Protein AF-0000000076204335 (afdb_homodimer)

Nearest PDB structures (foldseek):
  4hkt-assembly1_D  TM=9.558E-01  e=3.987E-36  Sinorhizobium meliloti 1021
  3ezy-assembly1_C  TM=9.476E-01  e=2.809E-36  Thermotoga maritima
  3ezy-assembly1_B  TM=9.500E-01  e=1.209E-35  Thermotoga maritima
  4mkx-assembly1_A  TM=9.202E-01  e=4.430E-31  Lacticaseibacillus casei BL23
  7x2y-assembly1_B  TM=7.551E-01  e=3.130E-22  Comamonas testosteroni KF-1

Sequence (686 aa):
MERKNIGIIGIGRIGEVHLCHLVQSAQVNVTYLVDIEPVHGKIRNLVKQYGLQNVKVINTEEVTHMLSDKLLDAVLICSPVFGKPHKKSELVKFALQAGKHVFCEKPVDLDPSVVEECYKLAEDHRKTLQCGFDKRFDISIRKMYDKIKAGDLGELRMIKLVARELPAWINADYLKSSGGIVVDSAIHELDLICWLSGERPESAVCFGHAKNPMFKECNDVECAMIMLKFPSGLVGYIENVRGVPYGYDQRFEVLGEKGMLCIENPSTTHLQLWNEDGRLLDTIEQNGLPRYYEAYRMEKQHFIDVINGQASCEVLPDEVIFNSKLTQYCTKSLRTGTIVNIPMERKNIGIIGIGRIGEVHLCHLVQSAQVNVTYLVDIEPVHGKIRNLVKQYGLQNVKVINTEEVTHMLSDKLLDAVLICSPVFGKPHKKSELVKFALQAGKHVFCEKPVDLDPSVVEECYKLAEDHRKTLQCGFDKRFDISIRKMYDKIKAGDLGELRMIKLVARELPAWINADYLKSSGGIVVDSAIHELDLICWLSGERPESAVCFGHAKNPMFKECNDVECAMIMLKFPSGLVGYIENVRGVPYGYDQRFEVLGEKGMLCIENPSTTHLQLWNEDGRLLDTIEQNGLPRYYEAYRMEKQHFIDVINGQASCEVLPDEVIFNSKLTQYCTKSLRTGTIVNIP

Organism: Mytilus galloprovincialis (NCBI:txid29158)

Foldseek 3Di:
DDAAEEEEADCPDVVVLLVVLVLVVVRHADAEYEEAPVCVVVVVVVCVVSVHDNHDYYYPVCLLVVLLDPRHAAYEYPDAQPDPPDGQLVSLLSNLVSLHAYEYEPPSHLDLVSLLVSVVSCVVSVHHYHYDLLVCQFPQLVVLLVCLVVCVQPAWAEKEKEWEAAADPDALVCCLRQNACLRNPVLNVLLSVCSSNVFDFFKKAKEFAAPDVSQVVSVYGQKMWMWTATPVNYIYIYIGHYHDDFATWIKIWIHGPNGIDIDGFDAPDQDWDQDPVGIDGHGGHHDDCVVSSVSSSSQSVLSSCCSVVNDPHPRDSVSSSVSSVVSVQHVVNHNPVDMGGDD/DDAAEEEEADCPDVVVLLVVLVLVVVRHADAEYEEAPVCVVVVVVVCVVSVHDNHDYYYPVCLLVVLLDPRHAAYEYPDAQPDPPDGQLVSLLSNLVSLHAYEYEPPSHLDLVSLLVSVVSCVVSVHHYHYDLLVCQFPQLVVLLVCLVVCVQPAWAEKEKEWEAAADPDALVCCLRCNACLRNPVLSVLLSVCSSNVFDFFKKAKEFAAPDVSQVVSVYGQKMWMWTATPVNYIYIYIGHYHDDFATWIKIWIHGPNGIDIDGFDAPDQDWDQDPVGIDGHGTHHDDCVVSSVSSSRQSVLSSCCSVVNDPHPRDSVSSSVSSVVSVNHVVNHNPVDMGGDD

Secondary structure (DSSP, 8-state):
-PPEEEEEE--SHHHHHHHHHHHHH-SEEEEEEEE-GGGHHHHHHHHHHHT--SPEEEEGGGHHHHHH-TT--EEEE-S-TT-SSS-HHHHHHHHHHTT-EEEEESPS-SSHHHHHHHHHHHHHTT--EEEE-GGGG-HHHHHHHHHHHTTTT-SEEEEEEEEEE---S--HHHHHHH-HHIIIIIHHHHHHHHHHHT---SEEEEEEE--SHHHHHTT--SEEEEEEE-TTS-EEEEEEEE--SS--EEEEEEEESS-EEEE-PPBSS--EEEETTEEEEPPBPSSHHHHTHHHHHHHHHHHHHHHTTSS--SS-HHHHHHHHHHHHHHHHHHHHTS-EE--/-PPEEEEEE--SHHHHHHHHHHHHH-SEEEEEEEE-GGGHHHHHHHHHHHT--SPEEEEGGGHHHHHT-TT--EEEE-S-TT-SSS-HHHHHHHHHHTT-EEEEESPS-SSHHHHHHHHHHHHHTT--EEEE-GGGG-HHHHHHHHHHHTTTT-SEEEEEEEEEE---S--HHHHHHHTHHIIIIIHHHHHHHHHHHT---SEEEEEEE--SHHHHHTT--SEEEEEEE-TTS-EEEEEEEE--SS--EEEEEEEESS-EEEE-PPBSS--EEEETTEEEEPPBPSSHHHHTHHHHHHHHHHHHHHHTTSS--SS-HHHHHHHHHHHHHHHHHHHHTS-EE--

Radius of gyration: 30.06 Å; Cα contacts (8 Å, |Δi|>4): 1389; chains: 2; bounding box: 46×96×63 Å

pLDDT: mean 95.33, std 4.18, range [59.19, 98.81]

Structure (mmCIF, N/CA/C/O backbone):
data_AF-0000000076204335-model_v1
#
loop_
_entity.id
_entity.type
_entity.pdbx_description
1 polymer 'Myo-inositol 2-dehydrogenase / D-chiro-inositol 1-dehydrogenase'
#
loop_
_atom_site.group_PDB
_atom_site.id
_atom_site.type_symbol
_atom_site.label_atom_id
_atom_site.label_alt_id
_atom_site.label_comp_id
_atom_site.label_asym_id
_atom_site.label_entity_id
_atom_site.label_seq_id
_atom_site.pdbx_PDB_ins_code
_atom_site.Cartn_x
_atom_site.Cartn_y
_atom_site.Cartn_z
_atom_site.occupancy
_atom_site.B_iso_or_equiv
_atom_site.auth_seq_id
_atom_site.auth_comp_id
_atom_site.auth_asym_id
_atom_site.auth_atom_id
_atom_site.pdbx_PDB_model_num
ATOM 1 N N . MET A 1 1 ? -15.969 44.688 10.102 1 59.19 1 MET A N 1
ATOM 2 C CA . MET A 1 1 ? -15.297 44.188 11.305 1 59.19 1 MET A CA 1
ATOM 3 C C . MET A 1 1 ? -13.828 44.625 11.312 1 59.19 1 MET A C 1
ATOM 5 O O . MET A 1 1 ? -13.211 44.719 10.258 1 59.19 1 MET A O 1
ATOM 9 N N . GLU A 1 2 ? -13.25 45.156 12.523 1 84.62 2 GLU A N 1
ATOM 10 C CA . GLU A 1 2 ? -11.859 45.594 12.641 1 84.62 2 GLU A CA 1
ATOM 11 C C . GLU A 1 2 ? -10.898 44.438 12.398 1 84.62 2 GLU A C 1
ATOM 13 O O . GLU A 1 2 ? -11.141 43.312 12.852 1 84.62 2 GLU A O 1
ATOM 18 N N . ARG A 1 3 ? -9.891 44.594 11.492 1 92.5 3 ARG A N 1
ATOM 19 C CA . ARG A 1 3 ? -8.906 43.562 11.18 1 92.5 3 ARG A CA 1
ATOM 20 C C . ARG A 1 3 ? -8.141 43.156 12.43 1 92.5 3 ARG A C 1
ATOM 22 O O . ARG A 1 3 ? -7.742 44 13.234 1 92.5 3 ARG A O 1
ATOM 29 N N . LYS A 1 4 ? -8.086 41.875 12.594 1 95.69 4 LYS A N 1
ATOM 30 C CA . LYS A 1 4 ? -7.316 41.344 13.711 1 95.69 4 LYS A CA 1
ATOM 31 C C . LYS A 1 4 ? -5.82 41.562 13.5 1 95.69 4 LYS A C 1
ATOM 33 O O . LYS A 1 4 ? -5.332 41.469 12.367 1 95.69 4 LYS A O 1
ATOM 38 N N . ASN A 1 5 ? -5.164 41.938 14.586 1 97.06 5 ASN A N 1
ATOM 39 C CA . ASN A 1 5 ? -3.711 42.062 14.578 1 97.06 5 ASN A CA 1
ATOM 40 C C . ASN A 1 5 ? -3.037 40.75 14.93 1 97.06 5 ASN A C 1
ATOM 42 O O . ASN A 1 5 ? -3.316 40.156 15.977 1 97.06 5 ASN A O 1
ATOM 46 N N . ILE A 1 6 ? -2.1 40.312 14.039 1 97.75 6 ILE A N 1
ATOM 47 C CA . ILE A 1 6 ? -1.506 39 14.203 1 97.75 6 ILE A CA 1
ATOM 48 C C . ILE A 1 6 ? 0.016 39.125 14.219 1 97.75 6 ILE A C 1
ATOM 50 O O . ILE A 1 6 ? 0.593 39.906 13.453 1 97.75 6 ILE A O 1
ATOM 54 N N . GLY A 1 7 ? 0.638 38.406 15.125 1 97.81 7 GLY A N 1
ATOM 55 C CA . GLY A 1 7 ? 2.08 38.219 15.125 1 97.81 7 GLY A CA 1
ATOM 56 C C . GLY A 1 7 ? 2.508 36.844 14.711 1 97.81 7 GLY A C 1
ATOM 57 O O . GLY A 1 7 ? 1.748 35.875 14.859 1 97.81 7 GLY A O 1
ATOM 58 N N . ILE A 1 8 ? 3.701 36.688 14.164 1 98.12 8 ILE A N 1
ATOM 59 C CA . ILE A 1 8 ? 4.254 35.406 13.781 1 98.12 8 ILE A CA 1
ATOM 60 C C . ILE A 1 8 ? 5.578 35.188 14.5 1 98.12 8 ILE A C 1
ATOM 62 O O . ILE A 1 8 ? 6.461 36.031 14.484 1 98.12 8 ILE A O 1
ATOM 66 N N . ILE A 1 9 ? 5.641 34.062 15.203 1 97.75 9 ILE A N 1
ATOM 67 C CA . ILE A 1 9 ? 6.883 33.656 15.852 1 97.75 9 ILE A CA 1
ATOM 68 C C . ILE A 1 9 ? 7.547 32.562 15.023 1 97.75 9 ILE A C 1
ATOM 70 O O . ILE A 1 9 ? 7.004 31.453 14.891 1 97.75 9 ILE A O 1
ATOM 74 N N . GLY A 1 10 ? 8.711 32.781 14.547 1 96.81 10 GLY A N 1
ATOM 75 C CA . GLY A 1 10 ? 9.406 31.875 13.648 1 96.81 10 GLY A CA 1
ATOM 76 C C . GLY A 1 10 ? 9.164 32.188 12.18 1 96.81 10 GLY A C 1
ATOM 77 O O . GLY A 1 10 ? 8.094 31.859 11.648 1 96.81 10 GLY A O 1
ATOM 78 N N . ILE A 1 11 ? 10.195 32.75 11.508 1 96.25 11 ILE A N 1
ATOM 79 C CA . ILE A 1 11 ? 10.062 33.094 10.102 1 96.25 11 ILE A CA 1
ATOM 80 C C . ILE A 1 11 ? 11.047 32.281 9.266 1 96.25 11 ILE A C 1
ATOM 82 O O . ILE A 1 11 ? 11.789 32.844 8.453 1 96.25 11 ILE A O 1
ATOM 86 N N . GLY A 1 12 ? 11.039 31 9.641 1 91.81 12 GLY A N 1
ATOM 87 C CA . GLY A 1 12 ? 11.75 30.062 8.781 1 91.81 12 GLY A CA 1
ATOM 88 C C . GLY A 1 12 ? 10.977 29.719 7.52 1 91.81 12 GLY A C 1
ATOM 89 O O . GLY A 1 12 ? 10.227 30.531 6.996 1 91.81 12 GLY A O 1
ATOM 90 N N . ARG A 1 13 ? 11.203 28.594 7.039 1 88.25 13 ARG A N 1
ATOM 91 C CA . ARG A 1 13 ? 10.57 28.141 5.801 1 88.25 13 ARG A CA 1
ATOM 92 C C . ARG A 1 13 ? 9.055 28.188 5.906 1 88.25 13 ARG A C 1
ATOM 94 O O . ARG A 1 13 ? 8.391 28.797 5.062 1 88.25 13 ARG A O 1
ATOM 101 N N . ILE A 1 14 ? 8.547 27.5 6.926 1 93.31 14 ILE A N 1
ATOM 102 C CA . ILE A 1 14 ? 7.094 27.406 7.043 1 93.31 14 ILE A CA 1
ATOM 103 C C . ILE A 1 14 ? 6.52 28.75 7.492 1 93.31 14 ILE A C 1
ATOM 105 O O . ILE A 1 14 ? 5.406 29.109 7.105 1 93.31 14 ILE A O 1
ATOM 109 N N . GLY A 1 15 ? 7.223 29.484 8.344 1 95.75 15 GLY A N 1
ATOM 110 C CA . GLY A 1 15 ? 6.781 30.812 8.758 1 95.75 15 GLY A CA 1
ATOM 111 C C . GLY A 1 15 ? 6.582 31.766 7.602 1 95.75 15 GLY A C 1
ATOM 112 O O . GLY A 1 15 ? 5.633 32.562 7.598 1 95.75 15 GLY A O 1
ATOM 113 N N . GLU A 1 16 ? 7.453 31.641 6.664 1 94.88 16 GLU A N 1
ATOM 114 C CA . GLU A 1 16 ? 7.352 32.469 5.477 1 94.88 16 GLU A CA 1
ATOM 115 C C . GLU A 1 16 ? 6.102 32.125 4.668 1 94.88 16 GLU A C 1
ATOM 117 O O . GLU A 1 16 ? 5.457 33.031 4.105 1 94.88 16 GLU A O 1
ATOM 122 N N . VAL A 1 17 ? 5.809 30.859 4.602 1 95 17 VAL A N 1
ATOM 123 C CA . VAL A 1 17 ? 4.617 30.422 3.887 1 95 17 VAL A CA 1
ATOM 124 C C . VAL A 1 17 ? 3.373 31.016 4.547 1 95 17 VAL A C 1
ATOM 126 O O . VAL A 1 17 ? 2.502 31.562 3.865 1 95 17 VAL A O 1
ATOM 129 N N . HIS A 1 18 ? 3.338 30.953 5.832 1 96.81 18 HIS A N 1
ATOM 130 C CA . HIS A 1 18 ? 2.182 31.484 6.555 1 96.81 18 HIS A CA 1
ATOM 131 C C . HIS A 1 18 ? 2.088 33 6.43 1 96.81 18 HIS A C 1
ATOM 133 O O . HIS A 1 18 ? 0.997 33.531 6.262 1 96.81 18 HIS A O 1
ATOM 139 N N . LEU A 1 19 ? 3.234 33.656 6.508 1 96.31 19 LEU A N 1
ATOM 140 C CA . LEU A 1 19 ? 3.262 35.125 6.316 1 96.31 19 LEU A CA 1
ATOM 141 C C . LEU A 1 19 ? 2.689 35.5 4.957 1 96.31 19 LEU A C 1
ATOM 143 O O . LEU A 1 19 ? 1.854 36.406 4.859 1 96.31 19 LEU A O 1
ATOM 147 N N . CYS A 1 20 ? 3.086 34.781 3.965 1 94.62 20 CYS A N 1
ATOM 148 C CA . CYS A 1 20 ? 2.615 35.031 2.605 1 94.62 20 CYS A CA 1
ATOM 149 C C . CYS A 1 20 ? 1.095 34.969 2.533 1 94.62 20 CYS A C 1
ATOM 151 O O . CYS A 1 20 ? 0.454 35.875 1.999 1 94.62 20 CYS A O 1
ATOM 153 N N . HIS A 1 21 ? 0.557 33.969 3.139 1 94.56 21 HIS A N 1
ATOM 154 C CA . HIS A 1 21 ? -0.88 33.75 3.021 1 94.56 21 HIS A CA 1
ATOM 155 C C . HIS A 1 21 ? -1.659 34.719 3.898 1 94.56 21 HIS A C 1
ATOM 157 O O . HIS A 1 21 ? -2.771 35.125 3.551 1 94.56 21 HIS A O 1
ATOM 163 N N . LEU A 1 22 ? -1.104 35.188 5.004 1 94.38 22 LEU A N 1
ATOM 164 C CA . LEU A 1 22 ? -1.729 36.219 5.824 1 94.38 22 LEU A CA 1
ATOM 165 C C . LEU A 1 22 ? -1.811 37.531 5.07 1 94.38 22 LEU A C 1
ATOM 167 O O . LEU A 1 22 ? -2.854 38.188 5.074 1 94.38 22 LEU A O 1
ATOM 171 N N . VAL A 1 23 ? -0.721 37.844 4.426 1 92.19 23 VAL A N 1
ATOM 172 C CA . VAL A 1 23 ? -0.633 39.094 3.686 1 92.19 23 VAL A CA 1
ATOM 173 C C . VAL A 1 23 ? -1.616 39.062 2.518 1 92.19 23 VAL A C 1
ATOM 175 O O . VAL A 1 23 ? -2.309 40.062 2.264 1 92.19 23 VAL A O 1
ATOM 178 N N . GLN A 1 24 ? -1.691 37.969 1.929 1 88.88 24 GLN A N 1
ATOM 179 C CA . GLN A 1 24 ? -2.539 37.844 0.749 1 88.88 24 GLN A CA 1
ATOM 180 C C . GLN A 1 24 ? -4.016 37.906 1.123 1 88.88 24 GLN A C 1
ATOM 182 O O . GLN A 1 24 ? -4.848 38.344 0.323 1 88.88 24 GLN A O 1
ATOM 187 N N . SER A 1 25 ? -4.375 37.438 2.254 1 88.19 25 SER A N 1
ATOM 188 C CA . SER A 1 25 ? -5.766 37.438 2.697 1 88.19 25 SER A CA 1
ATOM 189 C C . SER A 1 25 ? -6.293 38.844 2.855 1 88.19 25 SER A C 1
ATOM 191 O O . SER A 1 25 ? -7.477 39.125 2.635 1 88.19 25 SER A O 1
ATOM 193 N N . ALA A 1 26 ? -5.621 39.781 3.244 1 83.38 26 ALA A N 1
ATOM 194 C CA . ALA A 1 26 ? -5.941 41.188 3.471 1 83.38 26 ALA A CA 1
ATOM 195 C C . ALA A 1 26 ? -7.023 41.344 4.535 1 83.38 26 ALA A C 1
ATOM 197 O O . ALA A 1 26 ? -7.711 42.375 4.586 1 83.38 26 ALA A O 1
ATOM 198 N N . GLN A 1 27 ? -7.141 40.312 5.293 1 92.38 27 GLN A N 1
ATOM 199 C CA . GLN A 1 27 ? -8.211 40.344 6.289 1 92.38 27 GLN A CA 1
ATOM 200 C C . GLN A 1 27 ? -7.648 40.562 7.691 1 92.38 27 GLN A C 1
ATOM 202 O O . GLN A 1 27 ? -8.406 40.719 8.656 1 92.38 27 GLN A O 1
ATOM 207 N N . VAL A 1 28 ? -6.305 40.594 7.734 1 94.81 28 VAL A N 1
ATOM 208 C CA . VAL A 1 28 ? -5.645 40.75 9.023 1 94.81 28 VAL A CA 1
ATOM 209 C C . VAL A 1 28 ? -4.465 41.719 8.883 1 94.81 28 VAL A C 1
ATOM 211 O O . VAL A 1 28 ? -4.055 42.062 7.77 1 94.81 28 VAL A O 1
ATOM 214 N N . ASN A 1 29 ? -4.051 42.281 10 1 95.31 29 ASN A N 1
ATOM 215 C CA . ASN A 1 29 ? -2.824 43.062 10.047 1 95.31 29 ASN A CA 1
ATOM 216 C C . ASN A 1 29 ? -1.675 42.281 10.672 1 95.31 29 ASN A C 1
ATOM 218 O O . ASN A 1 29 ? -1.79 41.781 11.797 1 95.31 29 ASN A O 1
ATOM 222 N N . VAL A 1 30 ? -0.617 42.188 9.891 1 96.75 30 VAL A N 1
ATOM 223 C CA . VAL A 1 30 ? 0.59 41.594 10.484 1 96.75 30 VAL A CA 1
ATOM 224 C C . VAL A 1 30 ? 1.363 42.688 11.234 1 96.75 30 VAL A C 1
ATOM 226 O O . VAL A 1 30 ? 1.818 43.656 10.633 1 96.75 30 VAL A O 1
ATOM 229 N N . THR A 1 31 ? 1.556 42.469 12.531 1 97.06 31 THR A N 1
ATOM 230 C CA . THR A 1 31 ? 2.098 43.594 13.305 1 97.06 31 THR A CA 1
ATOM 231 C C . THR A 1 31 ? 3.443 43.219 13.922 1 97.06 31 THR A C 1
ATOM 233 O O . THR A 1 31 ? 4.223 44.094 14.305 1 97.06 31 THR A O 1
ATOM 236 N N . TYR A 1 32 ? 3.668 41.906 14.109 1 97.94 32 TYR A N 1
ATOM 237 C CA . TYR A 1 32 ? 4.938 41.469 14.672 1 97.94 32 TYR A CA 1
ATOM 238 C C . TYR A 1 32 ? 5.516 40.312 13.867 1 97.94 32 TYR A C 1
ATOM 240 O O . TYR A 1 32 ? 4.781 39.406 13.438 1 97.94 32 TYR A O 1
ATOM 248 N N . LEU A 1 33 ? 6.762 40.375 13.625 1 98.12 33 LEU A N 1
ATOM 249 C CA . LEU A 1 33 ? 7.566 39.25 13.117 1 98.12 33 LEU A CA 1
ATOM 250 C C . LEU A 1 33 ? 8.742 38.969 14.047 1 98.12 33 LEU A C 1
ATOM 252 O O . LEU A 1 33 ? 9.57 39.844 14.297 1 98.12 33 LEU A O 1
ATOM 256 N N . VAL A 1 34 ? 8.766 37.781 14.57 1 97.38 34 VAL A N 1
ATOM 257 C CA . VAL A 1 34 ? 9.711 37.438 15.633 1 97.38 34 VAL A CA 1
ATOM 258 C C . VAL A 1 34 ? 10.633 36.344 15.156 1 97.38 34 VAL A C 1
ATOM 260 O O . VAL A 1 34 ? 10.164 35.281 14.719 1 97.38 34 VAL A O 1
ATOM 263 N N . ASP A 1 35 ? 11.883 36.5 15.25 1 96.94 35 ASP A N 1
ATOM 264 C CA . ASP A 1 35 ? 12.891 35.469 15.016 1 96.94 35 ASP A CA 1
ATOM 265 C C . ASP A 1 35 ? 14.227 35.844 15.633 1 96.94 35 ASP A C 1
ATOM 267 O O . ASP A 1 35 ? 14.336 36.906 16.281 1 96.94 35 ASP A O 1
ATOM 271 N N . ILE A 1 36 ? 15.188 35 15.445 1 94.88 36 ILE A N 1
ATOM 272 C CA . ILE A 1 36 ? 16.516 35.281 15.953 1 94.88 36 ILE A CA 1
ATOM 273 C C . ILE A 1 36 ? 17.156 36.375 15.102 1 94.88 36 ILE A C 1
ATOM 275 O O . ILE A 1 36 ? 16.812 36.562 13.93 1 94.88 36 ILE A O 1
ATOM 279 N N . GLU A 1 37 ? 18.047 37 15.633 1 94.31 37 GLU A N 1
ATOM 280 C CA . GLU A 1 37 ? 18.625 38.219 15.055 1 94.31 37 GLU A CA 1
ATOM 281 C C . GLU A 1 37 ? 19.203 37.969 13.664 1 94.31 37 GLU A C 1
ATOM 283 O O . GLU A 1 37 ? 19.016 38.781 12.75 1 94.31 37 GLU A O 1
ATOM 288 N N . PRO A 1 38 ? 19.859 36.875 13.477 1 94.88 38 PRO A N 1
ATOM 289 C CA . PRO A 1 38 ? 20.469 36.656 12.164 1 94.88 38 PRO A CA 1
ATOM 290 C C . PRO A 1 38 ? 19.438 36.562 11.039 1 94.88 38 PRO A C 1
ATOM 292 O O . PRO A 1 38 ? 19.781 36.719 9.867 1 94.88 38 PRO A O 1
ATOM 295 N N . VAL A 1 39 ? 18.234 36.406 11.406 1 95.25 39 VAL A N 1
ATOM 296 C CA . VAL A 1 39 ? 17.203 36.219 10.406 1 95.25 39 VAL A CA 1
ATOM 297 C C . VAL A 1 39 ? 16.516 37.562 10.117 1 95.25 39 VAL A C 1
ATOM 299 O O . VAL A 1 39 ? 15.727 37.656 9.172 1 95.25 39 VAL A O 1
ATOM 302 N N . HIS A 1 40 ? 16.797 38.594 10.859 1 96.88 40 HIS A N 1
ATOM 303 C CA . HIS A 1 40 ? 16.078 39.875 10.781 1 96.88 40 HIS A CA 1
ATOM 304 C C . HIS A 1 40 ? 16.25 40.5 9.406 1 96.88 40 HIS A C 1
ATOM 306 O O . HIS A 1 40 ? 15.32 41.156 8.891 1 96.88 40 HIS A O 1
ATOM 312 N N . GLY A 1 41 ? 17.453 40.375 8.898 1 96.44 41 GLY A N 1
ATOM 313 C CA . GLY A 1 41 ? 17.672 40.938 7.562 1 96.44 41 GLY A CA 1
ATOM 314 C C . GLY A 1 41 ? 16.703 40.375 6.531 1 96.44 41 GLY A C 1
ATOM 315 O O . GLY A 1 41 ? 16.094 41.125 5.762 1 96.44 41 GLY A O 1
ATOM 316 N N . LYS A 1 42 ? 16.625 39.094 6.559 1 96.5 42 LYS A N 1
ATOM 317 C CA . LYS A 1 42 ? 15.695 38.438 5.648 1 96.5 42 LYS A CA 1
ATOM 318 C C . LYS A 1 42 ? 14.266 38.906 5.891 1 96.5 42 LYS A C 1
ATOM 320 O O . LYS A 1 42 ? 13.508 39.125 4.938 1 96.5 42 LYS A O 1
ATOM 325 N N . ILE A 1 43 ? 13.891 39.062 7.121 1 97.31 43 ILE A N 1
ATOM 326 C CA . ILE A 1 43 ? 12.547 39.469 7.492 1 97.31 43 ILE A CA 1
ATOM 327 C C . ILE A 1 43 ? 12.266 40.875 6.953 1 97.31 43 ILE A C 1
ATOM 329 O O . ILE A 1 43 ? 11.188 41.125 6.406 1 97.31 43 ILE A O 1
ATOM 333 N N . ARG A 1 44 ? 13.18 41.719 7.125 1 96.5 44 ARG A N 1
ATOM 334 C CA . ARG A 1 44 ? 13.008 43.094 6.648 1 96.5 44 ARG A CA 1
ATOM 335 C C . ARG A 1 44 ? 12.844 43.125 5.133 1 96.5 44 ARG A C 1
ATOM 337 O O . ARG A 1 44 ? 12.078 43.938 4.609 1 96.5 44 ARG A O 1
ATOM 344 N N . ASN A 1 45 ? 13.555 42.281 4.48 1 96.44 45 ASN A N 1
ATOM 345 C CA . ASN A 1 45 ? 13.367 42.188 3.039 1 96.44 45 ASN A CA 1
ATOM 346 C C . ASN A 1 45 ? 11.953 41.719 2.689 1 96.44 45 ASN A C 1
ATOM 348 O O . ASN A 1 45 ? 11.352 42.219 1.74 1 96.44 45 ASN A O 1
ATOM 352 N N . LEU A 1 46 ? 11.461 40.75 3.432 1 96.25 46 LEU A N 1
ATOM 353 C CA . LEU A 1 46 ? 10.094 40.281 3.223 1 96.25 46 LEU A CA 1
ATOM 354 C C . LEU A 1 46 ? 9.086 41.406 3.48 1 96.25 46 LEU A C 1
ATOM 356 O O . LEU A 1 46 ? 8.117 41.562 2.734 1 96.25 46 LEU A O 1
ATOM 360 N N . VAL A 1 47 ? 9.336 42.156 4.531 1 96.06 47 VAL A N 1
ATOM 361 C CA . VAL A 1 47 ? 8.477 43.281 4.902 1 96.06 47 VAL A CA 1
ATOM 362 C C . VAL A 1 47 ? 8.398 44.281 3.748 1 96.06 47 VAL A C 1
ATOM 364 O O . VAL A 1 47 ? 7.316 44.75 3.393 1 96.06 47 VAL A O 1
ATOM 367 N N . LYS A 1 48 ? 9.531 44.562 3.223 1 95.62 48 LYS A N 1
ATOM 368 C CA . LYS A 1 48 ? 9.602 45.469 2.084 1 95.62 48 LYS A CA 1
ATOM 369 C C . LYS A 1 48 ? 8.891 44.875 0.866 1 95.62 48 LYS A C 1
ATOM 371 O O . LYS A 1 48 ? 8.125 45.562 0.195 1 95.62 48 LYS A O 1
ATOM 376 N N . GLN A 1 49 ? 9.172 43.688 0.661 1 94.88 49 GLN A N 1
ATOM 377 C CA . GLN A 1 49 ? 8.617 43 -0.496 1 94.88 49 GLN A CA 1
ATOM 378 C C . GLN A 1 49 ? 7.09 43 -0.457 1 94.88 49 GLN A C 1
ATOM 380 O O . GLN A 1 49 ? 6.434 43.188 -1.487 1 94.88 49 GLN A O 1
ATOM 385 N N . TYR A 1 50 ? 6.504 42.75 0.722 1 94.56 50 TYR A N 1
ATOM 386 C CA . TYR A 1 50 ? 5.059 42.625 0.863 1 94.56 50 TYR A CA 1
ATOM 387 C C . TYR A 1 50 ? 4.426 44 1.13 1 94.56 50 TYR A C 1
ATOM 389 O O . TYR A 1 50 ? 3.201 44.125 1.219 1 94.56 50 TYR A O 1
ATOM 397 N N . GLY A 1 51 ? 5.176 45 1.27 1 92.38 51 GLY A N 1
ATOM 398 C CA . GLY A 1 51 ? 4.68 46.344 1.538 1 92.38 51 GLY A CA 1
ATOM 399 C C . GLY A 1 51 ? 3.986 46.469 2.881 1 92.38 51 GLY A C 1
ATOM 400 O O . GLY A 1 51 ? 2.984 47.188 3.008 1 92.38 51 GLY A O 1
ATOM 401 N N . LEU A 1 52 ? 4.523 45.688 3.824 1 93.38 52 LEU A N 1
ATOM 402 C CA . LEU A 1 52 ? 3.914 45.719 5.148 1 93.38 52 LEU A CA 1
ATOM 403 C C . LEU A 1 52 ? 4.27 47 5.875 1 93.38 52 LEU A C 1
ATOM 405 O O . LEU A 1 52 ? 5.41 47.469 5.812 1 93.38 52 LEU A O 1
ATOM 409 N N . GLN A 1 53 ? 3.17 47.562 6.406 1 88.69 53 GLN A N 1
ATOM 410 C CA . GLN A 1 53 ? 3.357 48.781 7.16 1 88.69 53 GLN A CA 1
ATOM 411 C C . GLN A 1 53 ? 3.186 48.531 8.656 1 88.69 53 GLN A C 1
ATOM 413 O O . GLN A 1 53 ? 2.4 47.688 9.07 1 88.69 53 GLN A O 1
ATOM 418 N N . ASN A 1 54 ? 3.977 49.219 9.5 1 89.38 54 ASN A N 1
ATOM 419 C CA . ASN A 1 54 ? 3.814 49.219 10.953 1 89.38 54 ASN A CA 1
ATOM 420 C C . ASN A 1 54 ? 4.098 47.844 11.547 1 89.38 54 ASN A C 1
ATOM 422 O O . ASN A 1 54 ? 3.367 47.375 12.43 1 89.38 54 ASN A O 1
ATOM 426 N N . VAL A 1 55 ? 4.949 47.031 10.891 1 96.56 55 VAL A N 1
ATOM 427 C CA . VAL A 1 55 ? 5.352 45.75 11.43 1 96.56 55 VAL A CA 1
ATOM 428 C C . VAL A 1 55 ? 6.609 45.906 12.281 1 96.56 55 VAL A C 1
ATOM 430 O O . VAL A 1 55 ? 7.531 46.625 11.906 1 96.56 55 VAL A O 1
ATOM 433 N N . LYS A 1 56 ? 6.605 45.375 13.43 1 97.5 56 LYS A N 1
ATOM 434 C CA . LYS A 1 56 ? 7.777 45.344 14.297 1 97.5 56 LYS A CA 1
ATOM 435 C C . LYS A 1 56 ? 8.531 44.031 14.172 1 97.5 56 LYS A C 1
ATOM 437 O O . LYS A 1 56 ? 7.941 42.938 14.297 1 97.5 56 LYS A O 1
ATOM 442 N N . VAL A 1 57 ? 9.766 44.125 13.875 1 97.62 57 VAL A N 1
ATOM 443 C CA . VAL A 1 57 ? 10.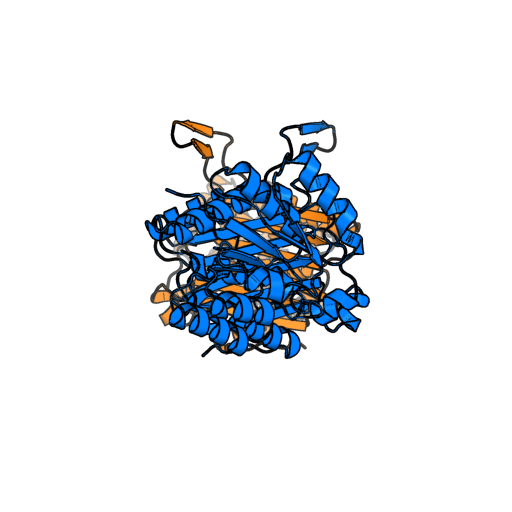648 42.969 13.852 1 97.62 57 VAL A CA 1
ATOM 444 C C . VAL A 1 57 ? 11.414 42.875 15.164 1 97.62 57 VAL A C 1
ATOM 446 O O . VAL A 1 57 ? 12.195 43.781 15.5 1 97.62 57 VAL A O 1
ATOM 449 N N . ILE A 1 58 ? 11.195 41.812 15.891 1 97.19 58 ILE A N 1
ATOM 450 C CA . ILE A 1 58 ? 11.805 41.75 17.219 1 97.19 58 ILE A CA 1
ATOM 451 C C . ILE A 1 58 ? 12.484 40.406 17.422 1 97.19 58 ILE A C 1
ATOM 453 O O . ILE A 1 58 ? 12.281 39.469 16.641 1 97.19 58 ILE A O 1
ATOM 457 N N . ASN A 1 59 ? 13.266 40.312 18.516 1 96.12 59 ASN A N 1
ATOM 458 C CA . ASN A 1 59 ? 13.984 39.094 18.844 1 96.12 59 ASN A CA 1
ATOM 459 C C . ASN A 1 59 ? 13.109 38.094 19.609 1 96.12 59 ASN A C 1
ATOM 461 O O . ASN A 1 59 ? 12.164 38.5 20.297 1 96.12 59 ASN A O 1
ATOM 465 N N . THR A 1 60 ? 13.531 36.875 19.531 1 93.31 60 THR A N 1
ATOM 466 C CA . THR A 1 60 ? 12.805 35.812 20.219 1 93.31 60 THR A CA 1
ATOM 467 C C . THR A 1 60 ? 12.781 36.062 21.734 1 93.31 60 THR A C 1
ATOM 469 O O . THR A 1 60 ? 11.82 35.688 22.406 1 93.31 60 THR A O 1
ATOM 472 N N . GLU A 1 61 ? 13.742 36.75 22.219 1 92.5 61 GLU A N 1
ATOM 473 C CA . GLU A 1 61 ? 13.828 37.062 23.641 1 92.5 61 GLU A CA 1
ATOM 474 C C . GLU A 1 61 ? 12.781 38.094 24.062 1 92.5 61 GLU A C 1
ATOM 476 O O . GLU A 1 61 ? 12.492 38.25 25.25 1 92.5 61 GLU A O 1
ATOM 481 N N . GLU A 1 62 ? 12.219 38.719 23.125 1 94.56 62 GLU A N 1
ATOM 482 C CA . GLU A 1 62 ? 11.305 39.812 23.391 1 94.56 62 GLU A CA 1
ATOM 483 C C . GLU A 1 62 ? 9.852 39.375 23.219 1 94.56 62 GLU A C 1
ATOM 485 O O . GLU A 1 62 ? 8.945 40.219 23.156 1 94.56 62 GLU A O 1
ATOM 490 N N . VAL A 1 63 ? 9.664 38.125 23.172 1 95.12 63 VAL A N 1
ATOM 491 C CA . VAL A 1 63 ? 8.336 37.594 22.875 1 95.12 63 VAL A CA 1
ATOM 492 C C . VAL A 1 63 ? 7.352 38.031 23.953 1 95.12 63 VAL A C 1
ATOM 494 O O . VAL A 1 63 ? 6.184 38.312 23.656 1 95.12 63 VAL A O 1
ATOM 497 N N . THR A 1 64 ? 7.781 38.094 25.172 1 92.56 64 THR A N 1
ATOM 498 C CA . THR A 1 64 ? 6.91 38.469 26.281 1 92.56 64 THR A CA 1
ATOM 499 C C . THR A 1 64 ? 6.418 39.906 26.078 1 92.56 64 THR A C 1
ATOM 501 O O . THR A 1 64 ? 5.273 40.25 26.406 1 92.56 64 THR A O 1
ATOM 504 N N . HIS A 1 65 ? 7.289 40.688 25.625 1 94.25 65 HIS A N 1
ATOM 505 C CA . HIS A 1 65 ? 6.902 42.062 25.312 1 94.25 65 HIS A CA 1
ATOM 506 C C . HIS A 1 65 ? 5.82 42.125 24.234 1 94.25 65 HIS A C 1
ATOM 508 O O . HIS A 1 65 ? 4.844 42.844 24.359 1 94.25 65 HIS A O 1
ATOM 514 N N . MET A 1 66 ? 6.02 41.438 23.188 1 97.12 66 MET A N 1
ATOM 515 C CA . MET A 1 66 ? 5.031 41.312 22.125 1 97.12 66 MET A CA 1
ATOM 516 C C . MET A 1 66 ? 3.684 40.875 22.672 1 97.12 66 MET A C 1
ATOM 518 O O . MET A 1 66 ? 2.645 41.438 22.328 1 97.12 66 MET A O 1
ATOM 522 N N . LEU A 1 67 ? 3.666 39.906 23.594 1 97.56 67 LEU A N 1
ATOM 523 C CA . LEU A 1 67 ? 2.438 39.281 24.078 1 97.56 67 LEU A CA 1
ATOM 524 C C . LEU A 1 67 ? 1.706 40.219 25.031 1 97.56 67 LEU A C 1
ATOM 526 O O . LEU A 1 67 ? 0.517 40.031 25.297 1 97.56 67 LEU A O 1
ATOM 530 N N . SER A 1 68 ? 2.434 41.219 25.547 1 96.88 68 SER A N 1
ATOM 531 C CA . SER A 1 68 ? 1.825 42.188 26.438 1 96.88 68 SER A CA 1
ATOM 532 C C . SER A 1 68 ? 1.068 43.25 25.656 1 96.88 68 SER A C 1
ATOM 534 O O . SER A 1 68 ? 0.298 44.031 26.234 1 96.88 68 SER A O 1
ATOM 536 N N . ASP A 1 69 ? 1.273 43.312 24.391 1 97.31 69 ASP A N 1
ATOM 537 C CA . ASP A 1 69 ? 0.571 44.25 23.547 1 97.31 69 ASP A CA 1
ATOM 538 C C . ASP A 1 69 ? -0.926 43.969 23.5 1 97.31 69 ASP A C 1
ATOM 540 O O . ASP A 1 69 ? -1.346 42.969 22.906 1 97.31 69 ASP A O 1
ATOM 544 N N . LYS A 1 70 ? -1.726 44.875 23.953 1 96.62 70 LYS A N 1
ATOM 545 C CA . LYS A 1 70 ? -3.17 44.688 24.062 1 96.62 70 LYS A CA 1
ATOM 546 C C . LYS A 1 70 ? -3.828 44.75 22.688 1 96.62 70 LYS A C 1
ATOM 548 O O . LYS A 1 70 ? -4.965 44.281 22.516 1 96.62 70 LYS A O 1
ATOM 553 N N . LEU A 1 71 ? -3.137 45.25 21.734 1 96.56 71 LEU A N 1
ATOM 554 C CA . LEU A 1 71 ? -3.705 45.344 20.406 1 96.56 71 LEU A CA 1
ATOM 555 C C . LEU A 1 71 ? -3.494 44.062 19.609 1 96.56 71 LEU A C 1
ATOM 557 O O . LEU A 1 71 ? -4.121 43.844 18.578 1 96.56 71 LEU A O 1
ATOM 561 N N . LEU A 1 72 ? -2.648 43.219 20.062 1 97.75 72 LEU A N 1
ATOM 562 C CA . LEU A 1 72 ? -2.387 41.969 19.406 1 97.75 72 LEU A CA 1
ATOM 563 C C . LEU A 1 72 ? -3.5 40.938 19.703 1 97.75 72 LEU A C 1
ATOM 565 O O . LEU A 1 72 ? -3.807 40.688 20.875 1 97.75 72 LEU A O 1
ATOM 569 N N . ASP A 1 73 ? -4.082 40.375 18.656 1 98.06 73 ASP A N 1
ATOM 570 C CA . ASP A 1 73 ? -5.242 39.531 18.844 1 98.06 73 ASP A CA 1
ATOM 571 C C . ASP A 1 73 ? -4.836 38.062 18.781 1 98.06 73 ASP A C 1
ATOM 573 O O . ASP A 1 73 ? -5.473 37.188 19.422 1 98.06 73 ASP A O 1
ATOM 577 N N . ALA A 1 74 ? -3.842 37.719 17.969 1 98.5 74 ALA A N 1
ATOM 578 C CA . ALA A 1 74 ? -3.479 36.312 17.719 1 98.5 74 ALA A CA 1
ATOM 579 C C . ALA A 1 74 ? -1.997 36.188 17.391 1 98.5 74 ALA A C 1
ATOM 581 O O . ALA A 1 74 ? -1.348 37.188 17.031 1 98.5 74 ALA A O 1
ATOM 582 N N . VAL A 1 75 ? -1.496 35 17.531 1 98.44 75 VAL A N 1
ATOM 583 C CA . VAL A 1 75 ? -0.106 34.719 17.188 1 98.44 75 VAL A CA 1
ATOM 584 C C . VAL A 1 75 ? -0.019 33.375 16.422 1 98.44 75 VAL A C 1
ATOM 586 O O . VAL A 1 75 ? -0.722 32.438 16.75 1 98.44 75 VAL A O 1
ATOM 589 N N . LEU A 1 76 ? 0.765 33.344 15.367 1 98.56 76 LEU A N 1
ATOM 590 C CA . LEU A 1 76 ? 1.192 32.094 14.734 1 98.56 76 LEU A CA 1
ATOM 591 C C . LEU A 1 76 ? 2.549 31.656 15.266 1 98.56 76 LEU A C 1
ATOM 593 O O . LEU A 1 76 ? 3.504 32.438 15.281 1 98.56 76 LEU A O 1
ATOM 597 N N . ILE A 1 77 ? 2.566 30.469 15.742 1 98.31 77 ILE A N 1
ATOM 598 C CA . ILE A 1 77 ? 3.814 29.922 16.25 1 98.31 77 ILE A CA 1
ATOM 599 C C . ILE A 1 77 ? 4.34 28.859 15.281 1 98.31 77 ILE A C 1
ATOM 601 O O . ILE A 1 77 ? 3.773 27.766 15.18 1 98.31 77 ILE A O 1
ATOM 605 N N . CYS A 1 78 ? 5.449 29.188 14.617 1 96.56 78 CYS A N 1
ATOM 606 C CA . CYS A 1 78 ? 6.047 28.359 13.578 1 96.56 78 CYS A CA 1
ATOM 607 C C . CYS A 1 78 ? 7.484 28 13.93 1 96.56 78 CYS A C 1
ATOM 609 O O . CYS A 1 78 ? 8.266 27.594 13.055 1 96.56 78 CYS A O 1
ATOM 611 N N . SER A 1 79 ? 7.848 28.203 15.195 1 92.69 79 SER A N 1
ATOM 612 C CA . SER A 1 79 ? 9.18 27.859 15.68 1 92.69 79 SER A CA 1
ATOM 613 C C . SER A 1 79 ? 9.344 26.359 15.859 1 92.69 79 SER A C 1
ATOM 615 O O . SER A 1 79 ? 8.352 25.625 15.914 1 92.69 79 SER A O 1
ATOM 617 N N . PRO A 1 80 ? 10.57 25.891 15.93 1 88.81 80 PRO A N 1
ATOM 618 C CA . PRO A 1 80 ? 10.781 24.469 16.203 1 88.81 80 PRO A CA 1
ATOM 619 C C . PRO A 1 80 ? 10.266 24.047 17.594 1 88.81 80 PRO A C 1
ATOM 621 O O . PRO A 1 80 ? 10.148 24.891 18.484 1 88.81 80 PRO A O 1
ATOM 624 N N . VAL A 1 81 ? 10.094 22.812 17.734 1 89.62 81 VAL A N 1
ATOM 625 C CA . VAL A 1 81 ? 9.531 22.281 18.969 1 89.62 81 VAL A CA 1
ATOM 626 C C . VAL A 1 81 ? 10.453 22.609 20.141 1 89.62 81 VAL A C 1
ATOM 628 O O . VAL A 1 81 ? 9.984 23.016 21.219 1 89.62 81 VAL A O 1
ATOM 631 N N . PHE A 1 82 ? 11.742 22.484 19.891 1 88.5 82 PHE A N 1
ATOM 632 C CA . PHE A 1 82 ? 12.711 22.75 20.953 1 88.5 82 PHE A CA 1
ATOM 633 C C . PHE A 1 82 ? 13.422 24.078 20.719 1 88.5 82 PHE A C 1
ATOM 635 O O . PHE A 1 82 ? 14.641 24.172 20.875 1 88.5 82 PHE A O 1
ATOM 642 N N . GLY A 1 83 ? 12.625 25.016 20.359 1 85.06 83 GLY A N 1
ATOM 643 C CA . GLY A 1 83 ? 13.203 26.328 20.125 1 85.06 83 GLY A CA 1
ATOM 644 C C . GLY A 1 83 ? 13.781 26.953 21.391 1 85.06 83 GLY A C 1
ATOM 645 O O . GLY A 1 83 ? 13.461 26.516 22.5 1 85.06 83 GLY A O 1
ATOM 646 N N . LYS A 1 84 ? 14.773 27.891 21.297 1 82.44 84 LYS A N 1
ATOM 647 C CA . LYS A 1 84 ? 15.375 28.672 22.375 1 82.44 84 LYS A CA 1
ATOM 648 C C . LYS A 1 84 ? 15.078 30.156 22.188 1 82.44 84 LYS A C 1
ATOM 650 O O . LYS A 1 84 ? 15.062 30.656 21.062 1 82.44 84 LYS A O 1
ATOM 655 N N . PRO A 1 85 ? 14.75 30.766 23.125 1 90.31 85 PRO A N 1
ATOM 656 C CA . PRO A 1 85 ? 14.828 30.422 24.547 1 90.31 85 PRO A CA 1
ATOM 657 C C . PRO A 1 85 ? 13.594 29.672 25.047 1 90.31 85 PRO A C 1
ATOM 659 O O . PRO A 1 85 ? 13.57 29.219 26.188 1 90.31 85 PRO A O 1
ATOM 662 N N . HIS A 1 86 ? 12.539 29.656 24.344 1 91.06 86 HIS A N 1
ATOM 663 C CA . HIS A 1 86 ? 11.32 28.984 24.75 1 91.06 86 HIS A CA 1
ATOM 664 C C . HIS A 1 86 ? 10.969 27.844 23.812 1 91.06 86 HIS A C 1
ATOM 666 O O . HIS A 1 86 ? 11.109 27.969 22.594 1 91.06 86 HIS A O 1
ATOM 672 N N . LYS A 1 87 ? 10.469 26.812 24.547 1 94 87 LYS A N 1
ATOM 673 C CA . LYS A 1 87 ? 9.859 25.734 23.766 1 94 87 LYS A CA 1
ATOM 674 C C . LYS A 1 87 ? 8.57 26.203 23.094 1 94 87 LYS A C 1
ATOM 676 O O . LYS A 1 87 ? 7.918 27.125 23.578 1 94 87 LYS A O 1
ATOM 681 N N . LYS A 1 88 ? 8.328 25.5 22.016 1 96.56 88 LYS A N 1
ATOM 682 C CA . LYS A 1 88 ? 7.129 25.844 21.25 1 96.56 88 LYS A CA 1
ATOM 683 C C . LYS A 1 88 ? 5.887 25.812 22.141 1 96.56 88 LYS A C 1
ATOM 685 O O . LYS A 1 88 ? 5.078 26.734 22.125 1 96.56 88 LYS A O 1
ATOM 690 N N . SER A 1 89 ? 5.715 24.797 22.953 1 97.5 89 SER A N 1
ATOM 691 C CA . SER A 1 89 ? 4.539 24.656 23.812 1 97.5 89 SER A CA 1
ATOM 692 C C . SER A 1 89 ? 4.5 25.75 24.875 1 97.5 89 SER A C 1
ATOM 694 O O . SER A 1 89 ? 3.422 26.172 25.281 1 97.5 89 SER A O 1
ATOM 696 N N . GLU A 1 90 ? 5.605 26.188 25.312 1 97.12 90 GLU A N 1
ATOM 697 C CA . GLU A 1 90 ? 5.66 27.297 26.25 1 97.12 90 GLU A CA 1
ATOM 698 C C . GLU A 1 90 ? 5.137 28.594 25.609 1 97.12 90 GLU A C 1
ATOM 700 O O . GLU A 1 90 ? 4.379 29.328 26.234 1 97.12 90 GLU A O 1
ATOM 705 N N . LEU A 1 91 ? 5.602 28.781 24.422 1 97.69 91 LEU A N 1
ATOM 706 C CA . LEU A 1 91 ? 5.117 29.953 23.688 1 97.69 91 LEU A CA 1
ATOM 707 C C . LEU A 1 91 ? 3.604 29.891 23.531 1 97.69 91 LEU A C 1
ATOM 709 O O . LEU A 1 91 ? 2.926 30.922 23.641 1 97.69 91 LEU A O 1
ATOM 713 N N . VAL A 1 92 ? 3.098 28.734 23.25 1 98.44 92 VAL A N 1
ATOM 714 C CA . VAL A 1 92 ? 1.657 28.531 23.125 1 98.44 92 VAL A CA 1
ATOM 715 C C . VAL A 1 92 ? 0.978 28.922 24.438 1 98.44 92 VAL A C 1
ATOM 717 O O . VAL A 1 92 ? 0.026 29.719 24.438 1 98.44 92 VAL A O 1
ATOM 720 N N . LYS A 1 93 ? 1.487 28.469 25.516 1 98.06 93 LYS A N 1
ATOM 721 C CA . LYS A 1 93 ? 0.9 28.734 26.828 1 98.06 93 LYS A CA 1
ATOM 722 C C . LYS A 1 93 ? 0.974 30.219 27.172 1 98.06 93 LYS A C 1
ATOM 724 O O . LYS A 1 93 ? -0.008 30.797 27.641 1 98.06 93 LYS A O 1
ATOM 729 N N . PHE A 1 94 ? 2.148 30.812 26.922 1 97.75 94 PHE A N 1
ATOM 730 C CA . PHE A 1 94 ? 2.314 32.25 27.188 1 97.75 94 PHE A CA 1
ATOM 731 C C . PHE A 1 94 ? 1.282 33.062 26.422 1 97.75 94 PHE A C 1
ATOM 733 O O . PHE A 1 94 ? 0.661 33.969 26.969 1 97.75 94 PHE A O 1
ATOM 740 N N . ALA A 1 95 ? 1.114 32.719 25.172 1 98.44 95 ALA A N 1
ATOM 741 C CA . ALA A 1 95 ? 0.2 33.469 24.312 1 98.44 95 ALA A CA 1
ATOM 742 C C . ALA A 1 95 ? -1.242 33.312 24.781 1 98.44 95 ALA A C 1
ATOM 744 O O . ALA A 1 95 ? -1.975 34.312 24.859 1 98.44 95 ALA A O 1
ATOM 745 N N . LEU A 1 96 ? -1.627 32.125 25.109 1 98.5 96 LEU A N 1
ATOM 746 C CA . LEU A 1 96 ? -2.982 31.891 25.578 1 98.5 96 LEU A CA 1
ATOM 747 C C . LEU A 1 96 ? -3.242 32.625 26.891 1 98.5 96 LEU A C 1
ATOM 749 O O . LEU A 1 96 ? -4.297 33.219 27.078 1 98.5 96 LEU A O 1
ATOM 753 N N . GLN A 1 97 ? -2.293 32.562 27.766 1 97.88 97 GLN A N 1
ATOM 754 C CA . GLN A 1 97 ? -2.416 33.219 29.047 1 97.88 97 GLN A CA 1
ATOM 755 C C . GLN A 1 97 ? -2.539 34.75 28.875 1 97.88 97 GLN A C 1
ATOM 757 O O . GLN A 1 97 ? -3.203 35.406 29.656 1 97.88 97 GLN A O 1
ATOM 762 N N . ALA A 1 98 ? -1.917 35.25 27.859 1 98.12 98 ALA A N 1
ATOM 763 C CA . ALA A 1 98 ? -1.968 36.656 27.547 1 98.12 98 ALA A CA 1
ATOM 764 C C . ALA A 1 98 ? -3.252 37.031 26.797 1 98.12 98 ALA A C 1
ATOM 766 O O . ALA A 1 98 ? -3.441 38.156 26.391 1 98.12 98 ALA A O 1
ATOM 767 N N . GLY A 1 99 ? -4.09 36.062 26.578 1 98.06 99 GLY A N 1
ATOM 768 C CA . GLY A 1 99 ? -5.387 36.281 25.953 1 98.06 99 GLY A CA 1
ATOM 769 C C . GLY A 1 99 ? -5.336 36.344 24.438 1 98.06 99 GLY A C 1
ATOM 770 O O . GLY A 1 99 ? -6.145 37 23.812 1 98.06 99 GLY A O 1
ATOM 771 N N . LYS A 1 100 ? -4.395 35.719 23.859 1 98.62 100 LYS A N 1
ATOM 772 C CA . LYS A 1 100 ? -4.27 35.719 22.406 1 98.62 100 LYS A CA 1
ATOM 773 C C . LYS A 1 100 ? -4.785 34.406 21.828 1 98.62 100 LYS A C 1
ATOM 775 O O . LYS A 1 100 ? -4.648 33.344 22.453 1 98.62 100 LYS A O 1
ATOM 780 N N . HIS A 1 101 ? -5.449 34.438 20.625 1 98.69 101 HIS A N 1
ATOM 781 C CA . HIS A 1 101 ? -5.652 33.219 19.844 1 98.69 101 HIS A CA 1
ATOM 782 C C . HIS A 1 101 ? -4.332 32.688 19.297 1 98.69 101 HIS A C 1
ATOM 784 O O . HIS A 1 101 ? -3.402 33.469 19.047 1 98.69 101 HIS A O 1
ATOM 790 N N . VAL A 1 102 ? -4.25 31.344 19.094 1 98.81 102 VAL A N 1
ATOM 791 C CA . VAL A 1 102 ? -2.971 30.781 18.688 1 98.81 102 VAL A CA 1
ATOM 792 C C . VAL A 1 102 ? -3.18 29.812 17.516 1 98.81 102 VAL A C 1
ATOM 794 O O . VAL A 1 102 ? -4.074 28.969 17.562 1 98.81 102 VAL A O 1
ATOM 797 N N . PHE A 1 103 ? -2.438 29.969 16.469 1 98.69 103 PHE A N 1
ATOM 798 C CA . PHE A 1 103 ? -2.125 28.922 15.492 1 98.69 103 PHE A CA 1
ATOM 799 C C . PHE A 1 103 ? -0.741 28.344 15.75 1 98.69 103 PHE A C 1
ATOM 801 O O . PHE A 1 103 ? 0.242 29.078 15.844 1 98.69 103 PHE A O 1
ATOM 808 N N . CYS A 1 104 ? -0.666 27.094 15.922 1 98.56 104 CYS A N 1
ATOM 809 C CA . CYS A 1 104 ? 0.61 26.438 16.203 1 98.56 104 CYS A CA 1
ATOM 810 C C . CYS A 1 104 ? 0.895 25.344 15.188 1 98.56 104 CYS A C 1
ATOM 812 O O . CYS A 1 104 ? 0.086 24.438 15.008 1 98.56 104 CYS A O 1
ATOM 814 N N . GLU A 1 105 ? 2.01 25.406 14.555 1 97 105 GLU A N 1
ATOM 815 C CA . GLU A 1 105 ? 2.428 24.328 13.656 1 97 105 GLU A CA 1
ATOM 816 C C . GLU A 1 105 ? 2.604 23.016 14.414 1 97 105 GLU A C 1
ATOM 818 O O . GLU A 1 105 ? 3 23.016 15.578 1 97 105 GLU A O 1
ATOM 823 N N . LYS A 1 106 ? 2.355 21.969 13.781 1 96.31 106 LYS A N 1
ATOM 824 C CA . LYS A 1 106 ? 2.551 20.641 14.383 1 96.31 106 LYS A CA 1
ATOM 825 C C . LYS A 1 106 ? 4.031 20.297 14.477 1 96.31 106 LYS A C 1
ATOM 827 O O . LYS A 1 106 ? 4.836 20.75 13.656 1 96.31 106 LYS A O 1
ATOM 832 N N . PRO A 1 107 ? 4.473 19.5 15.352 1 96.25 107 PRO A N 1
ATOM 833 C CA . PRO A 1 107 ? 3.668 19.172 16.531 1 96.25 107 PRO A CA 1
ATOM 834 C C . PRO A 1 107 ? 3.695 20.266 17.594 1 96.25 107 PRO A C 1
ATOM 836 O O . PRO A 1 107 ? 4.652 21.047 17.656 1 96.25 107 PRO A O 1
ATOM 839 N N . VAL A 1 108 ? 2.662 20.281 18.438 1 97.44 108 VAL A N 1
ATOM 840 C CA . VAL A 1 108 ? 2.611 21.266 19.516 1 97.44 108 VAL A CA 1
ATOM 841 C C . VAL A 1 108 ? 3.701 20.969 20.531 1 97.44 108 VAL A C 1
ATOM 843 O O . VAL A 1 108 ? 4.363 21.891 21.031 1 97.44 108 VAL A O 1
ATOM 846 N N . ASP A 1 109 ? 3.879 19.781 20.797 1 97.19 109 ASP A N 1
ATOM 847 C CA . ASP A 1 109 ? 4.895 19.25 21.688 1 97.19 109 ASP A CA 1
ATOM 848 C C . ASP A 1 109 ? 5.121 17.766 21.453 1 97.19 109 ASP A C 1
ATOM 850 O O . ASP A 1 109 ? 4.316 17.109 20.781 1 97.19 109 ASP A O 1
ATOM 854 N N . LEU A 1 110 ? 6.281 17.266 21.984 1 95.75 110 LEU A N 1
ATOM 855 C CA . LEU A 1 110 ? 6.551 15.844 21.859 1 95.75 110 LEU A CA 1
ATOM 856 C C . LEU A 1 110 ? 5.809 15.047 22.922 1 95.75 110 LEU A C 1
ATOM 858 O O . LEU A 1 110 ? 5.609 13.844 22.781 1 95.75 110 LEU A O 1
ATOM 862 N N . ASP A 1 111 ? 5.434 15.703 23.953 1 96.44 111 ASP A N 1
ATOM 863 C CA . ASP A 1 111 ? 4.734 15.07 25.062 1 96.44 111 ASP A CA 1
ATOM 864 C C . ASP A 1 111 ? 3.229 15.312 24.984 1 96.44 111 ASP A C 1
ATOM 866 O O . ASP A 1 111 ? 2.766 16.453 25.156 1 96.44 111 ASP A O 1
ATOM 870 N N . PRO A 1 112 ? 2.475 14.203 24.891 1 97.56 112 PRO A N 1
ATOM 871 C CA . PRO A 1 112 ? 1.025 14.367 24.75 1 97.56 112 PRO A CA 1
ATOM 872 C C . PRO A 1 112 ? 0.398 15.062 25.969 1 97.56 112 PRO A C 1
ATOM 874 O O . PRO A 1 112 ? -0.598 15.773 25.812 1 97.56 112 PRO A O 1
ATOM 877 N N . SER A 1 113 ? 0.92 14.859 27.109 1 98.12 113 SER A N 1
ATOM 878 C CA . SER A 1 113 ? 0.372 15.508 28.297 1 98.12 113 SER A CA 1
ATOM 879 C C . SER A 1 113 ? 0.51 17.031 28.219 1 98.12 113 SER A C 1
ATOM 881 O O . SER A 1 113 ? -0.371 17.75 28.672 1 98.12 113 SER A O 1
ATOM 883 N N . VAL A 1 114 ? 1.605 17.484 27.672 1 98.25 114 VAL A N 1
ATOM 884 C CA . VAL A 1 114 ? 1.823 18.922 27.5 1 98.25 114 VAL A CA 1
ATOM 885 C C . VAL A 1 114 ? 0.85 19.453 26.453 1 98.25 114 VAL A C 1
ATOM 887 O O . VAL A 1 114 ? 0.319 20.562 26.594 1 98.25 114 VAL A O 1
ATOM 890 N N . VAL A 1 115 ? 0.615 18.688 25.375 1 98.44 115 VAL A N 1
ATOM 891 C CA . VAL A 1 115 ? -0.365 19.062 24.359 1 98.44 115 VAL A CA 1
ATOM 892 C C . VAL A 1 115 ? -1.736 19.234 25.016 1 98.44 115 VAL A C 1
ATOM 894 O O . VAL A 1 115 ? -2.422 20.234 24.766 1 98.44 115 VAL A O 1
ATOM 897 N N . GLU A 1 116 ? -2.088 18.297 25.797 1 98.44 116 GLU A N 1
ATOM 898 C CA . GLU A 1 116 ? -3.365 18.359 26.5 1 98.44 116 GLU A CA 1
ATOM 899 C C . GLU A 1 116 ? -3.453 19.594 27.391 1 98.44 116 GLU A C 1
ATOM 901 O O . GLU A 1 116 ? -4.496 20.266 27.438 1 98.44 116 GLU A O 1
ATOM 906 N N . GLU A 1 117 ? -2.416 19.906 28.062 1 98.5 117 GLU A N 1
ATOM 907 C CA . GLU A 1 117 ? -2.361 21.094 28.906 1 98.5 117 GLU A CA 1
ATOM 908 C C . GLU A 1 117 ? -2.594 22.359 28.094 1 98.5 117 GLU A C 1
ATOM 910 O O . GLU A 1 117 ? -3.287 23.281 28.531 1 98.5 117 GLU A O 1
ATOM 915 N N . CYS A 1 118 ? -1.969 22.422 26.984 1 98.69 118 CYS A N 1
ATOM 916 C CA . CYS A 1 118 ? -2.127 23.594 26.109 1 98.69 118 CYS A CA 1
ATOM 917 C C . CYS A 1 118 ? -3.586 23.781 25.719 1 98.69 118 CYS A C 1
ATOM 919 O O . CYS A 1 118 ? -4.102 24.891 25.766 1 98.69 118 CYS A O 1
ATOM 921 N N . TYR A 1 119 ? -4.242 22.734 25.344 1 98.69 119 TYR A N 1
ATOM 922 C CA . TYR A 1 119 ? -5.629 22.844 24.906 1 98.69 119 TYR A CA 1
ATOM 923 C C . TYR A 1 119 ? -6.547 23.156 26.078 1 98.69 119 TYR A C 1
ATOM 925 O O . TYR A 1 119 ? -7.539 23.875 25.922 1 98.69 119 TYR A O 1
ATOM 933 N N . LYS A 1 120 ? -6.293 22.578 27.25 1 98.5 120 LYS A N 1
ATOM 934 C CA . LYS A 1 120 ? -7.043 22.953 28.453 1 98.5 120 LYS A CA 1
ATOM 935 C C . LYS A 1 120 ? -6.918 24.453 28.734 1 98.5 120 LYS A C 1
ATOM 937 O O . LYS A 1 120 ? -7.902 25.109 29.078 1 98.5 120 LYS A O 1
ATOM 942 N N . LEU A 1 121 ? -5.727 24.938 28.625 1 98.62 121 LEU A N 1
ATOM 943 C CA . LEU A 1 121 ? -5.48 26.359 28.828 1 98.62 121 LEU A CA 1
ATOM 944 C C . LEU A 1 121 ? -6.27 27.203 27.828 1 98.62 121 LEU A C 1
ATOM 946 O O . LEU A 1 121 ? -6.809 28.25 28.188 1 98.62 121 LEU A O 1
ATOM 950 N N . ALA A 1 122 ? -6.281 26.781 26.578 1 98.69 122 ALA A N 1
ATOM 951 C CA . ALA A 1 122 ? -7.062 27.484 25.547 1 98.69 122 ALA A CA 1
ATOM 952 C C . ALA A 1 122 ? -8.531 27.547 25.938 1 98.69 122 ALA A C 1
ATOM 954 O O . ALA A 1 122 ? -9.164 28.594 25.812 1 98.69 122 ALA A O 1
ATOM 955 N N . GLU A 1 123 ? -9.047 26.422 26.375 1 98 123 GLU A N 1
ATOM 956 C CA . GLU A 1 123 ? -10.43 26.359 26.828 1 98 123 GLU A CA 1
ATOM 957 C C . GLU A 1 123 ? -10.672 27.281 28.016 1 98 123 GLU A C 1
ATOM 959 O O . GLU A 1 123 ? -11.641 28.047 28.016 1 98 123 GLU A O 1
ATOM 964 N N . ASP A 1 124 ? -9.805 27.266 28.969 1 98 124 ASP A N 1
ATOM 965 C CA . ASP A 1 124 ? -9.93 28.062 30.188 1 98 124 ASP A CA 1
ATOM 966 C C . ASP A 1 124 ? -9.945 29.562 29.859 1 98 124 ASP A C 1
ATOM 968 O O . ASP A 1 124 ? -10.625 30.344 30.531 1 98 124 ASP A O 1
ATOM 972 N N . HIS A 1 125 ? -9.258 29.969 28.875 1 98.12 125 HIS A N 1
ATOM 973 C CA . HIS A 1 125 ? -9.133 31.375 28.516 1 98.12 125 HIS A CA 1
ATOM 974 C C . HIS A 1 125 ? -10.086 31.75 27.391 1 98.12 125 HIS A C 1
ATOM 976 O O . HIS A 1 125 ? -10.07 32.875 26.906 1 98.12 125 HIS A O 1
ATOM 982 N N . ARG A 1 126 ? -10.867 30.766 26.906 1 97.81 126 ARG A N 1
ATOM 983 C CA . ARG A 1 126 ? -11.828 30.953 25.828 1 97.81 126 ARG A CA 1
ATOM 984 C C . ARG A 1 126 ? -11.156 31.516 24.578 1 97.81 126 ARG A C 1
ATOM 986 O O . ARG A 1 126 ? -11.633 32.469 23.984 1 97.81 126 ARG A O 1
ATOM 993 N N . LYS A 1 127 ? -9.992 30.953 24.266 1 98.25 127 LYS A N 1
ATOM 994 C CA . LYS A 1 127 ? -9.234 31.312 23.062 1 98.25 127 LYS A CA 1
ATOM 995 C C . LYS A 1 127 ? -9.055 30.109 22.156 1 98.25 127 LYS A C 1
ATOM 997 O O . LYS A 1 127 ? -9.148 28.953 22.594 1 98.25 127 LYS A O 1
ATOM 1002 N N . THR A 1 128 ? -8.836 30.391 20.891 1 98.31 128 THR A N 1
ATOM 1003 C CA . THR A 1 128 ? -8.617 29.344 19.891 1 98.31 128 THR A CA 1
ATOM 1004 C C . THR A 1 128 ? -7.164 28.891 19.891 1 98.31 128 THR A C 1
ATOM 1006 O O . THR A 1 128 ? -6.25 29.719 19.953 1 98.31 128 THR A O 1
ATOM 1009 N N . LEU A 1 129 ? -6.949 27.625 19.922 1 98.75 129 LEU A N 1
ATOM 1010 C CA . LEU A 1 129 ? -5.688 26.984 19.562 1 98.75 129 LEU A CA 1
ATOM 1011 C C . LEU A 1 129 ? -5.879 26.031 18.391 1 98.75 129 LEU A C 1
ATOM 1013 O O . LEU A 1 129 ? -6.516 24.984 18.531 1 98.75 129 LEU A O 1
ATOM 1017 N N . GLN A 1 130 ? -5.391 26.406 17.266 1 98.69 130 GLN A N 1
ATOM 1018 C CA . GLN A 1 130 ? -5.477 25.578 16.078 1 98.69 130 GLN A CA 1
ATOM 1019 C C . GLN A 1 130 ? -4.109 25 15.703 1 98.69 130 GLN A C 1
ATOM 1021 O O . GLN A 1 130 ? -3.158 25.75 15.477 1 98.69 130 GLN A O 1
ATOM 1026 N N . CYS A 1 131 ? -4.02 23.719 15.711 1 98.44 131 CYS A N 1
ATOM 1027 C CA . CYS A 1 131 ? -2.793 23.062 15.273 1 98.44 131 CYS A CA 1
ATOM 1028 C C . CYS A 1 131 ? -2.721 23 13.75 1 98.44 131 CYS A C 1
ATOM 1030 O O . CYS A 1 131 ? -3.73 22.75 13.086 1 98.44 131 CYS A O 1
ATOM 1032 N N . GLY A 1 132 ? -1.532 23.094 13.211 1 97.69 132 GLY A N 1
ATOM 1033 C CA . GLY A 1 132 ? -1.312 23.156 11.773 1 97.69 132 GLY A CA 1
ATOM 1034 C C . GLY A 1 132 ? -1.314 21.797 11.102 1 97.69 132 GLY A C 1
ATOM 1035 O O . GLY A 1 132 ? -0.254 21.234 10.836 1 97.69 132 GLY A O 1
ATOM 1036 N N . PHE A 1 133 ? -2.455 21.297 10.734 1 97.62 133 PHE A N 1
ATOM 1037 C CA . PHE A 1 133 ? -2.625 20.125 9.883 1 97.62 133 PHE A CA 1
ATOM 1038 C C . PHE A 1 133 ? -3.166 20.516 8.516 1 97.62 133 PHE A C 1
ATOM 1040 O O . PHE A 1 133 ? -4.332 20.266 8.211 1 97.62 133 PHE A O 1
ATOM 1047 N N . ASP A 1 134 ? -2.281 20.953 7.684 1 97.06 134 ASP A N 1
ATOM 1048 C CA . ASP A 1 134 ? -2.584 21.625 6.422 1 97.06 134 ASP A CA 1
ATOM 1049 C C . ASP A 1 134 ? -3.275 20.672 5.445 1 97.06 134 ASP A C 1
ATOM 1051 O O . ASP A 1 134 ? -4.121 21.094 4.652 1 97.06 134 ASP A O 1
ATOM 1055 N N . LYS A 1 135 ? -3.008 19.391 5.574 1 97.38 135 LYS A N 1
ATOM 1056 C CA . LYS A 1 135 ? -3.488 18.453 4.57 1 97.38 135 LYS A CA 1
ATOM 1057 C C . LYS A 1 135 ? -5.004 18.297 4.641 1 97.38 135 LYS A C 1
ATOM 1059 O O . LYS A 1 135 ? -5.648 17.969 3.643 1 97.38 135 LYS A O 1
ATOM 1064 N N . ARG A 1 136 ? -5.586 18.547 5.824 1 97.81 136 ARG A N 1
ATOM 1065 C CA . ARG A 1 136 ? -7.039 18.5 5.949 1 97.81 136 ARG A CA 1
ATOM 1066 C C . ARG A 1 136 ? -7.699 19.547 5.059 1 97.81 136 ARG A C 1
ATOM 1068 O O . ARG A 1 136 ? -8.891 19.453 4.758 1 97.81 136 ARG A O 1
ATOM 1075 N N . PHE A 1 137 ? -6.934 20.5 4.641 1 97.81 137 PHE A N 1
ATOM 1076 C CA . PHE A 1 137 ? -7.492 21.641 3.912 1 97.81 137 PHE A CA 1
ATOM 1077 C C . PHE A 1 137 ? -7.141 21.547 2.43 1 97.81 137 PHE A C 1
ATOM 1079 O O . PHE A 1 137 ? -7.422 22.469 1.667 1 97.81 137 PHE A O 1
ATOM 1086 N N . ASP A 1 138 ? -6.488 20.484 2.01 1 97.69 138 ASP A N 1
ATOM 1087 C CA . ASP A 1 138 ? -6.238 20.234 0.594 1 97.69 138 ASP A CA 1
ATOM 1088 C C . ASP A 1 138 ? -7.535 19.922 -0.149 1 97.69 138 ASP A C 1
ATOM 1090 O O . ASP A 1 138 ? -8.359 19.141 0.324 1 97.69 138 ASP A O 1
ATOM 1094 N N . ILE A 1 139 ? -7.688 20.5 -1.286 1 96.56 139 ILE A N 1
ATOM 1095 C CA . ILE A 1 139 ? -8.953 20.438 -2.018 1 96.56 139 ILE A CA 1
ATOM 1096 C C . ILE A 1 139 ? -9.281 18.984 -2.357 1 96.56 139 ILE A C 1
ATOM 1098 O O . ILE A 1 139 ? -10.438 18.562 -2.246 1 96.56 139 ILE A O 1
ATOM 1102 N N . SER A 1 140 ? -8.336 18.219 -2.848 1 97.31 140 SER A N 1
ATOM 1103 C CA . SER A 1 140 ? -8.57 16.828 -3.213 1 97.31 140 SER A CA 1
ATOM 1104 C C . SER A 1 140 ? -8.891 15.977 -1.987 1 97.31 140 SER A C 1
ATOM 1106 O O . SER A 1 140 ? -9.805 15.148 -2.021 1 97.31 140 SER A O 1
ATOM 1108 N N . ILE A 1 141 ? -8.156 16.203 -0.881 1 98.06 141 ILE A N 1
ATOM 1109 C CA . ILE A 1 141 ? -8.352 15.422 0.339 1 98.06 141 ILE A CA 1
ATOM 1110 C C . ILE A 1 141 ? -9.703 15.773 0.958 1 98.06 141 ILE A C 1
ATOM 1112 O O . ILE A 1 141 ? -10.414 14.891 1.456 1 98.06 141 ILE A O 1
ATOM 1116 N N . ARG A 1 142 ? -10.047 17.062 0.91 1 97.69 142 ARG A N 1
ATOM 1117 C CA . ARG A 1 142 ? -11.352 17.484 1.392 1 97.69 142 ARG A CA 1
ATOM 1118 C C . ARG A 1 142 ? -12.469 16.828 0.582 1 97.69 142 ARG A C 1
ATOM 1120 O O . ARG A 1 142 ? -13.469 16.375 1.145 1 97.69 142 ARG A O 1
ATOM 1127 N N . LYS A 1 143 ? -12.312 16.828 -0.73 1 97.31 143 LYS A N 1
ATOM 1128 C CA . LYS A 1 143 ? -13.305 16.156 -1.572 1 97.31 143 LYS A CA 1
ATOM 1129 C C . LYS A 1 143 ? -13.438 14.68 -1.203 1 97.31 143 LYS A C 1
ATOM 1131 O O . LYS A 1 143 ? -14.547 14.156 -1.135 1 97.31 143 LYS A O 1
ATOM 1136 N N . MET A 1 144 ? -12.344 14.039 -0.989 1 98.19 144 MET A N 1
ATOM 1137 C CA . MET A 1 144 ? -12.336 12.648 -0.539 1 98.19 144 MET A CA 1
ATOM 1138 C C . MET A 1 144 ? -13.078 12.5 0.785 1 98.19 144 MET A C 1
ATOM 1140 O O . MET A 1 144 ? -13.938 11.625 0.926 1 98.19 144 MET A O 1
ATOM 1144 N N . TYR A 1 145 ? -12.75 13.328 1.732 1 98.12 145 TYR A N 1
ATOM 1145 C CA . TYR A 1 145 ? -13.406 13.336 3.037 1 98.12 145 TYR A CA 1
ATOM 1146 C C . TYR A 1 145 ? -14.914 13.477 2.889 1 98.12 145 TYR A C 1
ATOM 1148 O O . TYR A 1 145 ? -15.68 12.719 3.488 1 98.12 145 TYR A O 1
ATOM 1156 N N . ASP A 1 146 ? -15.328 14.438 2.076 1 98.06 146 ASP A N 1
ATOM 1157 C CA . ASP A 1 146 ? -16.75 14.711 1.883 1 98.06 146 ASP A CA 1
ATOM 1158 C C . ASP A 1 146 ? -17.453 13.508 1.272 1 98.06 146 ASP A C 1
ATOM 1160 O O . ASP A 1 146 ? -18.578 13.172 1.678 1 98.06 146 ASP A O 1
ATOM 1164 N N . LYS A 1 147 ? -16.844 12.875 0.308 1 97.88 147 LYS A N 1
ATOM 1165 C CA . LYS A 1 147 ? -17.422 11.695 -0.324 1 97.88 147 LYS A CA 1
ATOM 1166 C C . LYS A 1 147 ? -17.547 10.539 0.668 1 97.88 147 LYS A C 1
ATOM 1168 O O . LYS A 1 147 ? -18.547 9.812 0.661 1 97.88 147 LYS A O 1
ATOM 1173 N N . ILE A 1 148 ? -16.562 10.359 1.521 1 97.94 148 ILE A N 1
ATOM 1174 C CA . ILE A 1 148 ? -16.594 9.328 2.551 1 97.94 148 ILE A CA 1
ATOM 1175 C C . ILE A 1 148 ? -17.75 9.602 3.514 1 97.94 148 ILE A C 1
ATOM 1177 O O . ILE A 1 148 ? -18.547 8.703 3.807 1 97.94 148 ILE A O 1
ATOM 1181 N N . LYS A 1 149 ? -17.891 10.82 3.963 1 97.12 149 LYS A N 1
ATOM 1182 C CA . LYS A 1 149 ? -18.906 11.195 4.934 1 97.12 149 LYS A CA 1
ATOM 1183 C C . LYS A 1 149 ? -20.297 11.102 4.332 1 97.12 149 LYS A C 1
ATOM 1185 O O . LYS A 1 149 ? -21.266 10.812 5.039 1 97.12 149 LYS A O 1
ATOM 1190 N N . ALA A 1 150 ? -20.359 11.336 3.047 1 97.5 150 ALA A N 1
ATOM 1191 C CA . ALA A 1 150 ? -21.641 11.234 2.344 1 97.5 150 ALA A CA 1
ATOM 1192 C C . ALA A 1 150 ? -22.047 9.781 2.16 1 97.5 150 ALA A C 1
ATOM 1194 O O . ALA A 1 150 ? -23.172 9.492 1.73 1 97.5 150 ALA A O 1
ATOM 1195 N N . GLY A 1 151 ? -21.156 8.883 2.424 1 97.19 151 GLY A N 1
ATOM 1196 C CA . GLY A 1 151 ? -21.469 7.469 2.33 1 97.19 151 GLY A CA 1
ATOM 1197 C C . GLY A 1 151 ? -21.234 6.895 0.945 1 97.19 151 GLY A C 1
ATOM 1198 O O . GLY A 1 151 ? -21.703 5.801 0.63 1 97.19 151 GLY A O 1
ATOM 1199 N N . ASP A 1 152 ? -20.516 7.629 0.093 1 96.5 152 ASP A N 1
ATOM 1200 C CA . ASP A 1 152 ? -20.312 7.211 -1.29 1 96.5 152 ASP A CA 1
ATOM 1201 C C . ASP A 1 152 ? -19.578 5.875 -1.354 1 96.5 152 ASP A C 1
ATOM 1203 O O . ASP A 1 152 ? -19.734 5.117 -2.314 1 96.5 152 ASP A O 1
ATOM 1207 N N . LEU A 1 153 ? -18.797 5.512 -0.331 1 97.19 153 LEU A N 1
ATOM 1208 C CA . LEU A 1 153 ? -17.984 4.301 -0.353 1 97.19 153 LEU A CA 1
ATOM 1209 C C . LEU A 1 153 ? -18.625 3.203 0.491 1 97.19 153 LEU A C 1
ATOM 1211 O O . LEU A 1 153 ? -18.109 2.082 0.549 1 97.19 153 LEU A O 1
ATOM 1215 N N . GLY A 1 154 ? -19.75 3.492 1.127 1 96.81 154 GLY A N 1
ATOM 1216 C CA . GLY A 1 154 ? -20.281 2.537 2.084 1 96.81 154 GLY A CA 1
ATOM 1217 C C . GLY A 1 154 ? -19.359 2.295 3.264 1 96.81 154 GLY A C 1
ATOM 1218 O O . GLY A 1 154 ? -18.688 3.215 3.73 1 96.81 154 GLY A O 1
ATOM 1219 N N . GLU A 1 155 ? -19.406 1.062 3.754 1 95.88 155 GLU A N 1
ATOM 1220 C CA . GLU A 1 155 ? -18.531 0.727 4.875 1 95.88 155 GLU A CA 1
ATOM 1221 C C . GLU A 1 155 ? -17.078 0.715 4.453 1 95.88 155 GLU A C 1
ATOM 1223 O O . GLU A 1 155 ? -16.719 0.079 3.461 1 95.88 155 GLU A O 1
ATOM 1228 N N . LEU A 1 156 ? -16.25 1.444 5.188 1 97.38 156 LEU A N 1
ATOM 1229 C CA . LEU A 1 156 ? -14.828 1.514 4.867 1 97.38 156 LEU A CA 1
ATOM 1230 C C . LEU A 1 156 ? -14.133 0.191 5.18 1 97.38 156 LEU A C 1
ATOM 1232 O O . LEU A 1 156 ? -14.414 -0.439 6.199 1 97.38 156 LEU A O 1
ATOM 1236 N N . ARG A 1 157 ? -13.203 -0.231 4.305 1 96.69 157 ARG A N 1
ATOM 1237 C CA . ARG A 1 157 ? -12.5 -1.498 4.461 1 96.69 157 ARG A CA 1
ATOM 1238 C C . ARG A 1 157 ? -11.008 -1.27 4.688 1 96.69 157 ARG A C 1
ATOM 1240 O O . ARG A 1 157 ? -10.375 -1.989 5.457 1 96.69 157 ARG A O 1
ATOM 1247 N N . MET A 1 158 ? -10.477 -0.319 3.992 1 97.88 158 MET A N 1
ATOM 1248 C CA . MET A 1 158 ? -9.031 -0.09 4.055 1 97.88 158 MET A CA 1
ATOM 1249 C C . MET A 1 158 ? -8.695 1.352 3.689 1 97.88 158 MET A C 1
ATOM 1251 O O . MET A 1 158 ? -9.289 1.919 2.77 1 97.88 158 MET A O 1
ATOM 1255 N N . ILE A 1 159 ? -7.801 1.981 4.367 1 98.56 159 ILE A N 1
ATOM 1256 C CA . ILE A 1 159 ? -7.219 3.273 4.02 1 98.56 159 ILE A CA 1
ATOM 1257 C C . ILE A 1 159 ? -5.703 3.143 3.896 1 98.56 159 ILE A C 1
ATOM 1259 O O . ILE A 1 159 ? -5.043 2.619 4.797 1 98.56 159 ILE A O 1
ATOM 1263 N N . LYS A 1 160 ? -5.141 3.498 2.793 1 98.5 160 LYS A N 1
ATOM 1264 C CA . LYS A 1 160 ? -3.703 3.475 2.547 1 98.5 160 LYS A CA 1
ATOM 1265 C C . LYS A 1 160 ? -3.176 4.871 2.236 1 98.5 160 LYS A C 1
ATOM 1267 O O . LYS A 1 160 ? -3.678 5.543 1.332 1 98.5 160 LYS A O 1
ATOM 1272 N N . LEU A 1 161 ? -2.172 5.297 2.967 1 98.62 161 LEU A N 1
ATOM 1273 C CA . LEU A 1 161 ? -1.565 6.609 2.779 1 98.62 161 LEU A CA 1
ATOM 1274 C C . LEU A 1 161 ? -0.064 6.488 2.539 1 98.62 161 LEU A C 1
ATOM 1276 O O . LEU A 1 161 ? 0.652 5.895 3.35 1 98.62 161 LEU A O 1
ATOM 1280 N N . VAL A 1 162 ? 0.428 7.004 1.424 1 98.5 162 VAL A N 1
ATOM 1281 C CA . VAL A 1 162 ? 1.836 6.973 1.042 1 98.5 162 VAL A CA 1
ATOM 1282 C C . VAL A 1 162 ? 2.436 8.375 1.165 1 98.5 162 VAL A C 1
ATOM 1284 O O . VAL A 1 162 ? 1.881 9.344 0.64 1 98.5 162 VAL A O 1
ATOM 1287 N N . ALA A 1 163 ? 3.5 8.492 1.863 1 97.88 163 ALA A N 1
ATOM 1288 C CA . ALA A 1 163 ? 4.254 9.734 1.973 1 97.88 163 ALA A CA 1
ATOM 1289 C C . ALA A 1 163 ? 5.75 9.492 1.791 1 97.88 163 ALA A C 1
ATOM 1291 O O . ALA A 1 163 ? 6.414 8.969 2.689 1 97.88 163 ALA A O 1
ATOM 1292 N N . ARG A 1 164 ? 6.305 9.844 0.655 1 97.25 164 ARG A N 1
ATOM 1293 C CA . ARG A 1 164 ? 7.73 9.75 0.358 1 97.25 164 ARG A CA 1
ATOM 1294 C C . ARG A 1 164 ? 8.297 11.109 -0.045 1 97.25 164 ARG A C 1
ATOM 1296 O O . ARG A 1 164 ? 7.637 11.875 -0.754 1 97.25 164 ARG A O 1
ATOM 1303 N N . GLU A 1 165 ? 9.438 11.43 0.441 1 95.12 165 GLU A N 1
ATOM 1304 C CA . GLU A 1 165 ? 9.977 12.758 0.151 1 95.12 165 GLU A CA 1
ATOM 1305 C C . GLU A 1 165 ? 11.438 12.688 -0.269 1 95.12 165 GLU A C 1
ATOM 1307 O O . GLU A 1 165 ? 12.125 11.703 0.026 1 95.12 165 GLU A O 1
ATOM 1312 N N . LEU A 1 166 ? 11.891 13.68 -0.946 1 93.44 166 LEU A N 1
ATOM 1313 C CA . LEU A 1 166 ? 13.281 13.828 -1.353 1 93.44 166 LEU A CA 1
ATOM 1314 C C . LEU A 1 166 ? 14.195 13.93 -0.136 1 93.44 166 LEU A C 1
ATOM 1316 O O . LEU A 1 166 ? 13.734 14.188 0.976 1 93.44 166 LEU A O 1
ATOM 1320 N N . PRO A 1 167 ? 15.492 13.617 -0.438 1 84.69 167 PRO A N 1
ATOM 1321 C CA . PRO A 1 167 ? 16.422 13.828 0.679 1 84.69 167 PRO A CA 1
ATOM 1322 C C . PRO A 1 167 ? 16.375 15.258 1.219 1 84.69 167 PRO A C 1
ATOM 1324 O O . PRO A 1 167 ? 16.391 16.219 0.443 1 84.69 167 PRO A O 1
ATOM 1327 N N . ALA A 1 168 ? 15.766 15.43 2.408 1 71.25 168 ALA A N 1
ATOM 1328 C CA . ALA A 1 168 ? 15.633 16.734 3.031 1 71.25 168 ALA A CA 1
ATOM 1329 C C . ALA A 1 168 ? 16.906 17.125 3.773 1 71.25 168 ALA A C 1
ATOM 1331 O O . ALA A 1 168 ? 17.828 16.312 3.92 1 71.25 168 ALA A O 1
ATOM 1332 N N . TRP A 1 169 ? 16.984 18.391 4.086 1 73.31 169 TRP A N 1
ATOM 1333 C CA . TRP A 1 169 ? 18.062 18.969 4.887 1 73.31 169 TRP A CA 1
ATOM 1334 C C . TRP A 1 169 ? 17.984 18.484 6.328 1 73.31 169 TRP A C 1
ATOM 1336 O O . TRP A 1 169 ? 17.906 19.297 7.262 1 73.31 169 TRP A O 1
ATOM 1346 N N . ILE A 1 170 ? 17.844 17.188 6.41 1 81.38 170 ILE A N 1
ATOM 1347 C CA . ILE A 1 170 ? 17.75 16.594 7.742 1 81.38 170 ILE A CA 1
ATOM 1348 C C . ILE A 1 170 ? 19.156 16.203 8.227 1 81.38 170 ILE A C 1
ATOM 1350 O O . ILE A 1 170 ? 19.859 15.445 7.547 1 81.38 170 ILE A O 1
ATOM 1354 N N . ASN A 1 171 ? 19.578 16.859 9.297 1 86.19 171 ASN A N 1
ATOM 1355 C CA . ASN A 1 171 ? 20.844 16.5 9.922 1 86.19 171 ASN A CA 1
ATOM 1356 C C . ASN A 1 171 ? 20.625 15.797 11.258 1 86.19 171 ASN A C 1
ATOM 1358 O O . ASN A 1 171 ? 19.5 15.664 11.719 1 86.19 171 ASN A O 1
ATOM 1362 N N . ALA A 1 172 ? 21.672 15.32 11.805 1 89.62 172 ALA A N 1
ATOM 1363 C CA . ALA A 1 172 ? 21.625 14.516 13.023 1 89.62 172 ALA A CA 1
ATOM 1364 C C . ALA A 1 172 ? 20.984 15.305 14.164 1 89.62 172 ALA A C 1
ATOM 1366 O O . ALA A 1 172 ? 20.203 14.766 14.938 1 89.62 172 ALA A O 1
ATOM 1367 N N . ASP A 1 173 ? 21.344 16.531 14.273 1 87.12 173 ASP A N 1
ATOM 1368 C CA . ASP A 1 173 ? 20.812 17.359 15.359 1 87.12 173 ASP A CA 1
ATOM 1369 C C . ASP A 1 173 ? 19.297 17.5 15.266 1 87.12 173 ASP A C 1
ATOM 1371 O O . ASP A 1 173 ? 18.594 17.422 16.281 1 87.12 173 ASP A O 1
ATOM 1375 N N . TYR A 1 174 ? 18.859 17.703 14.148 1 87.44 174 TYR A N 1
ATOM 1376 C CA . TYR A 1 174 ? 17.422 17.797 13.914 1 87.44 174 TYR A CA 1
ATOM 1377 C C . TYR A 1 174 ? 16.734 16.469 14.242 1 87.44 174 TYR A C 1
ATOM 1379 O O . TYR A 1 174 ? 15.711 16.453 14.922 1 87.44 174 TYR A O 1
ATOM 1387 N N . LEU A 1 175 ? 17.297 15.391 13.828 1 88.94 175 LEU A N 1
ATOM 1388 C CA . LEU A 1 175 ? 16.703 14.078 14.055 1 88.94 175 LEU A CA 1
ATOM 1389 C C . LEU A 1 175 ? 16.594 13.781 15.547 1 88.94 175 LEU A C 1
ATOM 1391 O O . LEU A 1 175 ? 15.57 13.25 16 1 88.94 175 LEU A O 1
ATOM 1395 N N . LYS A 1 176 ? 17.531 14.188 16.234 1 88.44 176 LYS A N 1
ATOM 1396 C CA . LYS A 1 176 ? 17.578 13.914 17.672 1 88.44 176 LYS A CA 1
ATOM 1397 C C . LYS A 1 176 ? 16.516 14.719 18.422 1 88.44 176 LYS A C 1
ATOM 1399 O O . LYS A 1 176 ? 16.016 14.297 19.469 1 88.44 176 LYS A O 1
ATOM 1404 N N . SER A 1 177 ? 16.141 15.836 17.812 1 87.69 177 SER A N 1
ATOM 1405 C CA . SER A 1 177 ? 15.227 16.734 18.516 1 87.69 177 SER A CA 1
ATOM 1406 C C . SER A 1 177 ? 13.82 16.672 17.938 1 87.69 177 SER A C 1
ATOM 1408 O O . SER A 1 177 ? 12.867 17.156 18.547 1 87.69 177 SER A O 1
ATOM 1410 N N . SER A 1 178 ? 13.609 16.047 16.828 1 88.88 178 SER A N 1
ATOM 1411 C CA . SER A 1 178 ? 12.367 16.125 16.078 1 88.88 178 SER A CA 1
ATOM 1412 C C . SER A 1 178 ? 11.344 15.117 16.594 1 88.88 178 SER A C 1
ATOM 1414 O O . SER A 1 178 ? 10.164 15.195 16.25 1 88.88 178 SER A O 1
ATOM 1416 N N . GLY A 1 179 ? 11.75 14.164 17.438 1 92.06 179 GLY A N 1
ATOM 1417 C CA . GLY A 1 179 ? 10.883 13.078 17.875 1 92.06 179 GLY A CA 1
ATOM 1418 C C . GLY A 1 179 ? 10.859 11.906 16.906 1 92.06 179 GLY A C 1
ATOM 1419 O O . GLY A 1 179 ? 10.172 10.914 17.156 1 92.06 179 GLY A O 1
ATOM 1420 N N . GLY A 1 180 ? 11.688 12.039 15.797 1 93.62 180 GLY A N 1
ATOM 1421 C CA . GLY A 1 180 ? 11.805 10.938 14.859 1 93.62 180 GLY A CA 1
ATOM 1422 C C . GLY A 1 180 ? 10.797 10.992 13.727 1 93.62 180 GLY A C 1
ATOM 1423 O O . GLY A 1 180 ? 9.914 11.859 13.719 1 93.62 180 GLY A O 1
ATOM 1424 N N . ILE A 1 181 ? 10.922 10.047 12.844 1 95.31 181 ILE A N 1
ATOM 1425 C CA . ILE A 1 181 ? 10.203 10.062 11.57 1 95.31 181 ILE A CA 1
ATOM 1426 C C . ILE A 1 181 ? 8.703 10.008 11.836 1 95.31 181 ILE A C 1
ATOM 1428 O O . ILE A 1 181 ? 7.914 10.641 11.117 1 95.31 181 ILE A O 1
ATOM 1432 N N . VAL A 1 182 ? 8.258 9.273 12.852 1 97.31 182 VAL A N 1
ATOM 1433 C CA . VAL A 1 182 ? 6.832 9.102 13.117 1 97.31 182 VAL A CA 1
ATOM 1434 C C . VAL A 1 182 ? 6.227 10.422 13.578 1 97.31 182 VAL A C 1
ATOM 1436 O O . VAL A 1 182 ? 5.188 10.852 13.07 1 97.31 182 VAL A O 1
ATOM 1439 N N . VAL A 1 183 ? 6.898 11.148 14.438 1 95.88 183 VAL A N 1
ATOM 1440 C CA . VAL A 1 183 ? 6.406 12.406 15 1 95.88 183 VAL A CA 1
ATOM 1441 C C . VAL A 1 183 ? 6.609 13.539 13.992 1 95.88 183 VAL A C 1
ATOM 1443 O O . VAL A 1 183 ? 5.723 14.367 13.797 1 95.88 183 VAL A O 1
ATOM 1446 N N . ASP A 1 184 ? 7.676 13.539 13.398 1 93.25 184 ASP A N 1
ATOM 1447 C CA . ASP A 1 184 ? 8.07 14.648 12.531 1 93.25 184 ASP A CA 1
ATOM 1448 C C . ASP A 1 184 ? 7.32 14.594 11.203 1 93.25 184 ASP A C 1
ATOM 1450 O O . ASP A 1 184 ? 6.965 15.633 10.641 1 93.25 184 ASP A O 1
ATOM 1454 N N . SER A 1 185 ? 7.121 13.398 10.68 1 94.5 185 SER A N 1
ATOM 1455 C CA . SER A 1 185 ? 6.637 13.289 9.305 1 94.5 185 SER A CA 1
ATOM 1456 C C . SER A 1 185 ? 5.336 12.5 9.242 1 94.5 185 SER A C 1
ATOM 1458 O O . SER A 1 185 ? 4.297 13.031 8.844 1 94.5 185 SER A O 1
ATOM 1460 N N . ALA A 1 186 ? 5.301 11.336 9.82 1 97.69 186 ALA A N 1
ATOM 1461 C CA . ALA A 1 186 ? 4.148 10.453 9.688 1 97.69 186 ALA A CA 1
ATOM 1462 C C . ALA A 1 186 ? 2.949 11 10.461 1 97.69 186 ALA A C 1
ATOM 1464 O O . ALA A 1 186 ? 1.821 10.539 10.281 1 97.69 186 ALA A O 1
ATOM 1465 N N . ILE A 1 187 ? 3.148 11.969 11.273 1 98.19 187 ILE A N 1
ATOM 1466 C CA . ILE A 1 187 ? 2.092 12.555 12.094 1 98.19 187 ILE A CA 1
ATOM 1467 C C . ILE A 1 187 ? 0.97 13.07 11.195 1 98.19 187 ILE A C 1
ATOM 1469 O O . ILE A 1 187 ? -0.203 13.039 11.57 1 98.19 187 ILE A O 1
ATOM 1473 N N . HIS A 1 188 ? 1.278 13.57 10.008 1 98.31 188 HIS A N 1
ATOM 1474 C CA . HIS A 1 188 ? 0.274 14.047 9.062 1 98.31 188 HIS A CA 1
ATOM 1475 C C . HIS A 1 188 ? -0.638 12.914 8.609 1 98.31 188 HIS A C 1
ATOM 1477 O O . HIS A 1 188 ? -1.86 13.062 8.586 1 98.31 188 HIS A O 1
ATOM 1483 N N . GLU A 1 189 ? -0.051 11.805 8.281 1 98.5 189 GLU A N 1
ATOM 1484 C CA . GLU A 1 189 ? -0.818 10.656 7.805 1 98.5 189 GLU A CA 1
ATOM 1485 C C . GLU A 1 189 ? -1.594 10 8.945 1 98.5 189 GLU A C 1
ATOM 1487 O O . GLU A 1 189 ? -2.695 9.484 8.742 1 98.5 189 GLU A O 1
ATOM 1492 N N . LEU A 1 190 ? -0.983 9.984 10.086 1 98.69 190 LEU A N 1
ATOM 1493 C CA . LEU A 1 190 ? -1.696 9.477 11.25 1 98.69 190 LEU A CA 1
ATOM 1494 C C . LEU A 1 190 ? -2.92 10.336 11.555 1 98.69 190 LEU A C 1
ATOM 1496 O O . LEU A 1 190 ? -3.98 9.805 11.906 1 98.69 190 LEU A O 1
ATOM 1500 N N . ASP A 1 191 ? -2.756 11.602 11.438 1 98.56 191 ASP A N 1
ATOM 1501 C CA . ASP A 1 191 ? -3.883 12.523 11.594 1 98.56 191 ASP A CA 1
ATOM 1502 C C . ASP A 1 191 ? -4.957 12.25 10.547 1 98.56 191 ASP A C 1
ATOM 1504 O O . ASP A 1 191 ? -6.137 12.117 10.875 1 98.56 191 ASP A O 1
ATOM 1508 N N . LEU A 1 192 ? -4.578 12.125 9.32 1 98.56 192 LEU A N 1
ATOM 1509 C CA . LEU A 1 192 ? -5.5 11.984 8.195 1 98.56 192 LEU A CA 1
ATOM 1510 C C . LEU A 1 192 ? -6.285 10.68 8.289 1 98.56 192 LEU A C 1
ATOM 1512 O O . LEU A 1 192 ? -7.488 10.656 8.023 1 98.56 192 LEU A O 1
ATOM 1516 N N . ILE A 1 193 ? -5.598 9.594 8.641 1 98.62 193 ILE A N 1
ATOM 1517 C CA . ILE A 1 193 ? -6.281 8.305 8.617 1 98.62 193 ILE A CA 1
ATOM 1518 C C . ILE A 1 193 ? -7.371 8.281 9.688 1 98.62 193 ILE A C 1
ATOM 1520 O O . ILE A 1 193 ? -8.453 7.734 9.469 1 98.62 193 ILE A O 1
ATOM 1524 N N . CYS A 1 194 ? -7.102 8.867 10.82 1 98.56 194 CYS A N 1
ATOM 1525 C CA . CYS A 1 194 ? -8.117 8.977 11.859 1 98.56 194 CYS A CA 1
ATOM 1526 C C . CYS A 1 194 ? -9.234 9.922 11.438 1 98.56 194 CYS A C 1
ATOM 1528 O O . CYS A 1 194 ? -10.414 9.641 11.68 1 98.56 194 CYS A O 1
ATOM 1530 N N . TRP A 1 195 ? -8.836 11.031 10.82 1 98.44 195 TRP A N 1
ATOM 1531 C CA . TRP A 1 195 ? -9.797 12.031 10.383 1 98.44 195 TRP A CA 1
ATOM 1532 C C . TRP A 1 195 ? -10.719 11.461 9.305 1 98.44 195 TRP A C 1
ATOM 1534 O O . TRP A 1 195 ? -11.938 11.609 9.383 1 98.44 195 TRP A O 1
ATOM 1544 N N . LEU A 1 196 ? -10.18 10.773 8.32 1 98.31 196 LEU A N 1
ATOM 1545 C CA . LEU A 1 196 ? -10.945 10.195 7.223 1 98.31 196 LEU A CA 1
ATOM 1546 C C . LEU A 1 196 ? -11.844 9.07 7.723 1 98.31 196 LEU A C 1
ATOM 1548 O O . LEU A 1 196 ? -13 8.969 7.309 1 98.31 196 LEU A O 1
ATOM 1552 N N . SER A 1 197 ? -11.328 8.227 8.609 1 97.62 197 SER A N 1
ATOM 1553 C CA . SER A 1 197 ? -12.086 7.066 9.07 1 97.62 197 SER A CA 1
ATOM 1554 C C . SER A 1 197 ? -13.148 7.469 10.094 1 97.62 197 SER A C 1
ATOM 1556 O O . SER A 1 197 ? -14.172 6.797 10.227 1 97.62 197 SER A O 1
ATOM 1558 N N . GLY A 1 198 ? -12.844 8.523 10.812 1 97.06 198 GLY A N 1
ATOM 1559 C CA . GLY A 1 198 ? -13.711 8.914 11.922 1 97.06 198 GLY A CA 1
ATOM 1560 C C . GLY A 1 198 ? -13.586 8 13.125 1 97.06 198 GLY A C 1
ATOM 1561 O O . GLY A 1 198 ? -14.492 7.934 13.953 1 97.06 198 GLY A O 1
ATOM 1562 N N . GLU A 1 199 ? -12.461 7.164 13.125 1 96.81 199 GLU A N 1
ATOM 1563 C CA . GLU A 1 199 ? -12.219 6.188 14.18 1 96.81 199 GLU A CA 1
ATOM 1564 C C . GLU A 1 199 ? -10.82 6.359 14.781 1 96.81 199 GLU A C 1
ATOM 1566 O O . GLU A 1 199 ? -9.992 7.086 14.227 1 96.81 199 GLU A O 1
ATOM 1571 N N . ARG A 1 200 ? -10.672 5.816 15.961 1 98.19 200 ARG A N 1
ATOM 1572 C CA . ARG A 1 200 ? -9.352 5.656 16.562 1 98.19 200 ARG A CA 1
ATOM 1573 C C . ARG A 1 200 ? -8.914 4.199 16.531 1 98.19 200 ARG A C 1
ATOM 1575 O O . ARG A 1 200 ? -9.695 3.295 16.828 1 98.19 200 ARG A O 1
ATOM 1582 N N . PRO A 1 201 ? -7.727 3.949 16.078 1 98.25 201 PRO A N 1
ATOM 1583 C CA . PRO A 1 201 ? -7.281 2.555 15.992 1 98.25 201 PRO A CA 1
ATOM 1584 C C . PRO A 1 201 ? -7.16 1.892 17.359 1 98.25 201 PRO A C 1
ATOM 1586 O O . PRO A 1 201 ? -6.965 2.576 18.375 1 98.25 201 PRO A O 1
ATOM 1589 N N . GLU A 1 202 ? -7.242 0.595 17.391 1 97.62 202 GLU A N 1
ATOM 1590 C CA . GLU A 1 202 ? -7.133 -0.162 18.625 1 97.62 202 GLU A CA 1
ATOM 1591 C C . GLU A 1 202 ? -5.75 -0.797 18.766 1 97.62 202 GLU A C 1
ATOM 1593 O O . GLU A 1 202 ? -5.359 -1.208 19.859 1 97.62 202 GLU A O 1
ATOM 1598 N N . SER A 1 203 ? -5.031 -0.961 17.656 1 97.31 203 SER A N 1
ATOM 1599 C CA . SER A 1 203 ? -3.67 -1.479 17.703 1 97.31 203 SER A CA 1
ATOM 1600 C C . SER A 1 203 ? -2.83 -0.935 16.562 1 97.31 203 SER A C 1
ATOM 1602 O O . SER A 1 203 ? -3.371 -0.486 15.539 1 97.31 203 SER A O 1
ATOM 1604 N N . ALA A 1 204 ? -1.549 -0.949 16.781 1 97.94 204 ALA A N 1
ATOM 1605 C CA . ALA A 1 204 ? -0.591 -0.44 15.805 1 97.94 204 ALA A CA 1
ATOM 1606 C C . ALA A 1 204 ? 0.664 -1.308 15.766 1 97.94 204 ALA A C 1
ATOM 1608 O O . ALA A 1 204 ? 1.098 -1.833 16.797 1 97.94 204 ALA A O 1
ATOM 1609 N N . VAL A 1 205 ? 1.173 -1.457 14.641 1 97.94 205 VAL A N 1
ATOM 1610 C CA . VAL A 1 205 ? 2.49 -2.057 14.453 1 97.94 205 VAL A CA 1
ATOM 1611 C C . VAL A 1 205 ? 3.297 -1.234 13.453 1 97.94 205 VAL A C 1
ATOM 1613 O O . VAL A 1 205 ? 2.748 -0.733 12.469 1 97.94 205 VAL A O 1
ATOM 1616 N N . CYS A 1 206 ? 4.531 -1.039 13.727 1 96.69 206 CYS A N 1
ATOM 1617 C CA . CYS A 1 206 ? 5.402 -0.222 12.883 1 96.69 206 CYS A CA 1
ATOM 1618 C C . CYS A 1 206 ? 6.723 -0.931 12.617 1 96.69 206 CYS A C 1
ATOM 1620 O O . CYS A 1 206 ? 7.41 -1.346 13.555 1 96.69 206 CYS A O 1
ATOM 1622 N N . PHE A 1 207 ? 7.023 -1.134 11.273 1 94.31 207 PHE A N 1
ATOM 1623 C CA . PHE A 1 207 ? 8.344 -1.581 10.836 1 94.31 207 PHE A CA 1
ATOM 1624 C C . PHE A 1 207 ? 9.125 -0.428 10.227 1 94.31 207 PHE A C 1
ATOM 1626 O O . PHE A 1 207 ? 8.547 0.522 9.703 1 94.31 207 PHE A O 1
ATOM 1633 N N . GLY A 1 208 ? 10.406 -0.451 10.375 1 93.5 208 GLY A N 1
ATOM 1634 C CA . GLY A 1 208 ? 11.242 0.542 9.727 1 93.5 208 GLY A CA 1
ATOM 1635 C C . GLY A 1 208 ? 12.656 0.051 9.469 1 93.5 208 GLY A C 1
ATOM 1636 O O . GLY A 1 208 ? 13.023 -1.053 9.883 1 93.5 208 GLY A O 1
ATOM 1637 N N . HIS A 1 209 ? 13.328 0.803 8.664 1 92.12 209 HIS A N 1
ATOM 1638 C CA . HIS A 1 209 ? 14.742 0.495 8.484 1 92.12 209 HIS A CA 1
ATOM 1639 C C . HIS A 1 209 ? 15.57 1.769 8.375 1 92.12 209 HIS A C 1
ATOM 1641 O O . HIS A 1 209 ? 15.047 2.832 8.039 1 92.12 209 HIS A O 1
ATOM 1647 N N . ALA A 1 210 ? 16.797 1.649 8.773 1 92.38 210 ALA A N 1
ATOM 1648 C CA . ALA A 1 210 ? 17.828 2.678 8.641 1 92.38 210 ALA A CA 1
ATOM 1649 C C . ALA A 1 210 ? 19.031 2.152 7.859 1 92.38 210 ALA A C 1
ATOM 1651 O O . ALA A 1 210 ? 19.891 1.48 8.422 1 92.38 210 ALA A O 1
ATOM 1652 N N . LYS A 1 211 ? 18.984 2.42 6.629 1 87.19 211 LYS A N 1
ATOM 1653 C CA . LYS A 1 211 ? 20.109 2.008 5.801 1 87.19 211 LYS A CA 1
ATOM 1654 C C . LYS A 1 211 ? 21.234 3.041 5.84 1 87.19 211 LYS A C 1
ATOM 1656 O O . LYS A 1 211 ? 22.406 2.693 5.734 1 87.19 211 LYS A O 1
ATOM 1661 N N . ASN A 1 212 ? 20.859 4.285 5.953 1 87.44 212 ASN A N 1
ATOM 1662 C CA . ASN A 1 212 ? 21.812 5.375 6.172 1 87.44 212 ASN A CA 1
ATOM 1663 C C . ASN A 1 212 ? 22.297 5.406 7.613 1 87.44 212 ASN A C 1
ATOM 1665 O O . ASN A 1 212 ? 21.5 5.477 8.547 1 87.44 212 ASN A O 1
ATOM 1669 N N . PRO A 1 213 ? 23.547 5.414 7.793 1 90.31 213 PRO A N 1
ATOM 1670 C CA . PRO A 1 213 ? 24.125 5.332 9.141 1 90.31 213 PRO A CA 1
ATOM 1671 C C . PRO A 1 213 ? 23.688 6.484 10.039 1 90.31 213 PRO A C 1
ATOM 1673 O O . PRO A 1 213 ? 23.562 6.316 11.25 1 90.31 213 PRO A O 1
ATOM 1676 N N . MET A 1 214 ? 23.484 7.574 9.469 1 90.25 214 MET A N 1
ATOM 1677 C CA . MET A 1 214 ? 23.078 8.734 10.266 1 90.25 214 MET A CA 1
ATOM 1678 C C . MET A 1 214 ? 21.766 8.445 11 1 90.25 214 MET A C 1
ATOM 1680 O O . MET A 1 214 ? 21.641 8.75 12.188 1 90.25 214 MET A O 1
ATOM 1684 N N . PHE A 1 215 ? 20.844 7.871 10.305 1 92.19 215 PHE A N 1
ATOM 1685 C CA . PHE A 1 215 ? 19.562 7.551 10.93 1 92.19 215 PHE A CA 1
ATOM 1686 C C . PHE A 1 215 ? 19.75 6.5 12.016 1 92.19 215 PHE A C 1
ATOM 1688 O O . PHE A 1 215 ? 19.141 6.59 13.086 1 92.19 215 PHE A O 1
ATOM 1695 N N . LYS A 1 216 ? 20.547 5.578 11.766 1 89.81 216 LYS A N 1
ATOM 1696 C CA . LYS A 1 216 ? 20.812 4.535 12.75 1 89.81 216 LYS A CA 1
ATOM 1697 C C . LYS A 1 216 ? 21.422 5.125 14.016 1 89.81 216 LYS A C 1
ATOM 1699 O O . LYS A 1 216 ? 21 4.789 15.125 1 89.81 216 LYS A O 1
ATOM 1704 N N . GLU A 1 217 ? 22.328 5.984 13.82 1 91.12 217 GLU A N 1
ATOM 1705 C CA . GLU A 1 217 ? 23.016 6.609 14.938 1 91.12 217 GLU A CA 1
ATOM 1706 C C . GLU A 1 217 ? 22.062 7.445 15.781 1 91.12 217 GLU A C 1
ATOM 1708 O O . GLU A 1 217 ? 22.234 7.562 17 1 91.12 217 GLU A O 1
ATOM 1713 N N . CYS A 1 218 ? 21.125 7.992 15.164 1 91.88 218 CYS A N 1
ATOM 1714 C CA . CYS A 1 218 ? 20.156 8.836 15.852 1 91.88 218 CYS A CA 1
ATOM 1715 C C . CYS A 1 218 ? 18.969 8.008 16.344 1 91.88 218 CYS A C 1
ATOM 1717 O O . CYS A 1 218 ? 17.953 8.562 16.766 1 91.88 218 CYS A O 1
ATOM 1719 N N . ASN A 1 219 ? 19.094 6.68 16.203 1 91.5 219 ASN A N 1
ATOM 1720 C CA . ASN A 1 219 ? 18.031 5.762 16.594 1 91.5 219 ASN A CA 1
ATOM 1721 C C . ASN A 1 219 ? 16.703 6.09 15.898 1 91.5 219 ASN A C 1
ATOM 1723 O O . ASN A 1 219 ? 15.656 6.137 16.531 1 91.5 219 ASN A O 1
ATOM 1727 N N . ASP A 1 220 ? 16.859 6.461 14.703 1 94 220 ASP A N 1
ATOM 1728 C CA . ASP A 1 220 ? 15.727 6.762 13.836 1 94 220 ASP A CA 1
ATOM 1729 C C . ASP A 1 220 ? 15.797 5.961 12.539 1 94 220 ASP A C 1
ATOM 1731 O O . ASP A 1 220 ? 16.719 5.176 12.344 1 94 220 ASP A O 1
ATOM 1735 N N . VAL A 1 221 ? 14.742 6.012 11.773 1 95.12 221 VAL A N 1
ATOM 1736 C CA . VAL A 1 221 ? 14.695 5.297 10.5 1 95.12 221 VAL A CA 1
ATOM 1737 C C . VAL A 1 221 ? 14.359 6.27 9.375 1 95.12 221 VAL A C 1
ATOM 1739 O O . VAL A 1 221 ? 13.844 7.363 9.617 1 95.12 221 VAL A O 1
ATOM 1742 N N . GLU A 1 222 ? 14.734 5.922 8.195 1 94.69 222 GLU A N 1
ATOM 1743 C CA . GLU A 1 222 ? 14.391 6.75 7.047 1 94.69 222 GLU A CA 1
ATOM 1744 C C . GLU A 1 222 ? 13.172 6.191 6.312 1 94.69 222 GLU A C 1
ATOM 1746 O O . GLU A 1 222 ? 12.625 6.844 5.418 1 94.69 222 GLU A O 1
ATOM 1751 N N . CYS A 1 223 ? 12.828 4.988 6.715 1 95.69 223 CYS A N 1
ATOM 1752 C CA . CYS A 1 223 ? 11.625 4.352 6.195 1 95.69 223 CYS A CA 1
ATOM 1753 C C . CYS A 1 223 ? 10.805 3.736 7.32 1 95.69 223 CYS A C 1
ATOM 1755 O O . CYS A 1 223 ? 11.336 3.008 8.156 1 95.69 223 CYS A O 1
ATOM 1757 N N . ALA A 1 224 ? 9.539 4.09 7.316 1 97 224 ALA A N 1
ATOM 1758 C CA . ALA A 1 224 ? 8.625 3.525 8.305 1 97 224 ALA A CA 1
ATOM 1759 C C . ALA A 1 224 ? 7.34 3.033 7.637 1 97 224 ALA A C 1
ATOM 1761 O O . ALA A 1 224 ? 6.809 3.689 6.738 1 97 224 ALA A O 1
ATOM 1762 N N . MET A 1 225 ? 6.922 1.843 8.008 1 97.69 225 MET A N 1
ATOM 1763 C CA . MET A 1 225 ? 5.66 1.229 7.605 1 97.69 225 MET A CA 1
ATOM 1764 C C . MET A 1 225 ? 4.773 0.961 8.82 1 97.69 225 MET A C 1
ATOM 1766 O O . MET A 1 225 ? 5.188 0.27 9.75 1 97.69 225 MET A O 1
ATOM 1770 N N . ILE A 1 226 ? 3.598 1.504 8.75 1 98.31 226 ILE A N 1
ATOM 1771 C CA . ILE A 1 226 ? 2.701 1.408 9.898 1 98.31 226 ILE A CA 1
ATOM 1772 C C . ILE A 1 226 ? 1.4 0.728 9.484 1 98.31 226 ILE A C 1
ATOM 1774 O O . ILE A 1 226 ? 0.811 1.076 8.453 1 98.31 226 ILE A O 1
ATOM 1778 N N . MET A 1 227 ? 0.969 -0.254 10.219 1 98.31 227 MET A N 1
ATOM 1779 C CA . MET A 1 227 ? -0.364 -0.837 10.086 1 98.31 227 MET A CA 1
ATOM 1780 C C . MET A 1 227 ? -1.205 -0.55 11.328 1 98.31 227 MET A C 1
ATOM 1782 O O . MET A 1 227 ? -0.711 -0.639 12.453 1 98.31 227 MET A O 1
ATOM 1786 N N . LEU A 1 228 ? -2.393 -0.219 11.094 1 98.19 228 LEU A N 1
ATOM 1787 C CA . LEU A 1 228 ? -3.346 0.077 12.156 1 98.19 228 LEU A CA 1
ATOM 1788 C C . LEU A 1 228 ? -4.594 -0.792 12.023 1 98.19 228 LEU A C 1
ATOM 1790 O O . LEU A 1 228 ? -5.07 -1.037 10.914 1 98.19 228 LEU A O 1
ATOM 1794 N N . LYS A 1 229 ? -5.094 -1.249 13.125 1 96.94 229 LYS A N 1
ATOM 1795 C CA . LYS A 1 229 ? -6.395 -1.907 13.188 1 96.94 229 LYS A CA 1
ATOM 1796 C C . LYS A 1 229 ? -7.418 -1.036 13.914 1 96.94 229 LYS A C 1
ATOM 1798 O O . LYS A 1 229 ? -7.117 -0.453 14.953 1 96.94 229 LYS A O 1
ATOM 1803 N N . PHE A 1 230 ? -8.562 -0.947 13.383 1 97.31 230 PHE A N 1
ATOM 1804 C CA . PHE A 1 230 ? -9.625 -0.13 13.961 1 97.31 230 PHE A CA 1
ATOM 1805 C C . PHE A 1 230 ? -10.742 -1.007 14.508 1 97.31 230 PHE A C 1
ATOM 1807 O O . PHE A 1 230 ? -10.922 -2.146 14.07 1 97.31 230 PHE A O 1
ATOM 1814 N N . PRO A 1 231 ? -11.547 -0.516 15.43 1 95.88 231 PRO A N 1
ATOM 1815 C CA . PRO A 1 231 ? -12.617 -1.3 16.047 1 95.88 231 PRO A CA 1
ATOM 1816 C C . PRO A 1 231 ? -13.656 -1.781 15.039 1 95.88 231 PRO A C 1
ATOM 1818 O O . PRO A 1 231 ? -14.195 -2.883 15.18 1 95.88 231 PRO A O 1
ATOM 1821 N N . SER A 1 232 ? -13.945 -1.04 14.016 1 94.81 232 SER A N 1
ATOM 1822 C CA . SER A 1 232 ? -14.961 -1.399 13.031 1 94.81 232 SER A CA 1
ATOM 1823 C C . SER A 1 232 ? -14.484 -2.543 12.141 1 94.81 232 SER A C 1
ATOM 1825 O O . SER A 1 232 ? -15.258 -3.1 11.359 1 94.81 232 SER A O 1
ATOM 1827 N N . GLY A 1 233 ? -13.234 -2.893 12.227 1 93.88 233 GLY A N 1
ATOM 1828 C CA . GLY A 1 233 ? -12.625 -3.848 11.312 1 93.88 233 GLY A CA 1
ATOM 1829 C C . GLY A 1 233 ? -11.805 -3.189 10.219 1 93.88 233 GLY A C 1
ATOM 1830 O O . GLY A 1 233 ? -11.055 -3.861 9.516 1 93.88 233 GLY A O 1
ATOM 1831 N N . LEU A 1 234 ? -11.93 -1.9 10.086 1 95.81 234 LEU A N 1
ATOM 1832 C CA . LEU A 1 234 ? -11.102 -1.136 9.156 1 95.81 234 LEU A CA 1
ATOM 1833 C C . LEU A 1 234 ? -9.617 -1.348 9.445 1 95.81 234 LEU A C 1
ATOM 1835 O O . LEU A 1 234 ? -9.203 -1.376 10.602 1 95.81 234 LEU A O 1
ATOM 1839 N N . VAL A 1 235 ? -8.875 -1.54 8.383 1 96.69 235 VAL A N 1
ATOM 1840 C CA . VAL A 1 235 ? -7.426 -1.619 8.531 1 96.69 235 VAL A CA 1
ATOM 1841 C C . VAL A 1 235 ? -6.762 -0.449 7.809 1 96.69 235 VAL A C 1
ATOM 1843 O O . VAL A 1 235 ? -7.258 0.011 6.777 1 96.69 235 VAL A O 1
ATOM 1846 N N . GLY A 1 236 ? -5.777 0.066 8.391 1 98 236 GLY A N 1
ATOM 1847 C CA . GLY A 1 236 ? -5.051 1.201 7.84 1 98 236 GLY A CA 1
ATOM 1848 C C . GLY A 1 236 ? -3.586 0.907 7.586 1 98 236 GLY A C 1
ATOM 1849 O O . GLY A 1 236 ? -2.955 0.167 8.344 1 98 236 GLY A O 1
ATOM 1850 N N . TYR A 1 237 ? -3.055 1.468 6.535 1 98.31 237 TYR A N 1
ATOM 1851 C CA . TYR A 1 237 ? -1.644 1.381 6.172 1 98.31 237 TYR A CA 1
ATOM 1852 C C . TYR A 1 237 ? -1.065 2.764 5.895 1 98.31 237 TYR A C 1
ATOM 1854 O O . TYR A 1 237 ? -1.662 3.557 5.164 1 98.31 237 TYR A O 1
ATOM 1862 N N . ILE A 1 238 ? 0.062 3.031 6.496 1 98.56 238 ILE A N 1
ATOM 1863 C CA . ILE A 1 238 ? 0.815 4.258 6.258 1 98.56 238 ILE A CA 1
ATOM 1864 C C . ILE A 1 238 ? 2.275 3.916 5.965 1 98.56 238 ILE A C 1
ATOM 1866 O O . ILE A 1 238 ? 2.875 3.086 6.652 1 98.56 238 ILE A O 1
ATOM 1870 N N . GLU A 1 239 ? 2.785 4.484 4.965 1 98.31 239 GLU A N 1
ATOM 1871 C CA . GLU A 1 239 ? 4.234 4.414 4.789 1 98.31 239 GLU A CA 1
ATOM 1872 C C . GLU A 1 239 ? 4.844 5.812 4.715 1 98.31 239 GLU A C 1
ATOM 1874 O O . GLU A 1 239 ? 4.215 6.746 4.215 1 98.31 239 GLU A O 1
ATOM 1879 N N . ASN A 1 240 ? 5.953 5.953 5.203 1 97.5 240 ASN A N 1
ATOM 1880 C CA . ASN A 1 240 ? 6.734 7.184 5.227 1 97.5 240 ASN A CA 1
ATOM 1881 C C . ASN A 1 240 ? 8.195 6.926 4.887 1 97.5 240 ASN A C 1
ATOM 1883 O O . ASN A 1 240 ? 8.867 6.148 5.562 1 97.5 240 ASN A O 1
ATOM 1887 N N . VAL A 1 241 ? 8.641 7.523 3.783 1 96.56 241 VAL A N 1
ATOM 1888 C CA . VAL A 1 241 ? 10.008 7.266 3.334 1 96.56 241 VAL A CA 1
ATOM 1889 C C . VAL A 1 241 ? 10.727 8.586 3.088 1 96.56 241 VAL A C 1
ATOM 1891 O O . VAL A 1 241 ? 10.227 9.453 2.365 1 96.56 241 VAL A O 1
ATOM 1894 N N . ARG A 1 242 ? 11.836 8.742 3.705 1 94.94 242 ARG A N 1
ATOM 1895 C CA . ARG A 1 242 ? 12.727 9.867 3.424 1 94.94 242 ARG A CA 1
ATOM 1896 C C . ARG A 1 242 ? 13.781 9.484 2.389 1 94.94 242 ARG A C 1
ATOM 1898 O O . ARG A 1 242 ? 14.289 8.359 2.395 1 94.94 242 ARG A O 1
ATOM 1905 N N . GLY A 1 243 ? 14.047 10.367 1.49 1 93.19 243 GLY A N 1
ATOM 1906 C CA . GLY A 1 243 ? 15.188 10.227 0.604 1 93.19 243 GLY A CA 1
ATOM 1907 C C . GLY A 1 243 ? 14.859 9.461 -0.667 1 93.19 243 GLY A C 1
ATOM 1908 O O . GLY A 1 243 ? 15.648 8.617 -1.107 1 93.19 243 GLY A O 1
ATOM 1909 N N . VAL A 1 244 ? 13.711 9.594 -1.272 1 95.25 244 VAL A N 1
ATOM 1910 C CA . VAL A 1 244 ? 13.469 9.047 -2.604 1 95.25 244 VAL A CA 1
ATOM 1911 C C . VAL A 1 244 ? 13.984 10.016 -3.664 1 95.25 244 VAL A C 1
ATOM 1913 O O . VAL A 1 244 ? 14.07 11.219 -3.422 1 95.25 244 VAL A O 1
ATOM 1916 N N . PRO A 1 245 ? 14.297 9.547 -4.836 1 94.38 245 PRO A N 1
ATOM 1917 C CA . PRO A 1 245 ? 15.008 10.406 -5.781 1 94.38 245 PRO A CA 1
ATOM 1918 C C . PRO A 1 245 ? 14.062 11.125 -6.746 1 94.38 245 PRO A C 1
ATOM 1920 O O . PRO A 1 245 ? 14.516 11.898 -7.598 1 94.38 245 PRO A O 1
ATOM 1923 N N . TYR A 1 246 ? 12.766 10.891 -6.668 1 94.62 246 TYR A N 1
ATOM 1924 C CA . TYR A 1 246 ? 11.938 11.305 -7.797 1 94.62 246 TYR A CA 1
ATOM 1925 C C . TYR A 1 246 ? 10.992 12.43 -7.402 1 94.62 246 TYR A C 1
ATOM 1927 O O . TYR A 1 246 ? 10.312 13 -8.258 1 94.62 246 TYR A O 1
ATOM 1935 N N . GLY A 1 247 ? 10.766 12.758 -6.168 1 95.31 247 GLY A N 1
ATOM 1936 C CA . GLY A 1 247 ? 9.922 13.898 -5.82 1 95.31 247 GLY A CA 1
ATOM 1937 C C . GLY A 1 247 ? 9.141 13.688 -4.535 1 95.31 247 GLY A C 1
ATOM 1938 O O . GLY A 1 247 ? 9.484 12.82 -3.729 1 95.31 247 GLY A O 1
ATOM 1939 N N . TYR A 1 248 ? 8.188 14.555 -4.277 1 96.19 248 TYR A N 1
ATOM 1940 C CA . TYR A 1 248 ? 7.305 14.539 -3.117 1 96.19 248 TYR A CA 1
ATOM 1941 C C . TYR A 1 248 ? 6.062 13.695 -3.395 1 96.19 248 TYR A C 1
ATOM 1943 O O . TYR A 1 248 ? 5.027 14.227 -3.803 1 96.19 248 TYR A O 1
ATOM 1951 N N . ASP A 1 249 ? 6.176 12.406 -3.096 1 97.12 249 ASP A N 1
ATOM 1952 C CA . ASP A 1 249 ? 5.184 11.391 -3.438 1 97.12 249 ASP A CA 1
ATOM 1953 C C . ASP A 1 249 ? 4.141 11.25 -2.33 1 97.12 249 ASP A C 1
ATOM 1955 O O . ASP A 1 249 ? 4.406 10.625 -1.297 1 97.12 249 ASP A O 1
ATOM 1959 N N . GLN A 1 250 ? 2.961 11.836 -2.559 1 97.31 250 GLN A N 1
ATOM 1960 C CA . GLN A 1 250 ? 1.822 11.75 -1.65 1 97.31 250 GLN A CA 1
ATOM 1961 C C . GLN A 1 250 ? 0.612 11.125 -2.34 1 97.31 250 GLN A C 1
ATOM 1963 O O . GLN A 1 250 ? -0.058 11.781 -3.141 1 97.31 250 GLN A O 1
ATOM 1968 N N . ARG A 1 251 ? 0.254 9.922 -2.021 1 97.81 251 ARG A N 1
ATOM 1969 C CA . ARG A 1 251 ? -0.874 9.211 -2.617 1 97.81 251 ARG A CA 1
ATOM 1970 C C . ARG A 1 251 ? -1.805 8.656 -1.542 1 97.81 251 ARG A C 1
ATOM 1972 O O . ARG A 1 251 ? -1.347 8.172 -0.508 1 97.81 251 ARG A O 1
ATOM 1979 N N . PHE A 1 252 ? -3.076 8.75 -1.792 1 97.94 252 PHE A N 1
ATOM 1980 C CA . PHE A 1 252 ? -4.117 8.352 -0.854 1 97.94 252 PHE A CA 1
ATOM 1981 C C . PHE A 1 252 ? -5.098 7.383 -1.513 1 97.94 252 PHE A C 1
ATOM 1983 O O . PHE A 1 252 ? -5.551 7.621 -2.635 1 97.94 252 PHE A O 1
ATOM 1990 N N . GLU A 1 253 ? -5.363 6.262 -0.855 1 98.38 253 GLU A N 1
ATOM 1991 C CA . GLU A 1 253 ? -6.367 5.301 -1.298 1 98.38 253 GLU A CA 1
ATOM 1992 C C . GLU A 1 253 ? -7.34 4.957 -0.171 1 98.38 253 GLU A C 1
ATOM 1994 O O . GLU A 1 253 ? -6.914 4.617 0.937 1 98.38 253 GLU A O 1
ATOM 1999 N N . VAL A 1 254 ? -8.594 5.086 -0.407 1 98.5 254 VAL A N 1
ATOM 2000 C CA . VAL A 1 254 ? -9.633 4.684 0.536 1 98.5 254 VAL A CA 1
ATOM 2001 C C . VAL A 1 254 ? -10.586 3.693 -0.134 1 98.5 254 VAL A C 1
ATOM 2003 O O . VAL A 1 254 ? -11.281 4.039 -1.092 1 98.5 254 VAL A O 1
ATOM 2006 N N . LEU A 1 255 ? -10.578 2.48 0.379 1 98 255 LEU A N 1
ATOM 2007 C CA . LEU A 1 255 ? -11.414 1.404 -0.143 1 98 255 LEU A CA 1
ATOM 2008 C C . LEU A 1 255 ? -12.633 1.188 0.744 1 98 255 LEU A C 1
ATOM 2010 O O . LEU A 1 255 ? -12.508 1.052 1.963 1 98 255 LEU A O 1
ATOM 2014 N N . GLY A 1 256 ? -13.773 1.194 0.133 1 96.81 256 GLY A N 1
ATOM 2015 C CA . GLY A 1 256 ? -15.008 0.828 0.805 1 96.81 256 GLY A CA 1
ATOM 2016 C C . GLY A 1 256 ? -15.773 -0.271 0.092 1 96.81 256 GLY A C 1
ATOM 2017 O O . GLY A 1 256 ? -15.273 -0.855 -0.873 1 96.81 256 GLY A O 1
ATOM 2018 N N . GLU A 1 257 ? -16.875 -0.548 0.629 1 93.88 257 GLU A N 1
ATOM 2019 C CA . GLU A 1 257 ? -17.766 -1.586 0.117 1 93.88 257 GLU A CA 1
ATOM 2020 C C . GLU A 1 257 ? -18.172 -1.294 -1.321 1 93.88 257 GLU A C 1
ATOM 2022 O O . GLU A 1 257 ? -18.297 -2.211 -2.137 1 93.88 257 GLU A O 1
ATOM 2027 N N . LYS A 1 258 ? -18.344 -0.044 -1.674 1 96.06 258 LYS A N 1
ATOM 2028 C CA . LYS A 1 258 ? -18.984 0.324 -2.928 1 96.06 258 LYS A CA 1
ATOM 2029 C C . LYS A 1 258 ? -17.969 0.801 -3.957 1 96.06 258 LYS A C 1
ATOM 2031 O O . LYS A 1 258 ? -18.328 1.08 -5.105 1 96.06 258 LYS A O 1
ATOM 2036 N N . GLY A 1 259 ? -16.766 0.863 -3.514 1 96.44 259 GLY A N 1
ATOM 2037 C CA . GLY A 1 259 ? -15.758 1.351 -4.434 1 96.44 259 GLY A CA 1
ATOM 2038 C C . GLY A 1 259 ? -14.523 1.883 -3.736 1 96.44 259 GLY A C 1
ATOM 2039 O O . GLY A 1 259 ? -14.305 1.613 -2.553 1 96.44 259 GLY A O 1
ATOM 2040 N N . MET A 1 260 ? -13.688 2.527 -4.52 1 97.62 260 MET A N 1
ATOM 2041 C CA . MET A 1 260 ? -12.438 3.072 -4.004 1 97.62 260 MET A CA 1
ATOM 2042 C C . MET A 1 260 ? -12.219 4.5 -4.496 1 97.62 260 MET A C 1
ATOM 2044 O O . MET A 1 260 ? -12.508 4.809 -5.652 1 97.62 260 MET A O 1
ATOM 2048 N N . LEU A 1 261 ? -11.773 5.383 -3.635 1 97.69 261 LEU A N 1
ATOM 2049 C CA . LEU A 1 261 ? -11.281 6.703 -4.004 1 97.69 261 LEU A CA 1
ATOM 2050 C C . LEU A 1 261 ? -9.758 6.742 -3.986 1 97.69 261 LEU A C 1
ATOM 2052 O O . LEU A 1 261 ? -9.125 6.164 -3.098 1 97.69 261 LEU A O 1
ATOM 2056 N N . CYS A 1 262 ? -9.156 7.363 -4.969 1 97.44 262 CYS A N 1
ATOM 2057 C CA . CYS A 1 262 ? -7.707 7.5 -5.012 1 97.44 262 CYS A CA 1
ATOM 2058 C C . CYS A 1 262 ? -7.309 8.938 -5.336 1 97.44 262 CYS A C 1
ATOM 2060 O O . CYS A 1 262 ? -7.98 9.609 -6.117 1 97.44 262 CYS A O 1
ATOM 2062 N N . ILE A 1 263 ? -6.273 9.461 -4.684 1 97.5 263 ILE A N 1
ATOM 2063 C CA . ILE A 1 263 ? -5.582 10.695 -5.02 1 97.5 263 ILE A CA 1
ATOM 2064 C C . ILE A 1 263 ? -4.141 10.391 -5.418 1 97.5 263 ILE A C 1
ATOM 2066 O O . ILE A 1 263 ? -3.387 9.797 -4.645 1 97.5 263 ILE A O 1
ATOM 2070 N N . GLU A 1 264 ? -3.727 10.734 -6.625 1 95.88 264 GLU A N 1
ATOM 2071 C CA . GLU A 1 264 ? -2.385 10.508 -7.148 1 95.88 264 GLU A CA 1
ATOM 2072 C C . GLU A 1 264 ? -1.587 11.805 -7.211 1 95.88 264 GLU A C 1
ATOM 2074 O O . GLU A 1 264 ? -2.098 12.875 -6.867 1 95.88 264 GLU A O 1
ATOM 2079 N N . ASN A 1 265 ? -0.324 11.68 -7.613 1 95.06 265 ASN A N 1
ATOM 2080 C CA . ASN A 1 265 ? 0.543 12.844 -7.754 1 95.06 265 ASN A CA 1
ATOM 2081 C C . ASN A 1 265 ? 0.313 13.555 -9.086 1 95.06 265 ASN A C 1
ATOM 2083 O O . ASN A 1 265 ? 0.315 12.922 -10.141 1 95.06 265 ASN A O 1
ATOM 2087 N N . PRO A 1 266 ? 0.152 14.867 -9.008 1 89.81 266 PRO A N 1
ATOM 2088 C CA . PRO A 1 266 ? 0.128 15.594 -10.273 1 89.81 266 PRO A CA 1
ATOM 2089 C C . PRO A 1 266 ? 1.523 15.82 -10.852 1 89.81 266 PRO A C 1
ATOM 2091 O O . PRO A 1 266 ? 2.486 15.992 -10.102 1 89.81 266 PRO A O 1
ATOM 2094 N N . SER A 1 267 ? 1.563 15.781 -12.188 1 91.25 267 SER A N 1
ATOM 2095 C CA . SER A 1 267 ? 2.795 16.25 -12.812 1 91.25 267 SER A CA 1
ATOM 2096 C C . SER A 1 267 ? 2.943 17.766 -12.68 1 91.25 267 SER A C 1
ATOM 2098 O O . SER A 1 267 ? 1.948 18.484 -12.578 1 91.25 267 SER A O 1
ATOM 2100 N N . THR A 1 268 ? 4.207 18.156 -12.703 1 91.81 268 THR A N 1
ATOM 2101 C CA . THR A 1 268 ? 4.441 19.578 -12.586 1 91.81 268 THR A CA 1
ATOM 2102 C C . THR A 1 268 ? 3.918 20.312 -13.812 1 91.81 268 THR A C 1
ATOM 2104 O O . THR A 1 268 ? 3.51 21.484 -13.727 1 91.81 268 THR A O 1
ATOM 2107 N N . THR A 1 269 ? 4.07 19.625 -15.039 1 91.06 269 THR A N 1
ATOM 2108 C CA . THR A 1 269 ? 3.496 20.125 -16.281 1 91.06 269 THR A CA 1
ATOM 2109 C C . THR A 1 269 ? 2.812 19 -17.047 1 91.06 269 THR A C 1
ATOM 2111 O O . THR A 1 269 ? 2.816 17.844 -16.609 1 91.06 269 THR A O 1
ATOM 2114 N N . HIS A 1 270 ? 2.289 19.438 -18.219 1 89.31 270 HIS A N 1
ATOM 2115 C CA . HIS A 1 270 ? 1.638 18.438 -19.062 1 89.31 270 HIS A CA 1
ATOM 2116 C C . HIS A 1 270 ? 2.547 18 -20.203 1 89.31 270 HIS A C 1
ATOM 2118 O O . HIS A 1 270 ? 2.109 17.297 -21.125 1 89.31 270 HIS A O 1
ATOM 2124 N N . LEU A 1 271 ? 3.791 18.328 -20.109 1 90.06 271 LEU A N 1
ATOM 2125 C CA . LEU A 1 271 ? 4.742 18 -21.172 1 90.06 271 LEU A CA 1
ATOM 2126 C C . LEU A 1 271 ? 5.051 16.516 -21.172 1 90.06 271 LEU A C 1
ATOM 2128 O O . LEU A 1 271 ? 5.285 15.914 -20.125 1 90.06 271 LEU A O 1
ATOM 2132 N N . GLN A 1 272 ? 4.973 15.922 -22.312 1 92.5 272 GLN A N 1
ATOM 2133 C CA . GLN A 1 272 ? 5.348 14.531 -22.531 1 92.5 272 GLN A CA 1
ATOM 2134 C C . GLN A 1 272 ? 6.383 14.414 -23.656 1 92.5 272 GLN A C 1
ATOM 2136 O O . GLN A 1 272 ? 6.258 15.062 -24.688 1 92.5 272 GLN A O 1
ATOM 2141 N N . LEU A 1 273 ? 7.461 13.656 -23.406 1 92.69 273 LEU A N 1
ATOM 2142 C CA . LEU A 1 273 ? 8.43 13.305 -24.438 1 92.69 273 LEU A CA 1
ATOM 2143 C C . LEU A 1 273 ? 8.203 11.875 -24.922 1 92.69 273 LEU A C 1
ATOM 2145 O O . LEU A 1 273 ? 8.211 10.938 -24.125 1 92.69 273 LEU A O 1
ATOM 2149 N N . TRP A 1 274 ? 7.883 11.695 -26.141 1 93.81 274 TRP A N 1
ATOM 2150 C CA . TRP A 1 274 ? 7.703 10.391 -26.766 1 93.81 274 TRP A CA 1
ATOM 2151 C C . TRP A 1 274 ? 8.922 10.016 -27.609 1 93.81 274 TRP A C 1
ATOM 2153 O O . TRP A 1 274 ? 9.273 10.727 -28.547 1 93.81 274 TRP A O 1
ATOM 2163 N N . ASN A 1 275 ? 9.562 8.875 -27.219 1 93.44 275 ASN A N 1
ATOM 2164 C CA . ASN A 1 275 ? 10.688 8.383 -28 1 93.44 275 ASN A CA 1
ATOM 2165 C C . ASN A 1 275 ? 10.719 6.855 -28.031 1 93.44 275 ASN A C 1
ATOM 2167 O O . ASN A 1 275 ? 9.719 6.207 -27.734 1 93.44 275 ASN A O 1
ATOM 2171 N N . GLU A 1 276 ? 11.93 6.242 -28.422 1 92.94 276 GLU A N 1
ATOM 2172 C CA . GLU A 1 276 ? 12.031 4.797 -28.609 1 92.9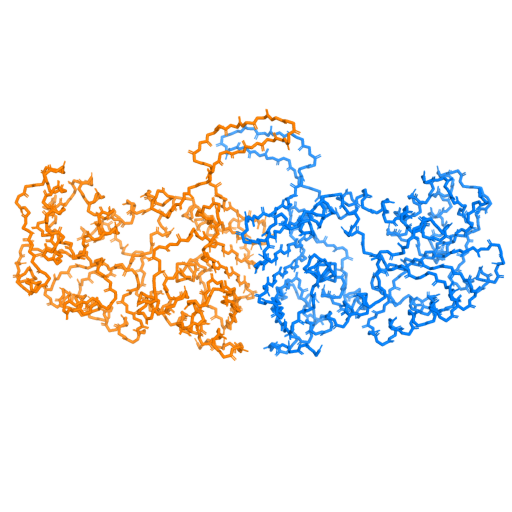4 276 GLU A CA 1
ATOM 2173 C C . GLU A 1 276 ? 11.883 4.047 -27.297 1 92.94 276 GLU A C 1
ATOM 2175 O O . GLU A 1 276 ? 11.523 2.867 -27.281 1 92.94 276 GLU A O 1
ATOM 2180 N N . ASP A 1 277 ? 12.023 4.723 -26.234 1 89.75 277 ASP A N 1
ATOM 2181 C CA . ASP A 1 277 ? 12.008 4.09 -24.922 1 89.75 277 ASP A CA 1
ATOM 2182 C C . ASP A 1 277 ? 10.602 4.125 -24.312 1 89.75 277 ASP A C 1
ATOM 2184 O O . ASP A 1 277 ? 10.312 3.396 -23.359 1 89.75 277 ASP A O 1
ATOM 2188 N N . GLY A 1 278 ? 9.906 5.008 -24.875 1 93.19 278 GLY A N 1
ATOM 2189 C CA . GLY A 1 278 ? 8.562 5.145 -24.344 1 93.19 278 GLY A CA 1
ATOM 2190 C C . GLY A 1 278 ? 8.141 6.586 -24.141 1 93.19 278 GLY A C 1
ATOM 2191 O O . GLY A 1 278 ? 8.523 7.469 -24.906 1 93.19 278 GLY A O 1
ATOM 2192 N N . ARG A 1 279 ? 7.23 6.777 -23.375 1 91.88 279 ARG A N 1
ATOM 2193 C CA . ARG A 1 279 ? 6.684 8.086 -23.031 1 91.88 279 ARG A CA 1
ATOM 2194 C C . ARG A 1 279 ? 7.203 8.555 -21.672 1 91.88 279 ARG A C 1
ATOM 2196 O O . ARG A 1 279 ? 7.027 7.875 -20.656 1 91.88 279 ARG A O 1
ATOM 2203 N N . LEU A 1 280 ? 7.918 9.594 -21.594 1 92.56 280 LEU A N 1
ATOM 2204 C CA . LEU A 1 280 ? 8.422 10.211 -20.375 1 92.56 280 LEU A CA 1
ATOM 2205 C C . LEU A 1 280 ? 7.559 11.398 -19.969 1 92.56 280 LEU A C 1
ATOM 2207 O O . LEU A 1 280 ? 7.406 12.352 -20.734 1 92.56 280 LEU A O 1
ATOM 2211 N N . LEU A 1 281 ? 6.922 11.25 -18.797 1 92.69 281 LEU A N 1
ATOM 2212 C CA . LEU A 1 281 ? 6.156 12.352 -18.219 1 92.69 281 LEU A CA 1
ATOM 2213 C C . LEU A 1 281 ? 7.055 13.258 -17.391 1 92.69 281 LEU A C 1
ATOM 2215 O O . LEU A 1 281 ? 8.078 12.812 -16.859 1 92.69 281 LEU A O 1
ATOM 2219 N N . ASP A 1 282 ? 6.617 14.461 -17.266 1 93.12 282 ASP A N 1
ATOM 2220 C CA . ASP A 1 282 ? 7.367 15.398 -16.453 1 93.12 282 ASP A CA 1
ATOM 2221 C C . ASP A 1 282 ? 7.328 14.992 -14.977 1 93.12 282 ASP A C 1
ATOM 2223 O O . ASP A 1 282 ? 6.57 14.102 -14.594 1 93.12 282 ASP A O 1
ATOM 2227 N N . THR A 1 283 ? 8.164 15.586 -14.148 1 94.12 283 THR A N 1
ATOM 2228 C CA . THR A 1 283 ? 8.328 15.227 -12.742 1 94.12 283 THR A CA 1
ATOM 2229 C C . THR A 1 283 ? 7.078 15.594 -11.945 1 94.12 283 THR A C 1
ATOM 2231 O O . THR A 1 283 ? 6.254 16.391 -12.398 1 94.12 283 THR A O 1
ATOM 2234 N N . ILE A 1 284 ? 6.918 15.023 -10.82 1 94.88 284 ILE A N 1
ATOM 2235 C CA . ILE A 1 284 ? 5.93 15.469 -9.844 1 94.88 284 ILE A CA 1
ATOM 2236 C C . ILE A 1 284 ? 6.504 16.609 -9.016 1 94.88 284 ILE A C 1
ATOM 2238 O O . ILE A 1 284 ? 7.68 16.969 -9.156 1 94.88 284 ILE A O 1
ATOM 2242 N N . GLU A 1 285 ? 5.617 17.203 -8.156 1 93.88 285 GLU A N 1
ATOM 2243 C CA . GLU A 1 285 ? 6.129 18.25 -7.266 1 93.88 285 GLU A CA 1
ATOM 2244 C C . GLU A 1 285 ? 7.293 17.734 -6.43 1 93.88 285 GLU A C 1
ATOM 2246 O O . GLU A 1 285 ? 7.281 16.578 -5.98 1 93.88 285 GLU A O 1
ATOM 2251 N N . GLN A 1 286 ? 8.188 18.625 -6.168 1 92.94 286 GLN A N 1
ATOM 2252 C CA . GLN A 1 286 ? 9.453 18.188 -5.582 1 92.94 286 GLN A CA 1
ATOM 2253 C C . GLN A 1 286 ? 9.453 18.375 -4.066 1 92.94 286 GLN A C 1
ATOM 2255 O O . GLN A 1 286 ? 10.328 17.859 -3.373 1 92.94 286 GLN A O 1
ATOM 2260 N N . ASN A 1 287 ? 8.562 19.156 -3.541 1 91.44 287 ASN A N 1
ATOM 2261 C CA . ASN A 1 287 ? 8.422 19.312 -2.098 1 91.44 287 ASN A CA 1
ATOM 2262 C C . ASN A 1 287 ? 6.977 19.609 -1.703 1 91.44 287 ASN A C 1
ATOM 2264 O O . ASN A 1 287 ? 6.113 19.781 -2.566 1 91.44 287 ASN A O 1
ATOM 2268 N N . GLY A 1 288 ? 6.742 19.594 -0.431 1 91.62 288 GLY A N 1
ATOM 2269 C CA . GLY A 1 288 ? 5.395 19.719 0.094 1 91.62 288 GLY A CA 1
ATOM 2270 C C . GLY A 1 288 ? 4.82 21.125 -0.065 1 91.62 288 GLY A C 1
ATOM 2271 O O . GLY A 1 288 ? 3.604 21.281 -0.181 1 91.62 288 GLY A O 1
ATOM 2272 N N . LEU A 1 289 ? 5.629 22.156 -0.14 1 91.69 289 LEU A N 1
ATOM 2273 C CA . LEU A 1 289 ? 5.145 23.531 -0.138 1 91.69 289 LEU A CA 1
ATOM 2274 C C . LEU A 1 289 ? 4.402 23.844 -1.432 1 91.69 289 LEU A C 1
ATOM 2276 O O . LEU A 1 289 ? 3.242 24.266 -1.401 1 91.69 289 LEU A O 1
ATOM 2280 N N . PRO A 1 290 ? 5.004 23.594 -2.594 1 90.19 290 PRO A N 1
ATOM 2281 C CA . PRO A 1 290 ? 4.211 23.812 -3.809 1 90.19 290 PRO A CA 1
ATOM 2282 C C . PRO A 1 290 ? 3.055 22.812 -3.938 1 90.19 290 PRO A C 1
ATOM 2284 O O . PRO A 1 290 ? 1.983 23.172 -4.43 1 90.19 290 PRO A O 1
ATOM 2287 N N . ARG A 1 291 ? 3.225 21.609 -3.494 1 93.5 291 ARG A N 1
ATOM 2288 C CA . ARG A 1 291 ? 2.199 20.562 -3.604 1 93.5 291 ARG A CA 1
ATOM 2289 C C . ARG A 1 291 ? 0.944 20.953 -2.83 1 93.5 291 ARG A C 1
ATOM 2291 O O . ARG A 1 291 ? -0.173 20.672 -3.264 1 93.5 291 ARG A O 1
ATOM 2298 N N . TYR A 1 292 ? 1.13 21.578 -1.669 1 95.81 292 TYR A N 1
ATOM 2299 C CA . TYR A 1 292 ? 0.013 21.859 -0.776 1 95.81 292 TYR A CA 1
ATOM 2300 C C . TYR A 1 292 ? -0.152 23.359 -0.576 1 95.81 292 TYR A C 1
ATOM 2302 O O . TYR A 1 292 ? -0.554 23.812 0.5 1 95.81 292 TYR A O 1
ATOM 2310 N N . TYR A 1 293 ? 0.223 24.109 -1.559 1 93.12 293 TYR A N 1
ATOM 2311 C CA . TYR A 1 293 ? 0.149 25.562 -1.494 1 93.12 293 TYR A CA 1
ATOM 2312 C C . TYR A 1 293 ? -1.26 26.031 -1.138 1 93.12 293 TYR A C 1
ATOM 2314 O O . TYR A 1 293 ? -1.449 26.781 -0.187 1 93.12 293 TYR A O 1
ATOM 2322 N N . GLU A 1 294 ? -2.195 25.531 -1.868 1 94.5 294 GLU A N 1
ATOM 2323 C CA . GLU A 1 294 ? -3.582 25.938 -1.647 1 94.5 294 GLU A CA 1
ATOM 2324 C C . GLU A 1 294 ? -4.09 25.438 -0.294 1 94.5 294 GLU A C 1
ATOM 2326 O O . GLU A 1 294 ? -4.91 26.109 0.344 1 94.5 294 GLU A O 1
ATOM 2331 N N . ALA A 1 295 ? -3.629 24.344 0.153 1 97 295 ALA A N 1
ATOM 2332 C CA . ALA A 1 295 ? -4.023 23.828 1.46 1 97 295 ALA A CA 1
ATOM 2333 C C . ALA A 1 295 ? -3.57 24.766 2.58 1 97 295 ALA A C 1
ATOM 2335 O O . ALA A 1 295 ? -4.328 25.047 3.51 1 97 295 ALA A O 1
ATOM 2336 N N . TYR A 1 296 ? -2.369 25.234 2.469 1 96.94 296 TYR A N 1
ATOM 2337 C CA . TYR A 1 296 ? -1.857 26.188 3.445 1 96.94 296 TYR A CA 1
ATOM 2338 C C . TYR A 1 296 ? -2.688 27.469 3.443 1 96.94 296 TYR A C 1
ATOM 2340 O O . TYR A 1 296 ? -2.998 28.016 4.504 1 96.94 296 TYR A O 1
ATOM 2348 N N . ARG A 1 297 ? -2.982 27.922 2.293 1 96.38 297 ARG A N 1
ATOM 2349 C CA . ARG A 1 297 ? -3.809 29.125 2.172 1 96.38 297 ARG A CA 1
ATOM 2350 C C . ARG A 1 297 ? -5.16 28.922 2.846 1 96.38 297 ARG A C 1
ATOM 2352 O O . ARG A 1 297 ? -5.598 29.766 3.635 1 96.38 297 ARG A O 1
ATOM 2359 N N . MET A 1 298 ? -5.77 27.781 2.537 1 97.12 298 MET A N 1
ATOM 2360 C CA . MET A 1 298 ? -7.098 27.5 3.072 1 97.12 298 MET A CA 1
ATOM 2361 C C . MET A 1 298 ? -7.043 27.297 4.582 1 97.12 298 MET A C 1
ATOM 2363 O O . MET A 1 298 ? -7.98 27.672 5.297 1 97.12 298 MET A O 1
ATOM 2367 N N . GLU A 1 299 ? -6.035 26.703 5.062 1 97.75 299 GLU A N 1
ATOM 2368 C CA . GLU A 1 299 ? -5.844 26.531 6.5 1 97.75 299 GLU A CA 1
ATOM 2369 C C . GLU A 1 299 ? -5.758 27.891 7.211 1 97.75 299 GLU A C 1
ATOM 2371 O O . GLU A 1 299 ? -6.367 28.078 8.258 1 97.75 299 GLU A O 1
ATOM 2376 N N . LYS A 1 300 ? -5.008 28.797 6.633 1 96.56 300 LYS A N 1
ATOM 2377 C CA . LYS A 1 300 ? -4.871 30.125 7.215 1 96.56 300 LYS A CA 1
ATOM 2378 C C . LYS A 1 300 ? -6.199 30.875 7.184 1 96.56 300 LYS A C 1
ATOM 2380 O O . LYS A 1 300 ? -6.562 31.547 8.148 1 96.56 300 LYS A O 1
ATOM 2385 N N . GLN A 1 301 ? -6.863 30.766 6.047 1 96.75 301 GLN A N 1
ATOM 2386 C CA . GLN A 1 301 ? -8.18 31.391 5.953 1 96.75 301 GLN A CA 1
ATOM 2387 C C . GLN A 1 301 ? -9.125 30.828 7.02 1 96.75 301 GLN A C 1
ATOM 2389 O O . GLN A 1 301 ? -9.875 31.594 7.645 1 96.75 301 GLN A O 1
ATOM 2394 N N . HIS A 1 302 ? -9.086 29.547 7.195 1 97.75 302 HIS A N 1
ATOM 2395 C CA . HIS A 1 302 ? -9.914 28.938 8.219 1 97.75 302 HIS A CA 1
ATOM 2396 C C . HIS A 1 302 ? -9.609 29.5 9.602 1 97.75 302 HIS A C 1
ATOM 2398 O O . HIS A 1 302 ? -10.531 29.844 10.352 1 97.75 302 HIS A O 1
ATOM 2404 N N . PHE A 1 303 ? -8.352 29.609 9.906 1 97.94 303 PHE A N 1
ATOM 2405 C CA . PHE A 1 303 ? -7.965 30.172 11.195 1 97.94 303 PHE A CA 1
ATOM 2406 C C . PHE A 1 303 ? -8.516 31.578 11.352 1 97.94 303 PHE A C 1
ATOM 2408 O O . PHE A 1 303 ? -9.062 31.922 12.406 1 97.94 303 PHE A O 1
ATOM 2415 N N . ILE A 1 304 ? -8.391 32.438 10.352 1 97.25 304 ILE A N 1
ATOM 2416 C CA . ILE A 1 304 ? -8.875 33.812 10.359 1 97.25 304 ILE A CA 1
ATOM 2417 C C . ILE A 1 304 ? -10.391 33.812 10.578 1 97.25 304 ILE A C 1
ATOM 2419 O O . ILE A 1 304 ? -10.898 34.562 11.398 1 97.25 304 ILE A O 1
ATOM 2423 N N . ASP A 1 305 ? -11.047 32.906 9.875 1 97.56 305 ASP A N 1
ATOM 2424 C CA . ASP A 1 305 ? -12.492 32.812 10.031 1 97.56 305 ASP A CA 1
ATOM 2425 C C . ASP A 1 305 ? -12.875 32.438 11.461 1 97.56 305 ASP A C 1
ATOM 2427 O O . ASP A 1 305 ? -13.852 32.969 12.008 1 97.56 305 ASP A O 1
ATOM 2431 N N . VAL A 1 306 ? -12.133 31.594 12.055 1 98.06 306 VAL A N 1
ATOM 2432 C CA . VAL A 1 306 ? -12.414 31.109 13.398 1 98.06 306 VAL A CA 1
ATOM 2433 C C . VAL A 1 306 ? -12.242 32.25 14.406 1 98.06 306 VAL A C 1
ATOM 2435 O O . VAL A 1 306 ? -13.125 32.5 15.227 1 98.06 306 VAL A O 1
ATOM 2438 N N . ILE A 1 307 ? -11.141 33 14.32 1 96.62 307 ILE A N 1
ATOM 2439 C CA . ILE A 1 307 ? -10.867 34 15.336 1 96.62 307 ILE A CA 1
ATOM 2440 C C . ILE A 1 307 ? -11.773 35.219 15.117 1 96.62 307 ILE A C 1
ATOM 2442 O O . ILE A 1 307 ? -11.945 36.062 16.016 1 96.62 307 ILE A O 1
ATOM 2446 N N . ASN A 1 308 ? -12.375 35.344 13.93 1 96.25 308 ASN A N 1
ATOM 2447 C CA . ASN A 1 308 ? -13.359 36.375 13.648 1 96.25 308 ASN A CA 1
ATOM 2448 C C . ASN A 1 308 ? -14.766 35.938 14.047 1 96.25 308 ASN A C 1
ATOM 2450 O O . ASN A 1 308 ? -15.719 36.719 13.898 1 96.25 308 ASN A O 1
ATOM 2454 N N . GLY A 1 309 ? -14.945 34.75 14.469 1 95.69 309 GLY A N 1
ATOM 2455 C CA . GLY A 1 309 ? -16.234 34.219 14.922 1 95.69 309 GLY A CA 1
ATOM 2456 C C . GLY A 1 309 ? -17.125 33.781 13.781 1 95.69 309 GLY A C 1
ATOM 2457 O O . GLY A 1 309 ? -18.344 33.656 13.953 1 95.69 309 GLY A O 1
ATOM 2458 N N . GLN A 1 310 ? -16.531 33.531 12.664 1 96.38 310 GLN A N 1
ATOM 2459 C CA . GLN A 1 310 ? -17.312 33.188 11.477 1 96.38 310 GLN A CA 1
ATOM 2460 C C . GLN A 1 310 ? -17.375 31.688 11.258 1 96.38 310 GLN A C 1
ATOM 2462 O O . GLN A 1 310 ? -18.141 31.203 10.422 1 96.38 310 GLN A O 1
ATOM 2467 N N . ALA A 1 311 ? -16.562 30.938 11.922 1 97.12 311 ALA A N 1
ATOM 2468 C CA . ALA A 1 311 ? -16.5 29.484 11.82 1 97.12 311 ALA A CA 1
ATOM 2469 C C . ALA A 1 311 ? -16.031 28.859 13.133 1 97.12 311 ALA A C 1
ATOM 2471 O O . ALA A 1 311 ? -15.414 29.531 13.961 1 97.12 311 ALA A O 1
ATOM 2472 N N . SER A 1 312 ? -16.391 27.656 13.336 1 97.5 312 SER A N 1
ATOM 2473 C CA . SER A 1 312 ? -15.789 26.875 14.406 1 97.5 312 SER A CA 1
ATOM 2474 C C . SER A 1 312 ? -14.523 26.156 13.938 1 97.5 312 SER A C 1
ATOM 2476 O O . SER A 1 312 ? -14.43 25.75 12.781 1 97.5 312 SER A O 1
ATOM 2478 N N . CYS A 1 313 ? -13.578 26.047 14.828 1 97.88 313 CYS A N 1
ATOM 2479 C CA . CYS A 1 313 ? -12.336 25.375 14.484 1 97.88 313 CYS A CA 1
ATOM 2480 C C . CYS A 1 313 ? -12.586 23.906 14.125 1 97.88 313 CYS A C 1
ATOM 2482 O O . CYS A 1 313 ? -13.188 23.172 14.906 1 97.88 313 CYS A O 1
ATOM 2484 N N . GLU A 1 314 ? -12.031 23.469 13.023 1 96.75 314 GLU A N 1
ATOM 2485 C CA . GLU A 1 314 ? -12.266 22.125 12.539 1 96.75 314 GLU A CA 1
ATOM 2486 C C . GLU A 1 314 ? -11.219 21.156 13.086 1 96.75 314 GLU A C 1
ATOM 2488 O O . GLU A 1 314 ? -11.406 19.938 13.031 1 96.75 314 GLU A O 1
ATOM 2493 N N . VAL A 1 315 ? -10.109 21.641 13.469 1 98.06 315 VAL A N 1
ATOM 2494 C CA . VAL A 1 315 ? -9.078 20.812 14.094 1 98.06 315 VAL A CA 1
ATOM 2495 C C . VAL A 1 315 ? -9.328 20.734 15.602 1 98.06 315 VAL A C 1
ATOM 2497 O O . VAL A 1 315 ? -8.953 21.641 16.344 1 98.06 315 VAL A O 1
ATOM 2500 N N . LEU A 1 316 ? -9.883 19.688 16.031 1 97.94 316 LEU A N 1
ATOM 2501 C CA . LEU A 1 316 ? -10.422 19.578 17.375 1 97.94 316 LEU A CA 1
ATOM 2502 C C . LEU A 1 316 ? -9.328 19.188 18.375 1 97.94 316 LEU A C 1
ATOM 2504 O O . LEU A 1 316 ? -8.438 18.406 18.047 1 97.94 316 LEU A O 1
ATOM 2508 N N . PRO A 1 317 ? -9.422 19.719 19.578 1 98.12 317 PRO A N 1
ATOM 2509 C CA . PRO A 1 317 ? -8.414 19.438 20.609 1 98.12 317 PRO A CA 1
ATOM 2510 C C . PRO A 1 317 ? -8.203 17.938 20.828 1 98.12 317 PRO A C 1
ATOM 2512 O O . PRO A 1 317 ? -7.059 17.469 20.828 1 98.12 317 PRO A O 1
ATOM 2515 N N . ASP A 1 318 ? -9.273 17.156 20.938 1 97.88 318 ASP A N 1
ATOM 2516 C CA . ASP A 1 318 ? -9.188 15.727 21.234 1 97.88 318 ASP A CA 1
ATOM 2517 C C . ASP A 1 318 ? -8.477 14.977 20.094 1 97.88 318 ASP A C 1
ATOM 2519 O O . ASP A 1 318 ? -7.75 14.016 20.344 1 97.88 318 ASP A O 1
ATOM 2523 N N . GLU A 1 319 ? -8.688 15.43 18.906 1 98.25 319 GLU A N 1
ATOM 2524 C CA . GLU A 1 319 ? -8.039 14.805 17.75 1 98.25 319 GLU A CA 1
ATOM 2525 C C . GLU A 1 319 ? -6.531 15.039 17.766 1 98.25 319 GLU A C 1
ATOM 2527 O O . GLU A 1 319 ? -5.746 14.125 17.516 1 98.25 319 GLU A O 1
ATOM 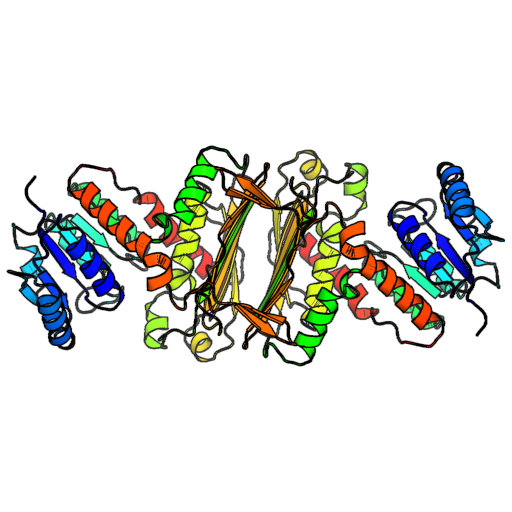2532 N N . VAL A 1 320 ? -6.129 16.266 18.078 1 98.5 320 VAL A N 1
ATOM 2533 C CA . VAL A 1 320 ? -4.715 16.625 18.094 1 98.5 320 VAL A CA 1
ATOM 2534 C C . VAL A 1 320 ? -4.02 15.883 19.25 1 98.5 320 VAL A C 1
ATOM 2536 O O . VAL A 1 320 ? -2.93 15.336 19.062 1 98.5 320 VAL A O 1
ATOM 2539 N N . ILE A 1 321 ? -4.668 15.859 20.406 1 98.31 321 ILE A N 1
ATOM 2540 C CA . ILE A 1 321 ? -4.125 15.18 21.562 1 98.31 321 ILE A CA 1
ATOM 2541 C C . ILE A 1 321 ? -3.967 13.688 21.266 1 98.31 321 ILE A C 1
ATOM 2543 O O . ILE A 1 321 ? -2.914 13.102 21.531 1 98.31 321 ILE A O 1
ATOM 2547 N N . PHE A 1 322 ? -4.949 13.086 20.734 1 98.5 322 PHE A N 1
ATOM 2548 C CA . PHE A 1 322 ? -4.887 11.664 20.422 1 98.5 322 PHE A CA 1
ATOM 2549 C C . PHE A 1 322 ? -3.801 11.383 19.391 1 98.5 322 PHE A C 1
ATOM 2551 O O . PHE A 1 322 ? -3.08 10.391 19.484 1 98.5 322 PHE A O 1
ATOM 2558 N N . ASN A 1 323 ? -3.791 12.172 18.328 1 98.38 323 ASN A N 1
ATOM 2559 C CA . ASN A 1 323 ? -2.75 12.008 17.312 1 98.38 323 ASN A CA 1
ATOM 2560 C C . ASN A 1 323 ? -1.357 12.031 17.938 1 98.38 323 ASN A C 1
ATOM 2562 O O . ASN A 1 323 ? -0.493 11.234 17.562 1 98.38 323 ASN A O 1
ATOM 2566 N N . SER A 1 324 ? -1.138 12.961 18.875 1 98.12 324 SER A N 1
ATOM 2567 C CA . SER A 1 324 ? 0.129 13.016 19.609 1 98.12 324 SER A CA 1
ATOM 2568 C C . SER A 1 324 ? 0.407 11.711 20.328 1 98.12 324 SER A C 1
ATOM 2570 O O . SER A 1 324 ? 1.521 11.18 20.266 1 98.12 324 SER A O 1
ATOM 2572 N N . LYS A 1 325 ? -0.592 11.133 20.984 1 98.44 325 LYS A N 1
ATOM 2573 C CA . LYS A 1 325 ? -0.454 9.844 21.656 1 98.44 325 LYS A CA 1
ATOM 2574 C C . LYS A 1 325 ? -0.171 8.734 20.656 1 98.44 325 LYS A C 1
ATOM 2576 O O . LYS A 1 325 ? 0.667 7.859 20.891 1 98.44 325 LYS A O 1
ATOM 2581 N N . LEU A 1 326 ? -0.869 8.758 19.578 1 98.5 326 LEU A N 1
ATOM 2582 C CA . LEU A 1 326 ? -0.75 7.738 18.547 1 98.5 326 LEU A CA 1
ATOM 2583 C C . LEU A 1 326 ? 0.674 7.672 18.016 1 98.5 326 LEU A C 1
ATOM 2585 O O . LEU A 1 326 ? 1.196 6.582 17.75 1 98.5 326 LEU A O 1
ATOM 2589 N N . THR A 1 327 ? 1.324 8.852 17.828 1 98.31 327 THR A N 1
ATOM 2590 C CA . THR A 1 327 ? 2.711 8.859 17.375 1 98.31 327 THR A CA 1
ATOM 2591 C C . THR A 1 327 ? 3.605 8.117 18.375 1 98.31 327 THR A C 1
ATOM 2593 O O . THR A 1 327 ? 4.547 7.434 17.969 1 98.31 327 THR A O 1
ATOM 2596 N N . GLN A 1 328 ? 3.299 8.25 19.609 1 97.69 328 GLN A N 1
ATOM 2597 C CA . GLN A 1 328 ? 4.086 7.57 20.625 1 97.69 328 GLN A CA 1
ATOM 2598 C C . GLN A 1 328 ? 3.883 6.059 20.562 1 97.69 328 GLN A C 1
ATOM 2600 O O . GLN A 1 328 ? 4.836 5.289 20.703 1 97.69 328 GLN A O 1
ATOM 2605 N N . TYR A 1 329 ? 2.646 5.652 20.406 1 98.25 329 TYR A N 1
ATOM 2606 C CA . TYR A 1 329 ? 2.359 4.227 20.281 1 98.25 329 TYR A CA 1
ATOM 2607 C C . TYR A 1 329 ? 3.074 3.623 19.078 1 98.25 329 TYR A C 1
ATOM 2609 O O . TYR A 1 329 ? 3.664 2.543 19.172 1 98.25 329 TYR A O 1
ATOM 2617 N N . CYS A 1 330 ? 3.055 4.277 17.984 1 98.25 330 CYS A N 1
ATOM 2618 C CA . CYS A 1 330 ? 3.715 3.791 16.781 1 98.25 330 CYS A CA 1
ATOM 2619 C C . CYS A 1 330 ? 5.227 3.768 16.969 1 98.25 330 CYS A C 1
ATOM 2621 O O . CYS A 1 330 ? 5.895 2.828 16.516 1 98.25 330 CYS A O 1
ATOM 2623 N N . THR A 1 331 ? 5.746 4.855 17.594 1 97.56 331 THR A N 1
ATOM 2624 C CA . THR A 1 331 ? 7.176 4.898 17.875 1 97.56 331 THR A CA 1
ATOM 2625 C C . THR A 1 331 ? 7.582 3.74 18.797 1 97.56 331 THR A C 1
ATOM 2627 O O . THR A 1 331 ? 8.617 3.107 18.578 1 97.56 331 THR A O 1
ATOM 2630 N N . LYS A 1 332 ?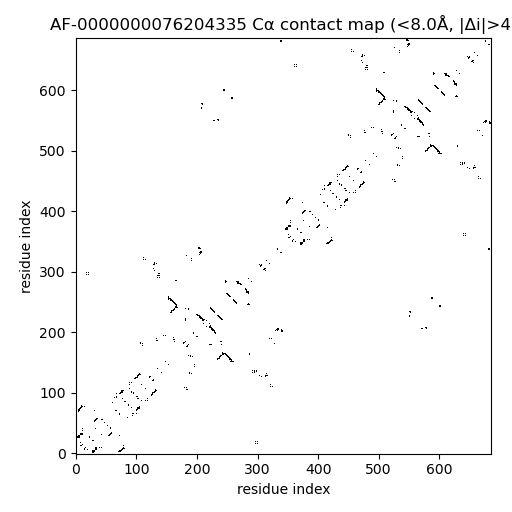 6.754 3.512 19.828 1 97.31 332 LYS A N 1
ATOM 2631 C CA . LYS A 1 332 ? 7.008 2.385 20.719 1 97.31 332 LYS A CA 1
ATOM 2632 C C . LYS A 1 332 ? 7.059 1.071 19.938 1 97.31 332 LYS A C 1
ATOM 2634 O O . LYS A 1 332 ? 7.949 0.247 20.172 1 97.31 332 LYS A O 1
ATOM 2639 N N . SER A 1 333 ? 6.129 0.858 19.047 1 97.44 333 SER A N 1
ATOM 2640 C CA . SER A 1 333 ? 6.109 -0.346 18.219 1 97.44 333 SER A CA 1
ATOM 2641 C C . SER A 1 333 ? 7.375 -0.458 17.391 1 97.44 333 SER A C 1
ATOM 2643 O O . SER A 1 333 ? 7.98 -1.53 17.297 1 97.44 333 SER A O 1
ATOM 2645 N N . LEU A 1 334 ? 7.773 0.613 16.781 1 95.62 334 LEU A N 1
ATOM 2646 C CA . LEU A 1 334 ? 8.969 0.666 15.953 1 95.62 334 LEU A CA 1
ATOM 2647 C C . LEU A 1 334 ? 10.203 0.257 16.75 1 95.62 334 LEU A C 1
ATOM 2649 O O . LEU A 1 334 ? 11.047 -0.5 16.25 1 95.62 334 LEU A O 1
ATOM 2653 N N . ARG A 1 335 ? 10.297 0.704 17.938 1 94.12 335 ARG A N 1
ATOM 2654 C CA . ARG A 1 335 ? 11.484 0.499 18.766 1 94.12 335 ARG A CA 1
ATOM 2655 C C . ARG A 1 335 ? 11.492 -0.901 19.359 1 94.12 335 ARG A C 1
ATOM 2657 O O . ARG A 1 335 ? 12.555 -1.524 19.484 1 94.12 335 ARG A O 1
ATOM 2664 N N . THR A 1 336 ? 10.305 -1.377 19.734 1 93.88 336 THR A N 1
ATOM 2665 C CA . THR A 1 336 ? 10.258 -2.625 20.484 1 93.88 336 THR A CA 1
ATOM 2666 C C . THR A 1 336 ? 10.016 -3.809 19.547 1 93.88 336 THR A C 1
ATOM 2668 O O . THR A 1 336 ? 10.219 -4.961 19.938 1 93.88 336 THR A O 1
ATOM 2671 N N . GLY A 1 337 ? 9.555 -3.516 18.375 1 91.56 337 GLY A N 1
ATOM 2672 C CA . GLY A 1 337 ? 9.227 -4.598 17.469 1 91.56 337 GLY A CA 1
ATOM 2673 C C . GLY A 1 337 ? 8.031 -5.414 17.906 1 91.56 337 GLY A C 1
ATOM 2674 O O . GLY A 1 337 ? 8.023 -6.641 17.781 1 91.56 337 GLY A O 1
ATOM 2675 N N . THR A 1 338 ? 7.121 -4.809 18.484 1 94.44 338 THR A N 1
ATOM 2676 C CA . THR A 1 338 ? 5.93 -5.484 18.984 1 94.44 338 THR A CA 1
ATOM 2677 C C . THR A 1 338 ? 4.664 -4.777 18.5 1 94.44 338 THR A C 1
ATOM 2679 O O . THR A 1 338 ? 4.715 -3.611 18.109 1 94.44 338 THR A O 1
ATOM 2682 N N . ILE A 1 339 ? 3.617 -5.531 18.5 1 96.5 339 ILE A N 1
ATOM 2683 C CA . ILE A 1 339 ? 2.311 -4.91 18.312 1 96.5 339 ILE A CA 1
ATOM 2684 C C . ILE A 1 339 ? 1.914 -4.148 19.578 1 96.5 339 ILE A C 1
ATOM 2686 O O . ILE A 1 339 ? 2.014 -4.68 20.688 1 96.5 339 ILE A O 1
ATOM 2690 N N . VAL A 1 340 ? 1.473 -2.914 19.406 1 97.81 340 VAL A N 1
ATOM 2691 C CA . VAL A 1 340 ? 1.089 -2.1 20.547 1 97.81 340 VAL A CA 1
ATOM 2692 C C . VAL A 1 340 ? -0.43 -1.947 20.594 1 97.81 340 VAL A C 1
ATOM 2694 O O . VAL A 1 340 ? -1.044 -1.517 19.609 1 97.81 340 VAL A O 1
ATOM 2697 N N . ASN A 1 341 ? -1.005 -2.305 21.688 1 96.81 341 ASN A N 1
ATOM 2698 C CA . ASN A 1 341 ? -2.426 -2.057 21.906 1 96.81 341 ASN A CA 1
ATOM 2699 C C . ASN A 1 341 ? -2.68 -0.625 22.375 1 96.81 341 ASN A C 1
ATOM 2701 O O . ASN A 1 341 ? -1.983 -0.122 23.266 1 96.81 341 ASN A O 1
ATOM 2705 N N . ILE A 1 342 ? -3.627 -0.016 21.797 1 97 342 ILE A N 1
ATOM 2706 C CA . ILE A 1 342 ? -3.945 1.38 22.078 1 97 342 ILE A CA 1
ATOM 2707 C C . ILE A 1 342 ? -5.18 1.455 22.969 1 97 342 ILE A C 1
ATOM 2709 O O . ILE A 1 342 ? -6.246 0.948 22.609 1 97 342 ILE A O 1
ATOM 2713 N N . PRO A 1 343 ? -5.113 2.033 24.141 1 91.62 343 PRO A N 1
ATOM 2714 C CA . PRO A 1 343 ? -6.23 2.074 25.094 1 91.62 343 PRO A CA 1
ATOM 2715 C C . PRO A 1 343 ? -7.383 2.953 24.609 1 91.62 343 PRO A C 1
ATOM 2717 O O . PRO A 1 343 ? -7.164 3.906 23.859 1 91.62 343 PRO A O 1
ATOM 2720 N N . MET B 1 1 ? 12.352 -33.625 -32.469 1 59.53 1 MET B N 1
ATOM 2721 C CA . MET B 1 1 ? 12.141 -34.344 -31.203 1 59.53 1 MET B CA 1
ATOM 2722 C C . MET B 1 1 ? 10.703 -34.812 -31.078 1 59.53 1 MET B C 1
ATOM 2724 O O . MET B 1 1 ? 9.781 -34.188 -31.594 1 59.53 1 MET B O 1
ATOM 2728 N N . GLU B 1 2 ? 10.453 -36.156 -30.594 1 84.62 2 GLU B N 1
ATOM 2729 C CA . GLU B 1 2 ? 9.117 -36.719 -30.453 1 84.62 2 GLU B CA 1
ATOM 2730 C C . GLU B 1 2 ? 8.289 -35.938 -29.422 1 84.62 2 GLU B C 1
ATOM 2732 O O . GLU B 1 2 ? 8.805 -35.531 -28.391 1 84.62 2 GLU B O 1
ATOM 2737 N N . ARG B 1 3 ? 7.035 -35.531 -29.797 1 92.5 3 ARG B N 1
ATOM 2738 C CA . ARG B 1 3 ? 6.156 -34.781 -28.906 1 92.5 3 ARG B CA 1
ATOM 2739 C C . ARG B 1 3 ? 5.875 -35.562 -27.625 1 92.5 3 ARG B C 1
ATOM 2741 O O . ARG B 1 3 ? 5.637 -36.781 -27.672 1 92.5 3 ARG B O 1
ATOM 2748 N N . LYS B 1 4 ? 6.043 -34.875 -26.562 1 95.69 4 LYS B N 1
ATOM 2749 C CA . LYS B 1 4 ? 5.727 -35.5 -25.281 1 95.69 4 LYS B CA 1
ATOM 2750 C C . LYS B 1 4 ? 4.223 -35.688 -25.109 1 95.69 4 LYS B C 1
ATOM 2752 O O . LYS B 1 4 ? 3.434 -34.844 -25.562 1 95.69 4 LYS B O 1
ATOM 2757 N N . ASN B 1 5 ? 3.879 -36.844 -24.578 1 97.06 5 ASN B N 1
ATOM 2758 C CA . ASN B 1 5 ? 2.486 -37.125 -24.234 1 97.06 5 ASN B CA 1
ATOM 2759 C C . ASN B 1 5 ? 2.143 -36.625 -22.828 1 97.06 5 ASN B C 1
ATOM 2761 O O . ASN B 1 5 ? 2.805 -37 -21.859 1 97.06 5 ASN B O 1
ATOM 2765 N N . ILE B 1 6 ? 1.053 -35.844 -22.766 1 97.75 6 ILE B N 1
ATOM 2766 C CA . ILE B 1 6 ? 0.728 -35.188 -21.484 1 97.75 6 ILE B CA 1
ATOM 2767 C C . ILE B 1 6 ? -0.721 -35.5 -21.109 1 97.75 6 ILE B C 1
ATOM 2769 O O . ILE B 1 6 ? -1.604 -35.5 -21.969 1 97.75 6 ILE B O 1
ATOM 2773 N N . GLY B 1 7 ? -0.93 -35.812 -19.859 1 97.81 7 GLY B N 1
ATOM 2774 C CA . GLY B 1 7 ? -2.266 -35.906 -19.297 1 97.81 7 GLY B CA 1
ATOM 2775 C C . GLY B 1 7 ? -2.596 -34.75 -18.359 1 97.81 7 GLY B C 1
ATOM 2776 O O . GLY B 1 7 ? -1.697 -34.125 -17.766 1 97.81 7 GLY B O 1
ATOM 2777 N N . ILE B 1 8 ? -3.869 -34.438 -18.219 1 98.12 8 ILE B N 1
ATOM 2778 C CA . ILE B 1 8 ? -4.324 -33.375 -17.297 1 98.12 8 ILE B CA 1
ATOM 2779 C C . ILE B 1 8 ? -5.324 -33.969 -16.312 1 98.12 8 ILE B C 1
ATOM 2781 O O . ILE B 1 8 ? -6.281 -34.656 -16.703 1 98.12 8 ILE B O 1
ATOM 2785 N N . ILE B 1 9 ? -5.012 -33.812 -15.047 1 97.75 9 ILE B N 1
ATOM 2786 C CA . ILE B 1 9 ? -5.93 -34.188 -13.977 1 97.75 9 ILE B CA 1
ATOM 2787 C C . ILE B 1 9 ? -6.645 -32.969 -13.438 1 97.75 9 ILE B C 1
ATOM 2789 O O . ILE B 1 9 ? -6.016 -32.094 -12.844 1 97.75 9 ILE B O 1
ATOM 2793 N N . GLY B 1 10 ? -7.922 -32.906 -13.562 1 96.81 10 GLY B N 1
ATOM 2794 C CA . GLY B 1 10 ? -8.719 -31.75 -13.195 1 96.81 10 GLY B CA 1
ATOM 2795 C C . GLY B 1 10 ? -8.969 -30.812 -14.352 1 96.81 10 GLY B C 1
ATOM 2796 O O . GLY B 1 10 ? -8.078 -30.047 -14.75 1 96.81 10 GLY B O 1
ATOM 2797 N N . ILE B 1 11 ? -10.227 -30.812 -14.852 1 96.25 11 ILE B N 1
ATOM 2798 C CA . ILE B 1 11 ? -10.57 -29.969 -15.992 1 96.25 11 ILE B CA 1
ATOM 2799 C C . ILE B 1 11 ? -11.633 -28.953 -15.578 1 96.25 11 ILE B C 1
ATOM 2801 O O . ILE B 1 11 ? 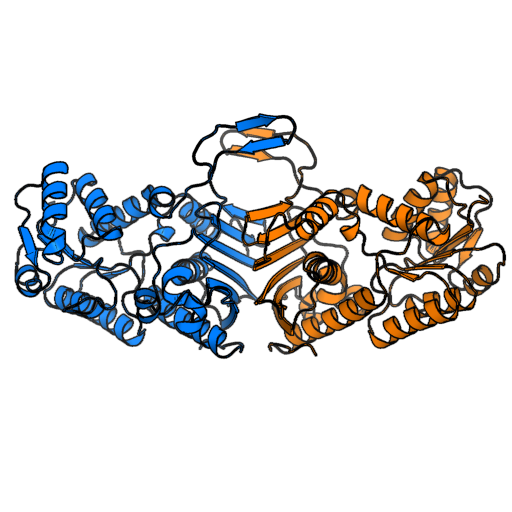-12.648 -28.797 -16.266 1 96.25 11 ILE B O 1
ATOM 2805 N N . GLY B 1 12 ? -11.359 -28.406 -14.391 1 91.88 12 GLY B N 1
ATOM 2806 C CA . GLY B 1 12 ? -12.156 -27.266 -13.984 1 91.88 12 GLY B CA 1
ATOM 2807 C C . GLY B 1 12 ? -11.742 -25.984 -14.68 1 91.88 12 GLY B C 1
ATOM 2808 O O . GLY B 1 12 ? -11.305 -26 -15.828 1 91.88 12 GLY B O 1
ATOM 2809 N N . ARG B 1 13 ? -11.922 -24.922 -14.039 1 88.25 13 ARG B N 1
ATOM 2810 C CA . ARG B 1 13 ? -11.641 -23.609 -14.602 1 88.25 13 ARG B CA 1
ATOM 2811 C C . ARG B 1 13 ? -10.18 -23.516 -15.039 1 88.25 13 ARG B C 1
ATOM 2813 O O . ARG B 1 13 ? -9.891 -23.172 -16.188 1 88.25 13 ARG B O 1
ATOM 2820 N N . ILE B 1 14 ? -9.297 -23.766 -14.07 1 93.31 14 ILE B N 1
ATOM 2821 C CA . ILE B 1 14 ? -7.883 -23.578 -14.367 1 93.31 14 ILE B CA 1
ATOM 2822 C C . ILE B 1 14 ? -7.395 -24.703 -15.281 1 93.31 14 ILE B C 1
ATOM 2824 O O . ILE B 1 14 ? -6.512 -24.484 -16.125 1 93.31 14 ILE B O 1
ATOM 2828 N N . GLY B 1 15 ? -7.91 -25.906 -15.148 1 95.75 15 GLY B N 1
ATOM 2829 C CA . GLY B 1 15 ? -7.555 -27.016 -16.031 1 95.75 15 GLY B CA 1
ATOM 2830 C C . GLY B 1 15 ? -7.852 -26.719 -17.484 1 95.75 15 GLY B C 1
ATOM 2831 O O . GLY B 1 15 ? -7.07 -27.094 -18.375 1 95.75 15 GLY B O 1
ATOM 2832 N N . GLU B 1 16 ? -8.93 -26.062 -17.672 1 94.88 16 GLU B N 1
ATOM 2833 C CA . GLU B 1 16 ? -9.305 -25.688 -19.047 1 94.88 16 GLU B CA 1
ATOM 2834 C C . GLU B 1 16 ? -8.328 -24.688 -19.625 1 94.88 16 GLU B C 1
ATOM 2836 O O . GLU B 1 16 ? -8.016 -24.734 -20.828 1 94.88 16 GLU B O 1
ATOM 2841 N N . VAL B 1 17 ? -7.898 -23.781 -18.797 1 95 17 VAL B N 1
ATOM 2842 C CA . VAL B 1 17 ? -6.926 -22.781 -19.234 1 95 17 VAL B CA 1
ATOM 2843 C C . VAL B 1 17 ? -5.637 -23.484 -19.672 1 95 17 VAL B C 1
ATOM 2845 O O . VAL B 1 17 ? -5.102 -23.203 -20.75 1 95 17 VAL B O 1
ATOM 2848 N N . HIS B 1 18 ? -5.203 -24.406 -18.891 1 96.81 18 HIS B N 1
ATOM 2849 C CA . HIS B 1 18 ? -3.967 -25.125 -19.203 1 96.81 18 HIS B CA 1
ATOM 2850 C C . HIS B 1 18 ? -4.133 -25.984 -20.453 1 96.81 18 HIS B C 1
ATOM 2852 O O . HIS B 1 18 ? -3.23 -26.047 -21.281 1 96.81 18 HIS B O 1
ATOM 2858 N N . LEU B 1 19 ? -5.285 -26.641 -20.578 1 96.25 19 LEU B N 1
ATOM 2859 C CA . LEU B 1 19 ? -5.574 -27.422 -21.766 1 96.25 19 LEU B CA 1
ATOM 2860 C C . LEU B 1 19 ? -5.496 -26.562 -23.016 1 96.25 19 LEU B C 1
ATOM 2862 O O . LEU B 1 19 ? -4.867 -26.953 -24 1 96.25 19 LEU B O 1
ATOM 2866 N N . CYS B 1 20 ? -6.07 -25.422 -22.953 1 94.62 20 CYS B N 1
ATOM 2867 C CA . CYS B 1 20 ? -6.07 -24.484 -24.062 1 94.62 20 CYS B CA 1
ATOM 2868 C C . CYS B 1 20 ? -4.648 -24.172 -24.516 1 94.62 20 CYS B C 1
ATOM 2870 O O . CYS B 1 20 ? -4.332 -24.25 -25.703 1 94.62 20 CYS B O 1
ATOM 2872 N N . HIS B 1 21 ? -3.82 -23.922 -23.578 1 94.56 21 HIS B N 1
ATOM 2873 C CA . HIS B 1 21 ? -2.469 -23.484 -23.906 1 94.56 21 HIS B CA 1
ATOM 2874 C C . HIS B 1 21 ? -1.611 -24.656 -24.375 1 94.56 21 HIS B C 1
ATOM 2876 O O . HIS B 1 21 ? -0.729 -24.484 -25.219 1 94.56 21 HIS B O 1
ATOM 2882 N N . LEU B 1 22 ? -1.866 -25.859 -23.906 1 94.38 22 LEU B N 1
ATOM 2883 C CA . LEU B 1 22 ? -1.175 -27.047 -24.375 1 94.38 22 LEU 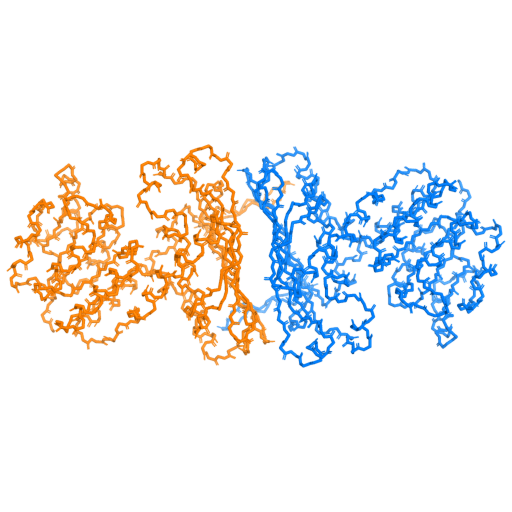B CA 1
ATOM 2884 C C . LEU B 1 22 ? -1.512 -27.312 -25.844 1 94.38 22 LEU B C 1
ATOM 2886 O O . LEU B 1 22 ? -0.62 -27.594 -26.656 1 94.38 22 LEU B O 1
ATOM 2890 N N . VAL B 1 23 ? -2.766 -27.172 -26.109 1 92.06 23 VAL B N 1
ATOM 2891 C CA . VAL B 1 23 ? -3.25 -27.438 -27.469 1 92.06 23 VAL B CA 1
ATOM 2892 C C . VAL B 1 23 ? -2.676 -26.406 -28.438 1 92.06 23 VAL B C 1
ATOM 2894 O O . VAL B 1 23 ? -2.238 -26.75 -29.531 1 92.06 23 VAL B O 1
ATOM 2897 N N . GLN B 1 24 ? -2.619 -25.25 -27.984 1 88.75 24 GLN B N 1
ATOM 2898 C CA . GLN B 1 24 ? -2.16 -24.156 -28.844 1 88.75 24 GLN B CA 1
ATOM 2899 C C . GLN B 1 24 ? -0.662 -24.266 -29.109 1 88.75 24 GLN B C 1
ATOM 2901 O O . GLN B 1 24 ? -0.183 -23.812 -30.156 1 88.75 24 GLN B O 1
ATOM 2906 N N . SER B 1 25 ? 0.086 -24.766 -28.203 1 87.88 25 SER B N 1
ATOM 2907 C CA . SER B 1 25 ? 1.531 -24.891 -28.359 1 87.88 25 SER B CA 1
ATOM 2908 C C . SER B 1 25 ? 1.881 -25.859 -29.484 1 87.88 25 SER B C 1
ATOM 2910 O O . SER B 1 25 ? 2.908 -25.703 -30.141 1 87.88 25 SER B O 1
ATOM 2912 N N . ALA B 1 26 ? 1.216 -26.844 -29.766 1 82.56 26 ALA B N 1
ATOM 2913 C CA . ALA B 1 26 ? 1.388 -27.891 -30.781 1 82.56 26 ALA B CA 1
ATOM 2914 C C . ALA B 1 26 ? 2.705 -28.625 -30.594 1 82.56 26 ALA B C 1
ATOM 2916 O O . ALA B 1 26 ? 3.236 -29.219 -31.531 1 82.56 26 ALA B O 1
ATOM 2917 N N . GLN B 1 27 ? 3.184 -28.516 -29.391 1 92.12 27 GLN B N 1
ATOM 2918 C CA . GLN B 1 27 ? 4.484 -29.125 -29.141 1 92.12 27 GLN B CA 1
ATOM 2919 C C . GLN B 1 27 ? 4.344 -30.422 -28.328 1 92.12 27 GLN B C 1
ATOM 2921 O O . GLN B 1 27 ? 5.328 -31.125 -28.094 1 92.12 27 GLN B O 1
ATOM 2926 N N . VAL B 1 28 ? 3.078 -30.656 -27.922 1 94.75 28 VAL B N 1
ATOM 2927 C CA . VAL B 1 28 ? 2.818 -31.828 -27.094 1 94.75 28 VAL B CA 1
ATOM 2928 C C . VAL B 1 28 ? 1.528 -32.5 -27.547 1 94.75 28 VAL B C 1
ATOM 2930 O O . VAL B 1 28 ? 0.76 -31.938 -28.328 1 94.75 28 VAL B O 1
ATOM 2933 N N . ASN B 1 29 ? 1.407 -33.75 -27.172 1 95.31 29 ASN B N 1
ATOM 2934 C CA . ASN B 1 29 ? 0.155 -34.5 -27.375 1 95.31 29 ASN B CA 1
ATOM 2935 C C . ASN B 1 29 ? -0.632 -34.625 -26.078 1 95.31 29 ASN B C 1
ATOM 2937 O O . ASN B 1 29 ? -0.116 -35.125 -25.078 1 95.31 29 ASN B O 1
ATOM 2941 N N . VAL B 1 30 ? -1.854 -34.125 -26.141 1 96.69 30 VAL B N 1
ATOM 2942 C CA . VAL B 1 30 ? -2.734 -34.375 -25 1 96.69 30 VAL B CA 1
ATOM 2943 C C . VAL B 1 30 ? -3.396 -35.719 -25.156 1 96.69 30 VAL B C 1
ATOM 2945 O O . VAL B 1 30 ? -4.148 -35.969 -26.094 1 96.69 30 VAL B O 1
ATOM 2948 N N . THR B 1 31 ? -3.152 -36.594 -24.172 1 97.06 31 THR B N 1
ATOM 2949 C CA . THR B 1 31 ? -3.594 -37.969 -24.391 1 97.06 31 THR B CA 1
ATOM 2950 C C . THR B 1 31 ? -4.625 -38.375 -23.344 1 97.06 31 THR B C 1
ATOM 2952 O O . THR B 1 31 ? -5.371 -39.344 -23.547 1 97.06 31 THR B O 1
ATOM 2955 N N . TYR B 1 32 ? -4.586 -37.719 -22.188 1 97.88 32 TYR B N 1
ATOM 2956 C CA . TYR B 1 32 ? -5.551 -38.031 -21.141 1 97.88 32 TYR B CA 1
ATOM 2957 C C . TYR B 1 32 ? -6.172 -36.781 -20.562 1 97.88 32 TYR B C 1
ATOM 2959 O O . TYR B 1 32 ? -5.48 -35.781 -20.359 1 97.88 32 TYR B O 1
ATOM 2967 N N . LEU B 1 33 ? -7.434 -36.812 -20.391 1 98.06 33 LEU B N 1
ATOM 2968 C CA . LEU B 1 33 ? -8.188 -35.844 -19.609 1 98.06 33 LEU B CA 1
ATOM 2969 C C . LEU B 1 33 ? -8.977 -36.531 -18.5 1 98.06 33 LEU B C 1
ATOM 2971 O O . LEU B 1 33 ? -9.812 -37.375 -18.766 1 98.06 33 LEU B O 1
ATOM 2975 N N . VAL B 1 34 ? -8.664 -36.156 -17.281 1 97.31 34 VAL B N 1
ATOM 2976 C CA . VAL B 1 34 ? -9.195 -36.875 -16.125 1 97.31 34 VAL B CA 1
ATOM 2977 C C . VAL B 1 34 ? -10.047 -35.938 -15.281 1 97.31 34 VAL B C 1
ATOM 2979 O O . VAL B 1 34 ? -9.586 -34.875 -14.883 1 97.31 34 VAL B O 1
ATOM 2982 N N . ASP B 1 35 ? -11.219 -36.281 -14.977 1 96.81 35 ASP B N 1
ATOM 2983 C CA . ASP B 1 35 ? -12.102 -35.594 -14.039 1 96.81 35 ASP B CA 1
ATOM 2984 C C . ASP B 1 35 ? -13.234 -36.5 -13.57 1 96.81 35 ASP B C 1
ATOM 2986 O O . ASP B 1 35 ? -13.289 -37.688 -13.945 1 96.81 35 ASP B O 1
ATOM 2990 N N . ILE B 1 36 ? -14.062 -35.938 -12.734 1 94.81 36 ILE B N 1
ATOM 2991 C CA . ILE B 1 36 ? -15.211 -36.719 -12.266 1 94.81 36 ILE B CA 1
ATOM 2992 C C . ILE B 1 36 ? -16.219 -36.875 -13.398 1 94.81 36 ILE B C 1
ATOM 2994 O O . ILE B 1 36 ? -16.281 -36.031 -14.312 1 94.81 36 ILE B O 1
ATOM 2998 N N . GLU B 1 37 ? -17.016 -37.781 -13.297 1 94.19 37 GLU B N 1
ATOM 2999 C CA . GLU B 1 37 ? -17.891 -38.219 -14.375 1 94.19 37 GLU B CA 1
ATOM 3000 C C . GLU B 1 37 ? -18.812 -37.094 -14.82 1 94.19 37 GLU B C 1
ATOM 3002 O O . GLU B 1 37 ? -19.031 -36.875 -16.016 1 94.19 37 GLU B O 1
ATOM 3007 N N . PRO B 1 38 ? -19.328 -36.344 -13.914 1 94.75 38 PRO B N 1
ATOM 3008 C CA . PRO B 1 38 ? -20.266 -35.281 -14.328 1 94.75 38 PRO B CA 1
ATOM 3009 C C . PRO B 1 38 ? -19.625 -34.25 -15.227 1 94.75 38 PRO B C 1
ATOM 3011 O O . PRO B 1 38 ? -20.328 -33.5 -15.93 1 94.75 38 PRO B O 1
ATOM 3014 N N . VAL B 1 39 ? -18.375 -34.25 -15.25 1 95.12 39 VAL B N 1
ATOM 3015 C CA . VAL B 1 39 ? -17.656 -33.219 -16.016 1 95.12 39 VAL B CA 1
ATOM 3016 C C . VAL B 1 39 ? -17.297 -33.75 -17.391 1 95.12 39 VAL B C 1
ATOM 3018 O O . VAL B 1 39 ? -16.844 -33 -18.266 1 95.12 39 VAL B O 1
ATOM 3021 N N . HIS B 1 40 ? -17.484 -35.031 -17.656 1 96.88 40 HIS B N 1
ATOM 3022 C CA . HIS B 1 40 ? -17.016 -35.688 -18.875 1 96.88 40 HIS B CA 1
ATOM 3023 C C . HIS B 1 40 ? -17.672 -35.094 -20.109 1 96.88 40 HIS B C 1
ATOM 3025 O O . HIS B 1 40 ? -17.047 -34.969 -21.172 1 96.88 40 HIS B O 1
ATOM 3031 N N . GLY B 1 41 ? -18.938 -34.781 -19.969 1 96.38 41 GLY B N 1
ATOM 3032 C CA . GLY B 1 41 ? -19.609 -34.156 -21.078 1 96.38 41 GLY B CA 1
ATOM 3033 C C . GLY B 1 41 ? -18.938 -32.875 -21.547 1 96.38 41 GLY B C 1
ATOM 3034 O O . GLY B 1 41 ? -18.703 -32.688 -22.75 1 96.38 41 GLY B O 1
ATOM 3035 N N . LYS B 1 42 ? -18.688 -32.094 -20.609 1 96.38 42 LYS B N 1
ATOM 3036 C CA . LYS B 1 42 ? -17.984 -30.844 -20.922 1 96.38 42 LYS B CA 1
ATOM 3037 C C . LYS B 1 42 ? -16.625 -31.109 -21.562 1 96.38 42 LYS B C 1
ATOM 3039 O O . LYS B 1 42 ? -16.234 -30.438 -22.5 1 96.38 42 LYS B O 1
ATOM 3044 N N . ILE B 1 43 ? -15.938 -32.094 -21.078 1 97.25 43 ILE B N 1
ATOM 3045 C CA . ILE B 1 43 ? -14.609 -32.438 -21.578 1 97.25 43 ILE B CA 1
ATOM 3046 C C . ILE B 1 43 ? -14.703 -32.906 -23.031 1 97.25 43 ILE B C 1
ATOM 3048 O O . ILE B 1 43 ? -13.891 -32.5 -23.859 1 97.25 43 ILE B O 1
ATOM 3052 N N . ARG B 1 44 ? -15.633 -33.719 -23.297 1 96.5 44 ARG B N 1
ATOM 3053 C CA . ARG B 1 44 ? -15.805 -34.219 -24.656 1 96.5 44 ARG B CA 1
ATOM 3054 C C . ARG B 1 44 ? -16.109 -33.062 -25.625 1 96.5 44 ARG B C 1
ATOM 3056 O O . ARG B 1 44 ? -15.664 -33.094 -26.766 1 96.5 44 ARG B O 1
ATOM 3063 N N . ASN B 1 45 ? -16.859 -32.156 -25.141 1 96.44 45 ASN B N 1
ATOM 3064 C CA . ASN B 1 45 ? -17.094 -30.953 -25.969 1 96.44 45 ASN B CA 1
ATOM 3065 C C . ASN B 1 45 ? -15.805 -30.203 -26.266 1 96.44 45 ASN B C 1
ATOM 3067 O O . ASN B 1 45 ? -15.594 -29.734 -27.375 1 96.44 45 ASN B O 1
ATOM 3071 N N . LEU B 1 46 ? -14.977 -30.062 -25.234 1 96.19 46 LEU B N 1
ATOM 3072 C CA . LEU B 1 46 ? -13.688 -29.406 -25.422 1 96.19 46 LEU B CA 1
ATOM 3073 C C . LEU B 1 46 ? -12.82 -30.172 -26.406 1 96.19 46 LEU B C 1
ATOM 3075 O O . LEU B 1 46 ? -12.156 -29.578 -27.25 1 96.19 46 LEU B O 1
ATOM 3079 N N . VAL B 1 47 ? -12.852 -31.5 -26.297 1 96.06 47 VAL B N 1
ATOM 3080 C CA . VAL B 1 47 ? -12.086 -32.375 -27.188 1 96.06 47 VAL B CA 1
ATOM 3081 C C . VAL B 1 47 ? -12.5 -32.125 -28.625 1 96.06 47 VAL B C 1
ATOM 3083 O O . VAL B 1 47 ? -11.648 -32 -29.516 1 96.06 47 VAL B O 1
ATOM 3086 N N . LYS B 1 48 ? -13.758 -32.062 -28.812 1 95.62 48 LYS B N 1
ATOM 3087 C CA . LYS B 1 48 ? -14.297 -31.812 -30.141 1 95.62 48 LYS B CA 1
ATOM 3088 C C . LYS B 1 48 ? -13.914 -30.406 -30.625 1 95.62 48 LYS B C 1
ATOM 3090 O O . LYS B 1 48 ? -13.484 -30.25 -31.766 1 95.62 48 LYS B O 1
ATOM 3095 N N . GLN B 1 49 ? -14.07 -29.531 -29.766 1 94.81 49 GLN B N 1
ATOM 3096 C CA . GLN B 1 49 ? -13.797 -28.141 -30.094 1 94.81 49 GLN B CA 1
ATOM 3097 C C . GLN B 1 49 ? -12.344 -27.953 -30.531 1 94.81 49 GLN B C 1
ATOM 3099 O O . GLN B 1 49 ? -12.062 -27.188 -31.453 1 94.81 49 GLN B O 1
ATOM 3104 N N . TYR B 1 50 ? -11.406 -28.594 -29.828 1 94.5 50 TYR B N 1
ATOM 3105 C CA . TYR B 1 50 ? -9.984 -28.422 -30.094 1 94.5 50 TYR B CA 1
ATOM 3106 C C . TYR B 1 50 ? -9.5 -29.406 -31.156 1 94.5 50 TYR B C 1
ATOM 3108 O O . TYR B 1 50 ? -8.328 -29.375 -31.547 1 94.5 50 TYR B O 1
ATOM 3116 N N . GLY B 1 51 ? -10.305 -30.266 -31.609 1 92.19 51 GLY B N 1
ATOM 3117 C CA . GLY B 1 51 ? -9.945 -31.25 -32.594 1 92.19 51 GLY B CA 1
ATOM 3118 C C . GLY B 1 51 ? -8.906 -32.25 -32.125 1 92.19 51 GLY B C 1
ATOM 3119 O O . GLY B 1 51 ? -8.023 -32.656 -32.875 1 92.19 51 GLY B O 1
ATOM 3120 N N . LEU B 1 52 ? -9.016 -32.531 -30.812 1 93.25 52 LEU B N 1
ATOM 3121 C CA . LEU B 1 52 ? -8.047 -33.469 -30.25 1 93.25 52 LEU B CA 1
ATOM 3122 C C . LEU B 1 52 ? -8.352 -34.906 -30.688 1 93.25 52 LEU B C 1
ATOM 3124 O O . LEU B 1 52 ? -9.516 -35.312 -30.719 1 93.25 52 LEU B O 1
ATOM 3128 N N . GLN B 1 53 ? -7.227 -35.469 -31.109 1 88.62 53 GLN B N 1
ATOM 3129 C CA . GLN B 1 53 ? -7.352 -36.875 -31.547 1 88.62 53 GLN B CA 1
ATOM 3130 C C . GLN B 1 53 ? -6.711 -37.812 -30.531 1 88.62 53 GLN B C 1
ATOM 3132 O O . GLN B 1 53 ? -5.73 -37.469 -29.875 1 88.62 53 GLN B O 1
ATOM 3137 N N . ASN B 1 54 ? -7.293 -39 -30.297 1 89.12 54 ASN B N 1
ATOM 3138 C CA . ASN B 1 54 ? -6.707 -40.062 -29.5 1 89.12 54 ASN B CA 1
ATOM 3139 C C . ASN B 1 54 ? -6.609 -39.656 -28.016 1 89.12 54 ASN B C 1
ATOM 3141 O O . ASN B 1 54 ? -5.598 -39.938 -27.375 1 89.12 54 ASN B O 1
ATOM 3145 N N . VAL B 1 55 ? -7.492 -38.781 -27.547 1 96.56 55 VAL B N 1
ATOM 3146 C CA . VAL B 1 55 ? -7.531 -38.406 -26.141 1 96.56 55 VAL B CA 1
ATOM 3147 C C . VAL B 1 55 ? -8.477 -39.344 -25.391 1 96.56 55 VAL B C 1
ATOM 3149 O O . VAL B 1 55 ? -9.57 -39.656 -25.891 1 96.56 55 VAL B O 1
ATOM 3152 N N . LYS B 1 56 ? -8.055 -39.844 -24.297 1 97.5 56 LYS B N 1
ATOM 3153 C CA . LYS B 1 56 ? -8.891 -40.656 -23.422 1 97.5 56 LYS B CA 1
ATOM 3154 C C . LYS B 1 56 ? -9.461 -39.844 -22.281 1 97.5 56 LYS B C 1
ATOM 3156 O O . LYS B 1 56 ? -8.711 -39.156 -21.578 1 97.5 56 LYS B O 1
ATOM 3161 N N . VAL B 1 57 ? -10.727 -39.875 -22.188 1 97.56 57 VAL B N 1
ATOM 3162 C CA . VAL B 1 57 ? -11.406 -39.219 -21.062 1 97.56 57 VAL B CA 1
ATOM 3163 C C . VAL B 1 57 ? -11.727 -40.281 -20 1 97.56 57 VAL B C 1
ATOM 3165 O O . VAL B 1 57 ? -12.492 -41.219 -20.25 1 97.56 57 VAL B O 1
ATOM 3168 N N . ILE B 1 58 ? -11.148 -40.094 -18.812 1 97.12 58 ILE B N 1
ATOM 3169 C CA . ILE B 1 58 ? -11.312 -41.156 -17.812 1 97.12 58 ILE B CA 1
ATOM 3170 C C . ILE B 1 58 ? -11.703 -40.531 -16.469 1 97.12 58 ILE B C 1
ATOM 3172 O O . ILE B 1 58 ? -11.602 -39.312 -16.281 1 97.12 58 ILE B O 1
ATOM 3176 N N . ASN B 1 59 ? -12.094 -41.406 -15.539 1 96.12 59 ASN B N 1
ATOM 3177 C CA . ASN B 1 59 ? -12.5 -40.969 -14.203 1 96.12 59 ASN B CA 1
ATOM 3178 C C . ASN B 1 59 ? -11.305 -40.781 -13.273 1 96.12 59 ASN B C 1
ATOM 3180 O O . ASN B 1 59 ? -10.266 -41.438 -13.469 1 96.12 59 ASN B O 1
ATOM 3184 N N . THR B 1 60 ? -11.555 -40 -12.266 1 93.12 60 THR B N 1
ATOM 3185 C CA . THR B 1 60 ? -10.508 -39.75 -11.281 1 93.12 60 THR B CA 1
ATOM 3186 C C . THR B 1 60 ? -10.07 -41.031 -10.602 1 93.12 60 THR B C 1
ATOM 3188 O O . THR B 1 60 ? -8.914 -41.188 -10.203 1 93.12 60 THR B O 1
ATOM 3191 N N . GLU B 1 61 ? -10.922 -42 -10.555 1 92.38 61 GLU B N 1
ATOM 3192 C CA . GLU B 1 61 ? -10.625 -43.281 -9.922 1 92.38 61 GLU B CA 1
ATOM 3193 C C . GLU B 1 61 ? -9.656 -44.094 -10.773 1 92.38 61 GLU B C 1
ATOM 3195 O O . GLU B 1 61 ? -9.047 -45.031 -10.281 1 92.38 61 GLU B O 1
ATOM 3200 N N . GLU B 1 62 ? -9.508 -43.719 -11.953 1 94.5 62 GLU B N 1
ATOM 3201 C CA . GLU B 1 62 ? -8.711 -44.5 -12.898 1 94.5 62 GLU B CA 1
ATOM 3202 C C . GLU B 1 62 ? -7.332 -43.875 -13.102 1 94.5 62 GLU B C 1
ATOM 3204 O O . GLU B 1 62 ? -6.621 -44.219 -14.055 1 94.5 62 GLU B O 1
ATOM 3209 N N . VAL B 1 63 ? -6.996 -43 -12.258 1 95.06 63 VAL B N 1
ATOM 3210 C CA . VAL B 1 63 ? -5.758 -42.25 -12.422 1 95.06 63 VAL B CA 1
ATOM 3211 C C . VAL B 1 63 ? -4.566 -43.188 -12.422 1 95.06 63 VAL B C 1
ATOM 3213 O O . VAL B 1 63 ? -3.592 -43 -13.148 1 95.06 63 VAL B O 1
ATOM 3216 N N . THR B 1 64 ? -4.609 -44.219 -11.609 1 92.31 64 THR B N 1
ATOM 3217 C CA . THR B 1 64 ? -3.512 -45.156 -11.531 1 92.31 64 THR B CA 1
ATOM 3218 C C . THR B 1 64 ? -3.312 -45.875 -12.875 1 92.31 64 THR B C 1
ATOM 3220 O O . THR B 1 64 ? -2.18 -46.156 -13.273 1 92.31 64 THR B O 1
ATOM 3223 N N . HIS B 1 65 ? -4.391 -46.156 -13.484 1 94.19 65 HIS B N 1
ATOM 3224 C CA . HIS B 1 65 ? -4.316 -46.719 -14.82 1 94.19 65 HIS B CA 1
ATOM 3225 C C . HIS B 1 65 ? -3.619 -45.781 -15.789 1 94.19 65 HIS B C 1
ATOM 3227 O O . HIS B 1 65 ? -2.764 -46.219 -16.562 1 94.19 65 HIS B O 1
ATOM 3233 N N . MET B 1 66 ? -4.016 -44.594 -15.812 1 97.06 66 MET B N 1
ATOM 3234 C CA . MET B 1 66 ? -3.387 -43.594 -16.656 1 97.06 66 MET B CA 1
ATOM 3235 C C . MET B 1 66 ? -1.886 -43.5 -16.391 1 97.06 66 MET B C 1
ATOM 3237 O O . MET B 1 66 ? -1.087 -43.469 -17.328 1 97.06 66 MET B O 1
ATOM 3241 N N . LEU B 1 67 ? -1.461 -43.594 -15.133 1 97.56 67 LEU B N 1
ATOM 3242 C CA . LEU B 1 67 ? -0.068 -43.406 -14.742 1 97.56 67 LEU B CA 1
ATOM 3243 C C . LEU B 1 67 ? 0.777 -44.625 -15.117 1 97.56 67 LEU B C 1
ATOM 3245 O O . LEU B 1 67 ? 2.006 -44.531 -15.172 1 97.56 67 LEU B O 1
ATOM 3249 N N . SER B 1 68 ? 0.101 -45.719 -15.344 1 96.88 68 SER B N 1
ATOM 3250 C CA . SER B 1 68 ? 0.805 -46.938 -15.742 1 96.88 68 SER B CA 1
ATOM 3251 C C . SER B 1 68 ? 1.136 -46.906 -17.234 1 96.88 68 SER B C 1
ATOM 3253 O O . SER B 1 68 ? 1.929 -47.75 -17.703 1 96.88 68 SER B O 1
ATOM 3255 N N . ASP B 1 69 ? 0.561 -46.031 -17.953 1 97.31 69 ASP B N 1
ATOM 3256 C CA . ASP B 1 69 ? 0.837 -45.906 -19.391 1 97.31 69 ASP B CA 1
ATOM 3257 C C . ASP B 1 69 ? 2.277 -45.469 -19.625 1 97.31 69 ASP B C 1
ATOM 3259 O O . ASP B 1 69 ? 2.639 -44.312 -19.328 1 97.31 69 ASP B O 1
ATOM 3263 N N . LYS B 1 70 ? 3.039 -46.281 -20.297 1 96.56 70 LYS B N 1
ATOM 3264 C CA . LYS B 1 70 ? 4.461 -46.031 -20.516 1 96.56 70 LYS B CA 1
ATOM 3265 C C . LYS B 1 70 ? 4.664 -44.906 -21.547 1 96.56 70 LYS B C 1
ATOM 3267 O O . LYS B 1 70 ? 5.746 -44.344 -21.641 1 96.56 70 LYS B O 1
ATOM 3272 N N . LEU B 1 71 ? 3.658 -44.625 -22.266 1 96.56 71 LEU B N 1
ATOM 3273 C CA . LEU B 1 71 ? 3.777 -43.594 -23.312 1 96.56 71 LEU B CA 1
ATOM 3274 C C . LEU B 1 71 ? 3.521 -42.219 -22.734 1 96.56 71 LEU B C 1
ATOM 3276 O O . LEU B 1 71 ? 3.828 -41.188 -23.375 1 96.56 71 LEU B O 1
ATOM 3280 N N . LEU B 1 72 ? 2.975 -42.156 -21.594 1 97.75 72 LEU B N 1
ATOM 3281 C CA . LEU B 1 72 ? 2.709 -40.875 -20.938 1 97.75 72 LEU B CA 1
ATOM 3282 C C . LEU B 1 72 ? 3.984 -40.281 -20.328 1 97.75 72 LEU B C 1
ATOM 3284 O O . LEU B 1 72 ? 4.66 -40.969 -19.547 1 97.75 72 LEU B O 1
ATOM 3288 N N . ASP B 1 73 ? 4.305 -39.062 -20.703 1 98.06 73 ASP B N 1
ATOM 3289 C CA . ASP B 1 73 ? 5.574 -38.469 -20.281 1 98.06 73 ASP B CA 1
ATOM 3290 C C . ASP B 1 73 ? 5.383 -37.531 -19.078 1 98.06 73 ASP B C 1
ATOM 3292 O O . ASP B 1 73 ? 6.289 -37.375 -18.266 1 98.06 73 ASP B O 1
ATOM 3296 N N . ALA B 1 74 ? 4.234 -36.844 -19.031 1 98.5 74 ALA B N 1
ATOM 3297 C CA . ALA B 1 74 ? 4.016 -35.844 -18 1 98.5 74 ALA B CA 1
ATOM 3298 C C . ALA B 1 74 ? 2.535 -35.719 -17.656 1 98.5 74 ALA B C 1
ATOM 3300 O O . ALA B 1 74 ? 1.676 -36.156 -18.422 1 98.5 74 ALA B O 1
ATOM 3301 N N . VAL B 1 75 ? 2.283 -35.125 -16.516 1 98.44 75 VAL B N 1
ATOM 3302 C CA . VAL B 1 75 ? 0.909 -34.875 -16.078 1 98.44 75 VAL B CA 1
ATOM 3303 C C . VAL B 1 75 ? 0.785 -33.469 -15.508 1 98.44 75 VAL B C 1
ATOM 3305 O O . VAL B 1 75 ? 1.682 -33 -14.805 1 98.44 75 VAL B O 1
ATOM 3308 N N . LEU B 1 76 ? -0.265 -32.75 -15.859 1 98.56 76 LEU B N 1
ATOM 3309 C CA . LEU B 1 76 ? -0.686 -31.547 -15.172 1 98.56 76 LEU B CA 1
ATOM 3310 C C . LEU B 1 76 ? -1.741 -31.859 -14.117 1 98.56 76 LEU B C 1
ATOM 3312 O O . LEU B 1 76 ? -2.748 -32.5 -14.406 1 98.56 76 LEU B O 1
ATOM 3316 N N . ILE B 1 77 ? -1.443 -31.453 -12.938 1 98.31 77 ILE B N 1
ATOM 3317 C CA . ILE B 1 77 ? -2.389 -31.656 -11.844 1 98.31 77 ILE B CA 1
ATOM 3318 C C . ILE B 1 77 ? -3.025 -30.312 -11.461 1 98.31 77 ILE B C 1
ATOM 3320 O O . ILE B 1 77 ? -2.369 -29.453 -10.867 1 98.31 77 ILE B O 1
ATOM 3324 N N . CYS B 1 78 ? -4.324 -30.188 -11.766 1 96.56 78 CYS B N 1
ATOM 3325 C CA . CYS B 1 78 ? -5.082 -28.969 -11.57 1 96.56 78 CYS B CA 1
ATOM 3326 C C . CYS B 1 78 ? -6.281 -29.203 -10.656 1 96.56 78 CYS B C 1
ATOM 3328 O O . CYS B 1 78 ? -7.223 -28.406 -10.641 1 96.56 78 CYS B O 1
ATOM 3330 N N . SER B 1 79 ? -6.273 -30.328 -9.961 1 92.69 79 SER B N 1
ATOM 3331 C CA . SER B 1 79 ? -7.336 -30.672 -9.023 1 92.69 79 SER B CA 1
ATOM 3332 C C . SER B 1 79 ? -7.219 -29.859 -7.734 1 92.69 79 SER B C 1
ATOM 3334 O O . SER B 1 79 ? -6.164 -29.297 -7.445 1 92.69 79 SER B O 1
ATOM 3336 N N . PRO B 1 80 ? -8.289 -29.797 -6.973 1 88.81 80 PRO B N 1
ATOM 3337 C CA . PRO B 1 80 ? -8.203 -29.125 -5.672 1 88.81 80 PRO B CA 1
ATOM 3338 C C . PRO B 1 80 ? -7.25 -29.828 -4.711 1 88.81 80 PRO B C 1
ATOM 3340 O O . PRO B 1 80 ? -6.98 -31.031 -4.867 1 88.81 80 PRO B O 1
ATOM 3343 N N . VAL B 1 81 ? -6.863 -29.125 -3.738 1 89.56 81 VAL B N 1
ATOM 3344 C CA . VAL B 1 81 ? -5.891 -29.641 -2.779 1 89.56 81 VAL B CA 1
ATOM 3345 C C . VAL B 1 81 ? -6.457 -30.875 -2.074 1 89.56 81 VAL B C 1
ATOM 3347 O O . VAL B 1 81 ? -5.758 -31.875 -1.904 1 89.56 81 VAL B O 1
ATOM 3350 N N . PHE B 1 82 ? -7.738 -30.781 -1.75 1 88.5 82 PHE B N 1
ATOM 3351 C CA . PHE B 1 82 ? -8.375 -31.875 -1.039 1 88.5 82 PHE B CA 1
ATOM 3352 C C . PHE B 1 82 ? -9.305 -32.656 -1.964 1 88.5 82 PHE B C 1
ATOM 3354 O O . PHE B 1 82 ? -10.422 -33 -1.58 1 88.5 82 PHE B O 1
ATOM 3361 N N . GLY B 1 83 ? -8.789 -32.875 -3.125 1 84.94 83 GLY B N 1
ATOM 3362 C CA . GLY B 1 83 ? -9.594 -33.625 -4.074 1 84.94 83 GLY B CA 1
ATOM 3363 C C . GLY B 1 83 ? -9.844 -35.062 -3.635 1 84.94 83 GLY B C 1
ATOM 3364 O O . GLY B 1 83 ? -9.164 -35.562 -2.75 1 84.94 83 GLY B O 1
ATOM 3365 N N . LYS B 1 84 ? -10.961 -35.75 -4.102 1 82.12 84 LYS B N 1
ATOM 3366 C CA . LYS B 1 84 ? -11.32 -37.156 -3.896 1 82.12 84 LYS B CA 1
ATOM 3367 C C . LYS B 1 84 ? -11.289 -37.906 -5.211 1 82.12 84 LYS B C 1
ATOM 3369 O O . LYS B 1 84 ? -11.68 -37.375 -6.258 1 82.12 84 LYS B O 1
ATOM 3374 N N . PRO B 1 85 ? -10.781 -38.938 -5.211 1 90.06 85 PRO B N 1
ATOM 3375 C CA . PRO B 1 85 ? -10.383 -39.812 -4.094 1 90.06 85 PRO B CA 1
ATOM 3376 C C . PRO B 1 85 ? -8.969 -39.531 -3.607 1 90.06 85 PRO B C 1
ATOM 3378 O O . PRO B 1 85 ? -8.531 -40.094 -2.6 1 90.06 85 PRO B O 1
ATOM 3381 N N . HIS B 1 86 ? -8.188 -38.844 -4.328 1 91.12 86 HIS B N 1
ATOM 3382 C CA . HIS B 1 86 ? -6.809 -38.562 -3.943 1 91.12 86 HIS B CA 1
ATOM 3383 C C . HIS B 1 86 ? -6.594 -37.062 -3.727 1 91.12 86 HIS B C 1
ATOM 3385 O O . HIS B 1 86 ? -7.113 -36.219 -4.488 1 91.12 86 HIS B O 1
ATOM 3391 N N . LYS B 1 87 ? -5.746 -36.875 -2.674 1 94 87 LYS B N 1
ATOM 3392 C CA . LYS B 1 87 ? -5.254 -35.5 -2.506 1 94 87 LYS B CA 1
ATOM 3393 C C . LYS B 1 87 ? -4.305 -35.125 -3.635 1 94 87 LYS B C 1
ATOM 3395 O O . LYS B 1 87 ? -3.678 -35.969 -4.25 1 94 87 LYS B O 1
ATOM 3400 N N . LYS B 1 88 ? -4.305 -33.812 -3.814 1 96.56 88 LYS B N 1
ATOM 3401 C CA . LYS B 1 88 ? -3.445 -33.281 -4.871 1 96.56 88 LYS B CA 1
ATOM 3402 C C . LYS B 1 88 ? -2.004 -33.75 -4.695 1 96.56 88 LYS B C 1
ATOM 3404 O O . LYS B 1 88 ? -1.378 -34.25 -5.648 1 96.56 88 LYS B O 1
ATOM 3409 N N . SER B 1 89 ? -1.46 -33.688 -3.502 1 97.5 89 SER B N 1
ATOM 3410 C CA . SER B 1 89 ? -0.077 -34.094 -3.246 1 97.5 89 SER B CA 1
ATOM 3411 C C . SER B 1 89 ? 0.125 -35.594 -3.463 1 97.5 89 SER B C 1
ATOM 3413 O O . SER B 1 89 ? 1.207 -36.031 -3.865 1 97.5 89 SER B O 1
ATOM 3415 N N . GLU B 1 90 ? -0.844 -36.375 -3.211 1 97.06 90 GLU B N 1
ATOM 3416 C CA . GLU B 1 90 ? -0.769 -37.812 -3.486 1 97.06 90 GLU B CA 1
ATOM 3417 C C . GLU B 1 90 ? -0.651 -38.062 -4.984 1 97.06 90 GLU B C 1
ATOM 3419 O O . GLU B 1 90 ? 0.149 -38.906 -5.406 1 97.06 90 GLU B O 1
ATOM 3424 N N . LEU B 1 91 ? -1.472 -37.344 -5.688 1 97.62 91 LEU B N 1
ATOM 3425 C CA . LEU B 1 91 ? -1.397 -37.469 -7.141 1 97.62 91 LEU B CA 1
ATOM 3426 C C . LEU B 1 91 ? -0.01 -37.094 -7.648 1 97.62 91 LEU B C 1
ATOM 3428 O O . LEU B 1 91 ? 0.52 -37.75 -8.555 1 97.62 91 LEU B O 1
ATOM 3432 N N . VAL B 1 92 ? 0.542 -36.062 -7.078 1 98.44 92 VAL B N 1
ATOM 3433 C CA . VAL B 1 92 ? 1.896 -35.656 -7.426 1 98.44 92 VAL B CA 1
ATOM 3434 C C . VAL B 1 92 ? 2.875 -36.781 -7.16 1 98.44 92 VAL B C 1
ATOM 3436 O O . VAL B 1 92 ? 3.66 -37.156 -8.039 1 98.44 92 VAL B O 1
ATOM 3439 N N . LYS B 1 93 ? 2.781 -37.375 -6.027 1 98.06 93 LYS B N 1
ATOM 3440 C CA . LYS B 1 93 ? 3.691 -38.469 -5.637 1 98.06 93 LYS B CA 1
ATOM 3441 C C . LYS B 1 93 ? 3.516 -39.688 -6.535 1 98.06 93 LYS B C 1
ATOM 3443 O O . LYS B 1 93 ? 4.5 -40.25 -6.996 1 98.06 93 LYS B O 1
ATOM 3448 N N . PHE B 1 94 ? 2.248 -40.031 -6.785 1 97.75 94 PHE B N 1
ATOM 3449 C CA . PHE B 1 94 ? 1.967 -41.188 -7.656 1 97.75 94 PHE B CA 1
ATOM 3450 C C . PHE B 1 94 ? 2.596 -40.969 -9.031 1 97.75 94 PHE B C 1
ATOM 3452 O O . PHE B 1 94 ? 3.221 -41.875 -9.578 1 97.75 94 PHE B O 1
ATOM 3459 N N . ALA B 1 95 ? 2.432 -39.812 -9.555 1 98.44 95 ALA B N 1
ATOM 3460 C CA . ALA B 1 95 ? 2.93 -39.5 -10.891 1 98.44 95 ALA B CA 1
ATOM 3461 C C . ALA B 1 95 ? 4.453 -39.562 -10.938 1 98.44 95 ALA B C 1
ATOM 3463 O O . ALA B 1 95 ? 5.031 -40.156 -11.859 1 98.44 95 ALA B O 1
ATOM 3464 N N . LEU B 1 96 ? 5.078 -38.969 -9.969 1 98.5 96 LEU B N 1
ATOM 3465 C CA . LEU B 1 96 ? 6.535 -39 -9.906 1 98.5 96 LEU B CA 1
ATOM 3466 C C . LEU B 1 96 ? 7.07 -40.406 -9.766 1 98.5 96 LEU B C 1
ATOM 3468 O O . LEU B 1 96 ? 8.031 -40.781 -10.445 1 98.5 96 LEU B O 1
ATOM 3472 N N . GLN B 1 97 ? 6.441 -41.156 -8.938 1 97.88 97 GLN B N 1
ATOM 3473 C CA . GLN B 1 97 ? 6.848 -42.531 -8.727 1 97.88 97 GLN B CA 1
ATOM 3474 C C . GLN B 1 97 ? 6.703 -43.344 -10.008 1 97.88 97 GLN B C 1
ATOM 3476 O O . GLN B 1 97 ? 7.473 -44.281 -10.258 1 97.88 97 GLN B O 1
ATOM 3481 N N . ALA B 1 98 ? 5.742 -43 -10.781 1 98.12 98 ALA B N 1
ATOM 3482 C CA . ALA B 1 98 ? 5.492 -43.688 -12.055 1 98.12 98 ALA B CA 1
ATOM 3483 C C . ALA B 1 98 ? 6.43 -43.156 -13.141 1 98.12 98 ALA B C 1
ATOM 3485 O O . ALA B 1 98 ? 6.32 -43.531 -14.305 1 98.12 98 ALA B O 1
ATOM 3486 N N . GLY B 1 99 ? 7.289 -42.25 -12.812 1 98 99 GLY B N 1
ATOM 3487 C CA . GLY B 1 99 ? 8.297 -41.75 -13.734 1 98 99 GLY B CA 1
ATOM 3488 C C . GLY B 1 99 ? 7.789 -40.625 -14.633 1 98 99 GLY B C 1
ATOM 3489 O O . GLY B 1 99 ? 8.266 -40.469 -15.758 1 98 99 GLY B O 1
ATOM 3490 N N . LYS B 1 100 ? 6.816 -39.938 -14.234 1 98.62 100 LYS B N 1
ATOM 3491 C CA . LYS B 1 100 ? 6.262 -38.844 -15.031 1 98.62 100 LYS B CA 1
ATOM 3492 C C . LYS B 1 100 ? 6.762 -37.5 -14.531 1 98.62 100 LYS B C 1
ATOM 3494 O O . LYS B 1 100 ? 6.973 -37.312 -13.336 1 98.62 100 LYS B O 1
ATOM 3499 N N . HIS B 1 101 ? 7.02 -36.531 -15.461 1 98.69 101 HIS B N 1
ATOM 3500 C CA . HIS B 1 101 ? 7.148 -35.125 -15.062 1 98.69 101 HIS B CA 1
ATOM 3501 C C . HIS B 1 101 ? 5.812 -34.562 -14.586 1 98.69 101 HIS B C 1
ATOM 3503 O O . HIS B 1 101 ? 4.754 -35 -15.031 1 98.69 101 HIS B O 1
ATOM 3509 N N . VAL B 1 102 ? 5.863 -33.562 -13.68 1 98.81 102 VAL B N 1
ATOM 3510 C CA . VAL B 1 102 ? 4.613 -33.062 -13.102 1 98.81 102 VAL B CA 1
ATOM 3511 C C . VAL B 1 102 ? 4.598 -31.547 -13.117 1 98.81 102 VAL B C 1
ATOM 3513 O O . VAL B 1 102 ? 5.57 -30.906 -12.719 1 98.81 102 VAL B O 1
ATOM 3516 N N . PHE B 1 103 ? 3.561 -30.953 -13.633 1 98.69 103 PHE B N 1
ATOM 3517 C CA . PHE B 1 103 ? 3.119 -29.609 -13.328 1 98.69 103 PHE B CA 1
ATOM 3518 C C . PHE B 1 103 ? 1.974 -29.625 -12.32 1 98.69 103 PHE B C 1
ATOM 3520 O O . PHE B 1 103 ? 0.972 -30.312 -12.523 1 98.69 103 PHE B O 1
ATOM 3527 N N . CYS B 1 104 ? 2.133 -28.953 -11.25 1 98.56 104 CYS B N 1
ATOM 3528 C CA . CYS B 1 104 ? 1.105 -28.922 -10.219 1 98.56 104 CYS B CA 1
ATOM 3529 C C . CYS B 1 104 ? 0.689 -27.5 -9.891 1 98.56 104 CYS B C 1
ATOM 3531 O O . CYS B 1 104 ? 1.529 -26.656 -9.547 1 98.56 104 CYS B O 1
ATOM 3533 N N . GLU B 1 105 ? -0.56 -27.219 -9.977 1 97.06 105 GLU B N 1
ATOM 3534 C CA . GLU B 1 105 ? -1.069 -25.922 -9.57 1 97.06 105 GLU B CA 1
ATOM 3535 C C . GLU B 1 105 ? -0.826 -25.672 -8.086 1 97.06 105 GLU B C 1
ATOM 3537 O O . GLU B 1 105 ? -0.854 -26.594 -7.277 1 97.06 105 GLU B O 1
ATOM 3542 N N . LYS B 1 106 ? -0.624 -24.484 -7.727 1 96.44 106 LYS B N 1
ATOM 3543 C CA . LYS B 1 106 ? -0.442 -24.125 -6.324 1 96.44 106 LYS B CA 1
ATOM 3544 C C . LYS B 1 106 ? -1.765 -24.188 -5.562 1 96.44 106 LYS B C 1
ATOM 3546 O O . LYS B 1 106 ? -2.83 -23.969 -6.145 1 96.44 106 LYS B O 1
ATOM 3551 N N . PRO B 1 107 ? -1.818 -24.391 -4.324 1 96.31 107 PRO B N 1
ATOM 3552 C CA . PRO B 1 107 ? -0.66 -24.953 -3.621 1 96.31 107 PRO B CA 1
ATOM 3553 C C . PRO B 1 107 ? -0.521 -26.453 -3.82 1 96.31 107 PRO B C 1
ATOM 3555 O O . PRO B 1 107 ? -1.513 -27.141 -4.078 1 96.31 107 PRO B O 1
ATOM 3558 N N . VAL B 1 108 ? 0.706 -26.969 -3.65 1 97.44 108 VAL B N 1
ATOM 3559 C CA . VAL B 1 108 ? 0.937 -28.406 -3.779 1 97.44 108 VAL B CA 1
ATOM 3560 C C . VAL B 1 108 ? 0.261 -29.141 -2.627 1 97.44 108 VAL B C 1
ATOM 3562 O O . VAL B 1 108 ? -0.344 -30.188 -2.828 1 97.44 108 VAL B O 1
ATOM 3565 N N . ASP B 1 109 ? 0.344 -28.594 -1.525 1 97.19 109 ASP B N 1
ATOM 3566 C CA . ASP B 1 109 ? -0.264 -29.078 -0.29 1 97.19 109 ASP B CA 1
ATOM 3567 C C . ASP B 1 109 ? -0.34 -27.969 0.756 1 97.19 109 ASP B C 1
ATOM 3569 O O . ASP B 1 109 ? 0.311 -26.938 0.616 1 97.19 109 ASP B O 1
ATOM 3573 N N . LEU B 1 110 ? -1.205 -28.219 1.79 1 95.81 110 LEU B N 1
ATOM 3574 C CA . LEU B 1 110 ? -1.295 -27.25 2.871 1 95.81 110 LEU B CA 1
ATOM 3575 C C . LEU B 1 110 ? -0.161 -27.438 3.873 1 95.81 110 LEU B C 1
ATOM 3577 O O . LEU B 1 110 ? 0.155 -26.531 4.641 1 95.81 110 LEU B O 1
ATOM 3581 N N . ASP B 1 111 ? 0.413 -28.594 3.863 1 96.5 111 ASP B N 1
ATOM 3582 C CA . ASP B 1 111 ? 1.498 -28.922 4.781 1 96.5 111 ASP B CA 1
ATOM 3583 C C . ASP B 1 111 ? 2.855 -28.797 4.094 1 96.5 111 ASP B C 1
ATOM 3585 O O . ASP B 1 111 ? 3.18 -29.578 3.199 1 96.5 111 ASP B O 1
ATOM 3589 N N . PRO B 1 112 ? 3.693 -27.906 4.645 1 97.56 112 PRO B N 1
ATOM 3590 C CA . PRO B 1 112 ? 4.996 -27.703 4.008 1 97.56 112 PRO B CA 1
ATOM 3591 C C . PRO B 1 112 ? 5.852 -28.969 3.998 1 97.56 112 PRO B C 1
ATOM 3593 O O . PRO B 1 112 ? 6.648 -29.172 3.076 1 97.56 112 PRO B O 1
ATOM 3596 N N . SER B 1 113 ? 5.734 -29.781 4.98 1 98.19 113 SER B N 1
ATOM 3597 C CA . SER B 1 113 ? 6.516 -31.016 5.027 1 98.19 113 SER B CA 1
ATOM 3598 C C . SER B 1 113 ? 6.145 -31.938 3.877 1 98.19 113 SER B C 1
ATOM 3600 O O . SER B 1 113 ? 7.008 -32.625 3.324 1 98.19 113 SER B O 1
ATOM 3602 N N . VAL B 1 114 ? 4.887 -31.984 3.541 1 98.25 114 VAL B N 1
ATOM 3603 C CA . VAL B 1 114 ? 4.422 -32.781 2.42 1 98.25 114 VAL B CA 1
ATOM 3604 C C . VAL B 1 114 ? 4.949 -32.219 1.108 1 98.25 114 VAL B C 1
ATOM 3606 O O . VAL B 1 114 ? 5.34 -32.969 0.206 1 98.25 114 VAL B O 1
ATOM 3609 N N . VAL B 1 115 ? 4.965 -30.875 0.997 1 98.44 115 VAL B N 1
ATOM 3610 C CA . VAL B 1 115 ? 5.531 -30.219 -0.173 1 98.44 115 VAL B CA 1
ATOM 3611 C C . VAL B 1 115 ? 6.992 -30.625 -0.341 1 98.44 115 VAL B C 1
ATOM 3613 O O . VAL B 1 115 ? 7.426 -30.984 -1.441 1 98.44 115 VAL B O 1
ATOM 3616 N N . GLU B 1 116 ? 7.695 -30.578 0.722 1 98.44 116 GLU B N 1
ATOM 3617 C CA . GLU B 1 116 ? 9.102 -30.953 0.711 1 98.44 116 GLU B CA 1
ATOM 3618 C C . GLU B 1 116 ? 9.273 -32.406 0.261 1 98.44 116 GLU B C 1
ATOM 3620 O O . GLU B 1 116 ? 10.18 -32.719 -0.517 1 98.44 116 GLU B O 1
ATOM 3625 N N . GLU B 1 117 ? 8.445 -33.25 0.74 1 98.5 117 GLU B N 1
ATOM 3626 C CA . GLU B 1 117 ? 8.484 -34.656 0.354 1 98.5 117 GLU B CA 1
ATOM 3627 C C . GLU B 1 117 ? 8.273 -34.812 -1.149 1 98.5 117 GLU B C 1
ATOM 3629 O O . GLU B 1 117 ? 8.93 -35.656 -1.785 1 98.5 117 GLU B O 1
ATOM 3634 N N . CYS B 1 118 ? 7.352 -34.125 -1.654 1 98.69 118 CYS B N 1
ATOM 3635 C CA . CYS B 1 118 ? 7.078 -34.188 -3.086 1 98.69 118 CYS B CA 1
ATOM 3636 C C . CYS B 1 118 ? 8.305 -33.812 -3.898 1 98.69 118 CYS B C 1
ATOM 3638 O O . CYS B 1 118 ? 8.648 -34.469 -4.871 1 98.69 118 CYS B O 1
ATOM 3640 N N . TYR B 1 119 ? 8.953 -32.75 -3.527 1 98.69 119 TYR B N 1
ATOM 3641 C CA . TYR B 1 119 ? 10.109 -32.281 -4.277 1 98.69 119 TYR B CA 1
ATOM 3642 C C . TYR B 1 119 ? 11.289 -33.25 -4.105 1 98.69 119 TYR B C 1
ATOM 3644 O O . TYR B 1 119 ? 12.07 -33.438 -5.031 1 98.69 119 TYR B O 1
ATOM 3652 N N . LYS B 1 120 ? 11.477 -33.812 -2.91 1 98.5 120 LYS B N 1
ATOM 3653 C CA . LYS B 1 120 ? 12.492 -34.844 -2.715 1 98.5 120 LYS B CA 1
ATOM 3654 C C . LYS B 1 120 ? 12.25 -36.031 -3.637 1 98.5 120 LYS B C 1
ATOM 3656 O O . LYS B 1 120 ? 13.188 -36.562 -4.227 1 98.5 120 LYS B O 1
ATOM 3661 N N . LEU B 1 121 ? 11.031 -36.438 -3.719 1 98.62 121 LEU B N 1
ATOM 3662 C CA . LEU B 1 121 ? 10.656 -37.531 -4.598 1 98.62 121 LEU B CA 1
ATOM 3663 C C . LEU B 1 121 ? 10.984 -37.219 -6.051 1 98.62 121 LEU B C 1
ATOM 3665 O O . LEU B 1 121 ? 11.461 -38.062 -6.797 1 98.62 121 LEU B O 1
ATOM 3669 N N . ALA B 1 122 ? 10.672 -36 -6.473 1 98.69 122 ALA B N 1
ATOM 3670 C CA . ALA B 1 122 ? 11 -35.562 -7.824 1 98.69 122 ALA B CA 1
ATOM 3671 C C . ALA B 1 122 ? 12.5 -35.688 -8.094 1 98.69 122 ALA B C 1
ATOM 3673 O O . ALA B 1 122 ? 12.906 -36.156 -9.156 1 98.69 122 ALA B O 1
ATOM 3674 N N . GLU B 1 123 ? 13.266 -35.219 -7.141 1 98.06 123 GLU B N 1
ATOM 3675 C CA . GLU B 1 123 ? 14.719 -35.312 -7.242 1 98.06 123 GLU B CA 1
ATOM 3676 C C . GLU B 1 123 ? 15.172 -36.75 -7.328 1 98.06 123 GLU B C 1
ATOM 3678 O O . GLU B 1 123 ? 15.984 -37.094 -8.188 1 98.06 123 GLU B O 1
ATOM 3683 N N . ASP B 1 124 ? 14.656 -37.594 -6.492 1 98 124 ASP B N 1
ATOM 3684 C CA . ASP B 1 124 ? 15.023 -39 -6.43 1 98 124 ASP B CA 1
ATOM 3685 C C . ASP B 1 124 ? 14.727 -39.719 -7.754 1 98 124 ASP B C 1
ATOM 3687 O O . ASP B 1 124 ? 15.453 -40.625 -8.156 1 98 124 ASP B O 1
ATOM 3691 N N . HIS B 1 125 ? 13.727 -39.312 -8.43 1 98.12 125 HIS B N 1
ATOM 3692 C CA . HIS B 1 125 ? 13.305 -40 -9.656 1 98.12 125 HIS B CA 1
ATOM 3693 C C . HIS B 1 125 ? 13.805 -39.219 -10.883 1 98.12 125 HIS B C 1
ATOM 3695 O O . HIS B 1 125 ? 13.484 -39.594 -12.016 1 98.12 125 HIS B O 1
ATOM 3701 N N . ARG B 1 126 ? 14.531 -38.125 -10.656 1 97.81 126 ARG B N 1
ATOM 3702 C CA . ARG B 1 126 ? 15.086 -37.281 -11.719 1 97.81 126 ARG B CA 1
ATOM 3703 C C . ARG B 1 126 ? 14 -36.812 -12.664 1 97.81 126 ARG B C 1
ATOM 3705 O O . ARG B 1 126 ? 14.133 -36.906 -13.883 1 97.81 126 ARG B O 1
ATOM 3712 N N . LYS B 1 127 ? 12.883 -36.375 -12.078 1 98.31 127 LYS B N 1
ATOM 3713 C CA . LYS B 1 127 ? 11.758 -35.812 -12.828 1 98.31 127 LYS B CA 1
ATOM 3714 C C . LYS B 1 127 ? 11.484 -34.375 -12.398 1 98.31 127 LYS B C 1
ATOM 3716 O O . LYS B 1 127 ? 11.867 -33.969 -11.297 1 98.31 127 LYS B O 1
ATOM 3721 N N . THR B 1 128 ? 10.867 -33.656 -13.273 1 98.31 128 THR B N 1
ATOM 3722 C CA . THR B 1 128 ? 10.508 -32.25 -13.008 1 98.31 128 THR B CA 1
ATOM 3723 C C . THR B 1 128 ? 9.195 -32.156 -12.234 1 98.31 128 THR B C 1
ATOM 3725 O O . THR B 1 128 ? 8.242 -32.875 -12.539 1 98.31 128 THR B O 1
ATOM 3728 N N . LEU B 1 129 ? 9.188 -31.422 -11.188 1 98.75 129 LEU B N 1
ATOM 3729 C CA . LEU B 1 129 ? 7.984 -30.906 -10.531 1 98.75 129 LEU B CA 1
ATOM 3730 C C . LEU B 1 129 ? 7.941 -29.391 -10.57 1 98.75 129 LEU B C 1
ATOM 3732 O O . LEU B 1 129 ? 8.734 -28.734 -9.891 1 98.75 129 LEU B O 1
ATOM 3736 N N . GLN B 1 130 ? 7.086 -28.859 -11.359 1 98.69 130 GLN B N 1
ATOM 3737 C CA . GLN B 1 130 ? 6.93 -27.406 -11.453 1 98.69 130 GLN B CA 1
ATOM 3738 C C . GLN B 1 130 ? 5.609 -26.953 -10.836 1 98.69 130 GLN B C 1
ATOM 3740 O O . GLN B 1 130 ? 4.535 -27.406 -11.258 1 98.69 130 GLN B O 1
ATOM 3745 N N . CYS B 1 131 ? 5.711 -26.141 -9.828 1 98.44 131 CYS B N 1
ATOM 3746 C CA . CYS B 1 131 ? 4.516 -25.562 -9.227 1 98.44 131 CYS B CA 1
ATOM 3747 C C . CYS B 1 131 ? 4.004 -24.391 -10.047 1 98.44 131 CYS B C 1
ATOM 3749 O O . CYS B 1 131 ? 4.793 -23.594 -10.555 1 98.44 131 CYS B O 1
ATOM 3751 N N . GLY B 1 132 ? 2.709 -24.219 -10.094 1 97.69 132 GLY B N 1
ATOM 3752 C CA . GLY B 1 132 ? 2.062 -23.219 -10.914 1 97.69 132 GLY B CA 1
ATOM 3753 C C . GLY B 1 132 ? 2.057 -21.844 -10.281 1 97.69 132 GLY B C 1
ATOM 3754 O O . GLY B 1 132 ? 1.069 -21.438 -9.664 1 97.69 132 GLY B O 1
ATOM 3755 N N . PHE B 1 133 ? 3.086 -21.062 -10.461 1 97.62 133 PHE B N 1
ATOM 3756 C CA . PHE B 1 133 ? 3.158 -19.641 -10.125 1 97.62 133 PHE B CA 1
ATOM 3757 C C . PHE B 1 133 ? 3.197 -18.781 -11.383 1 97.62 133 PHE B C 1
ATOM 3759 O O . PHE B 1 133 ? 4.242 -18.219 -11.727 1 97.62 133 PHE B O 1
ATOM 3766 N N . ASP B 1 134 ? 2.055 -18.562 -11.93 1 97.06 134 ASP B N 1
ATOM 3767 C CA . ASP B 1 134 ? 1.863 -18 -13.266 1 97.06 134 ASP B CA 1
ATOM 3768 C C . ASP B 1 134 ? 2.355 -16.562 -13.328 1 97.06 134 ASP B C 1
ATOM 3770 O O . ASP B 1 134 ? 2.857 -16.109 -14.367 1 97.06 134 ASP B O 1
ATOM 3774 N N . LYS B 1 135 ? 2.322 -15.875 -12.211 1 97.38 135 LYS B N 1
ATOM 3775 C CA . LYS B 1 135 ? 2.609 -14.445 -12.234 1 97.38 135 LYS B CA 1
ATOM 3776 C C . LYS B 1 135 ? 4.082 -14.188 -12.531 1 97.38 135 LYS B C 1
ATOM 3778 O O . LYS B 1 135 ? 4.438 -13.133 -13.062 1 97.38 135 LYS B O 1
ATOM 3783 N N . ARG B 1 136 ? 4.949 -15.148 -12.195 1 97.81 136 ARG B N 1
ATOM 3784 C CA . ARG B 1 136 ? 6.363 -15.008 -12.523 1 97.81 136 ARG B CA 1
ATOM 3785 C C . ARG B 1 136 ? 6.574 -14.914 -14.031 1 97.81 136 ARG B C 1
ATOM 3787 O O . ARG B 1 136 ? 7.621 -14.461 -14.492 1 97.81 136 ARG B O 1
ATOM 3794 N N . PHE B 1 137 ? 5.59 -15.328 -14.766 1 97.75 137 PHE B N 1
ATOM 3795 C CA . PHE B 1 137 ? 5.734 -15.43 -16.203 1 97.75 137 PHE B CA 1
ATOM 3796 C C . PHE B 1 137 ? 4.973 -14.305 -16.906 1 97.75 137 PHE B C 1
ATOM 3798 O O . PHE B 1 137 ? 4.883 -14.281 -18.141 1 97.75 137 PHE B O 1
ATOM 3805 N N . ASP B 1 138 ? 4.383 -13.398 -16.156 1 97.69 138 ASP B N 1
ATOM 3806 C CA . ASP B 1 138 ? 3.754 -12.203 -16.719 1 97.69 138 ASP B CA 1
ATOM 3807 C C . ASP B 1 138 ? 4.797 -11.266 -17.312 1 97.69 138 ASP B C 1
ATOM 3809 O O . ASP B 1 138 ? 5.828 -11 -16.703 1 97.69 138 ASP B O 1
ATOM 3813 N N . ILE B 1 139 ? 4.52 -10.758 -18.453 1 96.5 139 ILE B N 1
ATOM 3814 C CA . ILE B 1 139 ? 5.496 -9.992 -19.219 1 96.5 139 ILE B CA 1
ATOM 3815 C C . ILE B 1 139 ? 5.918 -8.758 -18.422 1 96.5 139 ILE B C 1
ATOM 3817 O O . ILE B 1 139 ? 7.098 -8.406 -18.391 1 96.5 139 ILE B O 1
ATOM 3821 N N . SER B 1 140 ? 4.988 -8.031 -17.844 1 97.31 140 SER B N 1
ATOM 3822 C CA . SER B 1 140 ? 5.301 -6.824 -17.094 1 97.31 140 SER B CA 1
ATOM 3823 C C . SER B 1 140 ? 6.09 -7.156 -15.828 1 97.31 140 SER B C 1
ATOM 3825 O O . SER B 1 140 ? 7.059 -6.469 -15.492 1 97.31 140 SER B O 1
ATOM 3827 N N . ILE B 1 141 ? 5.691 -8.234 -15.125 1 98 141 ILE B N 1
ATOM 3828 C CA . ILE B 1 141 ? 6.355 -8.625 -13.883 1 98 141 ILE B CA 1
ATOM 3829 C C . ILE B 1 141 ? 7.766 -9.125 -14.188 1 98 141 ILE B C 1
ATOM 3831 O O . ILE B 1 141 ? 8.711 -8.836 -13.445 1 98 141 ILE B O 1
ATOM 3835 N N . ARG B 1 142 ? 7.891 -9.859 -15.281 1 97.69 142 ARG B N 1
ATOM 3836 C CA . ARG B 1 142 ? 9.211 -10.305 -15.719 1 97.69 142 ARG B CA 1
ATOM 3837 C C . ARG B 1 142 ? 10.117 -9.117 -16.031 1 97.69 142 ARG B C 1
ATOM 3839 O O . ARG B 1 142 ? 11.289 -9.109 -15.664 1 97.69 142 ARG B O 1
ATOM 3846 N N . LYS B 1 143 ? 9.57 -8.148 -16.75 1 97.31 143 LYS B N 1
ATOM 3847 C CA . LYS B 1 143 ? 10.352 -6.949 -17.047 1 97.31 143 LYS B CA 1
ATOM 3848 C C . LYS B 1 143 ? 10.797 -6.262 -15.75 1 97.31 143 LYS B C 1
ATOM 3850 O O . LYS B 1 143 ? 11.945 -5.812 -15.648 1 97.31 143 LYS B O 1
ATOM 3855 N N . MET B 1 144 ? 9.922 -6.168 -14.812 1 98.19 144 MET B N 1
ATOM 3856 C CA . MET B 1 144 ? 10.242 -5.617 -13.5 1 98.19 144 MET B CA 1
ATOM 3857 C C . MET B 1 144 ? 11.359 -6.414 -12.836 1 98.19 144 MET B C 1
ATOM 3859 O O . MET B 1 144 ? 12.336 -5.836 -12.352 1 98.19 144 MET B O 1
ATOM 3863 N N . TYR B 1 145 ? 11.227 -7.707 -12.805 1 98.12 145 TYR B N 1
ATOM 3864 C CA . TYR B 1 145 ? 12.227 -8.602 -12.25 1 98.12 145 TYR B CA 1
ATOM 3865 C C . TYR B 1 145 ? 13.594 -8.367 -12.891 1 98.12 145 TYR B C 1
ATOM 3867 O O . TYR B 1 145 ? 14.602 -8.219 -12.195 1 98.12 145 TYR B O 1
ATOM 3875 N N . ASP B 1 146 ? 13.594 -8.312 -14.211 1 98 146 ASP B N 1
ATOM 3876 C CA . ASP B 1 146 ? 14.836 -8.141 -14.953 1 98 146 ASP B CA 1
ATOM 3877 C C . ASP B 1 146 ? 15.5 -6.805 -14.617 1 98 146 ASP B C 1
ATOM 3879 O O . ASP B 1 146 ? 16.719 -6.734 -14.461 1 98 146 ASP B O 1
ATOM 3883 N N . LYS B 1 147 ? 14.719 -5.758 -14.516 1 97.81 147 LYS B N 1
ATOM 3884 C CA . LYS B 1 147 ? 15.258 -4.441 -14.172 1 97.81 147 LYS B CA 1
ATOM 3885 C C . LYS B 1 147 ? 15.836 -4.434 -12.758 1 97.81 147 LYS B C 1
ATOM 3887 O O . LYS B 1 147 ? 16.875 -3.818 -12.516 1 97.81 147 LYS B O 1
ATOM 3892 N N . ILE B 1 148 ? 15.172 -5.098 -11.836 1 97.88 148 ILE B N 1
ATOM 3893 C CA . ILE B 1 148 ? 15.664 -5.207 -10.461 1 97.88 148 ILE B CA 1
ATOM 3894 C C . ILE B 1 148 ? 17 -5.941 -10.453 1 97.88 148 ILE B C 1
ATOM 3896 O O . ILE B 1 148 ? 17.969 -5.477 -9.844 1 97.88 148 ILE B O 1
ATOM 3900 N N . LYS B 1 149 ? 17.094 -7.043 -11.148 1 97.12 149 LYS B N 1
ATOM 3901 C CA . LYS B 1 149 ? 18.297 -7.875 -11.172 1 97.12 149 LYS B CA 1
ATOM 3902 C C . LYS B 1 149 ? 19.453 -7.16 -11.875 1 97.12 149 LYS B C 1
ATOM 3904 O O . LYS B 1 149 ? 20.609 -7.363 -11.531 1 97.12 149 LYS B O 1
ATOM 3909 N N . ALA B 1 150 ? 19.078 -6.328 -12.82 1 97.5 150 ALA B N 1
ATOM 3910 C CA . ALA B 1 150 ? 20.094 -5.555 -13.539 1 97.5 150 ALA B CA 1
ATOM 3911 C C . ALA B 1 150 ? 20.625 -4.422 -12.672 1 97.5 150 ALA B C 1
ATOM 3913 O O . ALA B 1 150 ? 21.594 -3.754 -13.047 1 97.5 150 ALA B O 1
ATOM 3914 N N . GLY B 1 151 ? 19.984 -4.172 -11.57 1 97.19 151 GLY B N 1
ATOM 3915 C CA . GLY B 1 151 ? 20.469 -3.146 -10.656 1 97.19 151 GLY B CA 1
ATOM 3916 C C . GLY B 1 151 ? 19.906 -1.769 -10.961 1 97.19 151 GLY B C 1
ATOM 3917 O O . GLY B 1 151 ? 20.422 -0.762 -10.461 1 97.19 151 GLY B O 1
ATOM 3918 N N . ASP B 1 152 ? 18.859 -1.705 -11.797 1 96.44 152 ASP B N 1
ATOM 3919 C CA . ASP B 1 152 ? 18.312 -0.425 -12.227 1 96.44 152 ASP B CA 1
ATOM 3920 C C . ASP B 1 152 ? 17.797 0.377 -11.039 1 96.44 152 ASP B C 1
ATOM 3922 O O . ASP B 1 152 ? 17.766 1.609 -11.078 1 96.44 152 ASP B O 1
ATOM 3926 N N . LEU B 1 153 ? 17.406 -0.271 -9.938 1 97.12 153 LEU B N 1
ATOM 3927 C CA . LEU B 1 153 ? 16.812 0.406 -8.797 1 97.12 153 LEU B CA 1
ATOM 3928 C C . LEU B 1 153 ? 17.828 0.57 -7.668 1 97.12 153 LEU B C 1
ATOM 3930 O O . LEU B 1 153 ? 17.516 1.179 -6.637 1 97.12 153 LEU B O 1
ATOM 3934 N N . GLY B 1 154 ? 19.031 0.071 -7.848 1 96.81 154 GLY B N 1
ATOM 3935 C CA . GLY B 1 154 ? 19.969 0.039 -6.727 1 96.81 154 GLY B CA 1
ATOM 3936 C C . GLY B 1 154 ? 19.484 -0.828 -5.578 1 96.81 154 GLY B C 1
ATOM 3937 O O . GLY B 1 154 ? 18.859 -1.868 -5.801 1 96.81 154 GLY B O 1
ATOM 3938 N N . GLU B 1 155 ? 19.844 -0.406 -4.379 1 95.88 155 GLU B N 1
ATOM 3939 C CA . GLU B 1 155 ? 19.422 -1.162 -3.207 1 95.88 155 GLU B CA 1
ATOM 3940 C C . GLU B 1 155 ? 17.906 -1.048 -3.006 1 95.88 155 GLU B C 1
ATOM 3942 O O . GLU B 1 155 ? 17.359 0.056 -3 1 95.88 155 GLU B O 1
ATOM 3947 N N . LEU B 1 156 ? 17.234 -2.189 -2.879 1 97.38 156 LEU B N 1
ATOM 3948 C CA . LEU B 1 156 ? 15.797 -2.197 -2.689 1 97.38 156 LEU B CA 1
ATOM 3949 C C . LEU B 1 156 ? 15.422 -1.681 -1.304 1 97.38 156 LEU B C 1
ATOM 3951 O O . LEU B 1 156 ? 16.094 -2.006 -0.318 1 97.38 156 LEU B O 1
ATOM 3955 N N . ARG B 1 157 ? 14.352 -0.883 -1.215 1 96.75 157 ARG B N 1
ATOM 3956 C CA . ARG B 1 157 ? 13.914 -0.291 0.045 1 96.75 157 ARG B CA 1
ATOM 3957 C C . ARG B 1 157 ? 12.547 -0.818 0.449 1 96.75 157 ARG B C 1
ATOM 3959 O O . ARG B 1 157 ? 12.281 -1.029 1.634 1 96.75 157 ARG B O 1
ATOM 3966 N N . MET B 1 158 ? 11.695 -0.979 -0.509 1 97.88 158 MET B N 1
ATOM 3967 C CA . MET B 1 158 ? 10.32 -1.376 -0.214 1 97.88 158 MET B CA 1
ATOM 3968 C C . MET B 1 158 ? 9.688 -2.074 -1.412 1 97.88 158 MET B C 1
ATOM 3970 O O . MET B 1 158 ? 9.891 -1.662 -2.557 1 97.88 158 MET B O 1
ATOM 3974 N N . ILE B 1 159 ? 8.953 -3.121 -1.225 1 98.56 159 ILE B N 1
ATOM 3975 C CA . ILE B 1 159 ? 8.117 -3.77 -2.229 1 98.56 159 ILE B CA 1
ATOM 3976 C C . ILE B 1 159 ? 6.668 -3.809 -1.748 1 98.56 159 ILE B C 1
ATOM 3978 O O . ILE B 1 159 ? 6.391 -4.25 -0.63 1 98.56 159 ILE B O 1
ATOM 3982 N N . LYS B 1 160 ? 5.758 -3.281 -2.496 1 98.5 160 LYS B N 1
ATOM 3983 C CA . LYS B 1 160 ? 4.328 -3.289 -2.191 1 98.5 160 LYS B CA 1
ATOM 3984 C C . LYS B 1 160 ? 3.541 -4.027 -3.27 1 98.5 160 LYS B C 1
ATOM 3986 O O . LYS B 1 160 ? 3.646 -3.707 -4.453 1 98.5 160 LYS B O 1
ATOM 3991 N N . LEU B 1 161 ? 2.756 -4.992 -2.859 1 98.62 161 LEU B N 1
ATOM 3992 C CA . LEU B 1 161 ? 1.941 -5.785 -3.775 1 98.62 161 LEU B CA 1
ATOM 3993 C C . LEU B 1 161 ? 0.471 -5.742 -3.371 1 98.62 161 LEU B C 1
ATOM 3995 O O . LEU B 1 161 ? 0.125 -6.082 -2.236 1 98.62 161 LEU B O 1
ATOM 3999 N N . VAL B 1 162 ? -0.404 -5.305 -4.258 1 98.5 162 VAL B N 1
ATOM 4000 C CA . VAL B 1 162 ? -1.842 -5.199 -4.035 1 98.5 162 VAL B CA 1
ATOM 4001 C C . VAL B 1 162 ? -2.57 -6.27 -4.84 1 98.5 162 VAL B C 1
ATOM 4003 O O . VAL B 1 162 ? -2.344 -6.414 -6.043 1 98.5 162 VAL B O 1
ATOM 4006 N N . ALA B 1 163 ? -3.387 -7.023 -4.203 1 97.88 163 ALA B N 1
ATOM 4007 C CA . ALA B 1 163 ? -4.246 -8.008 -4.855 1 97.88 163 ALA B CA 1
ATOM 4008 C C . ALA B 1 163 ? -5.676 -7.922 -4.328 1 97.88 163 ALA B C 1
ATOM 4010 O O . ALA B 1 163 ? -5.953 -8.352 -3.205 1 97.88 163 ALA B O 1
ATOM 4011 N N . ARG B 1 164 ? -6.586 -7.379 -5.09 1 97.31 164 ARG B N 1
ATOM 4012 C CA . ARG B 1 164 ? -8.008 -7.297 -4.77 1 97.31 164 ARG B CA 1
ATOM 4013 C C . ARG B 1 164 ? -8.852 -7.949 -5.859 1 97.31 164 ARG B C 1
ATOM 4015 O O . ARG B 1 164 ? -8.555 -7.809 -7.047 1 97.31 164 ARG B O 1
ATOM 4022 N N . GLU B 1 165 ? -9.836 -8.68 -5.473 1 95.12 165 GLU B N 1
ATOM 4023 C CA . GLU B 1 165 ? -10.617 -9.391 -6.48 1 95.12 165 GLU B CA 1
ATOM 4024 C C . GLU B 1 165 ? -12.109 -9.234 -6.23 1 95.12 165 GLU B C 1
ATOM 4026 O O . GLU B 1 165 ? -12.531 -8.93 -5.109 1 95.12 165 GLU B O 1
ATOM 4031 N N . LEU B 1 166 ? -12.875 -9.438 -7.238 1 93.44 166 LEU B N 1
ATOM 4032 C CA . LEU B 1 166 ? -14.328 -9.43 -7.176 1 93.44 166 LEU B CA 1
ATOM 4033 C C . LEU B 1 166 ? -14.836 -10.539 -6.262 1 93.44 166 LEU B C 1
ATOM 4035 O O . LEU B 1 166 ? -14.102 -11.477 -5.953 1 93.44 166 LEU B O 1
ATOM 4039 N N . PRO B 1 167 ? -16.109 -10.297 -5.816 1 84.62 167 PRO B N 1
ATOM 4040 C CA . PRO B 1 167 ? -16.672 -11.406 -5.047 1 84.62 167 PRO B CA 1
ATOM 4041 C C . PRO B 1 167 ? -16.688 -12.719 -5.824 1 84.62 167 PRO B C 1
ATOM 4043 O O . PRO B 1 167 ? -17.078 -12.75 -6.992 1 84.62 167 PRO B O 1
ATOM 4046 N N . ALA B 1 168 ? -15.789 -13.648 -5.441 1 71.44 168 ALA B N 1
ATOM 4047 C CA . ALA B 1 168 ? -15.664 -14.938 -6.117 1 71.44 168 ALA B CA 1
ATOM 4048 C C . ALA B 1 168 ? -16.703 -15.93 -5.598 1 71.44 168 ALA B C 1
ATOM 4050 O O . ALA B 1 168 ? -17.406 -15.648 -4.629 1 71.44 168 ALA B O 1
ATOM 4051 N N . TRP B 1 169 ? -16.859 -16.984 -6.332 1 73.94 169 TRP B N 1
ATOM 4052 C CA . TRP B 1 169 ? -17.703 -18.125 -5.98 1 73.94 169 TRP B CA 1
ATOM 4053 C C . TRP B 1 169 ? -17.125 -18.875 -4.789 1 73.94 169 TRP B C 1
ATOM 4055 O O . TRP B 1 169 ? -16.875 -20.094 -4.875 1 73.94 169 TRP B O 1
ATOM 4065 N N . ILE B 1 170 ? -16.797 -18.094 -3.801 1 81.56 170 ILE B N 1
ATOM 4066 C CA . ILE B 1 170 ? -16.219 -18.688 -2.598 1 81.56 170 ILE B CA 1
ATOM 4067 C C . ILE B 1 170 ? -17.344 -19 -1.599 1 81.56 170 ILE B C 1
ATOM 4069 O O . ILE B 1 170 ? -18.109 -18.109 -1.221 1 81.56 170 ILE B O 1
ATOM 4073 N N . ASN B 1 171 ? -17.5 -20.281 -1.338 1 86.19 171 ASN B N 1
ATOM 4074 C CA . ASN B 1 171 ? -18.453 -20.688 -0.319 1 86.19 171 ASN B CA 1
ATOM 4075 C C . ASN B 1 171 ? -17.75 -21.219 0.928 1 86.19 171 ASN B C 1
ATOM 4077 O O . ASN B 1 171 ? -16.531 -21.328 0.958 1 86.19 171 ASN B O 1
ATOM 4081 N N . ALA B 1 172 ? -18.516 -21.484 1.905 1 89.69 172 ALA B N 1
ATOM 4082 C CA . ALA B 1 172 ? -17.984 -21.875 3.207 1 89.69 172 ALA B CA 1
ATOM 4083 C C . ALA B 1 172 ? -17.156 -23.156 3.098 1 89.69 172 ALA B C 1
ATOM 4085 O O . ALA B 1 172 ? -16.094 -23.281 3.721 1 89.69 172 ALA B O 1
ATOM 4086 N N . ASP B 1 173 ? -17.625 -24.078 2.338 1 87.25 173 ASP B N 1
ATOM 4087 C CA . ASP B 1 173 ? -16.938 -25.344 2.189 1 87.25 173 ASP B CA 1
ATOM 4088 C C . ASP B 1 173 ? -15.547 -25.141 1.579 1 87.25 173 ASP B C 1
ATOM 4090 O O . ASP B 1 173 ? -14.57 -25.766 2.021 1 87.25 173 ASP B O 1
ATOM 4094 N N . TYR B 1 174 ? -15.5 -24.359 0.643 1 87.62 174 TYR B N 1
ATOM 4095 C CA . TYR B 1 174 ? -14.227 -24.047 0.014 1 87.62 174 TYR B CA 1
ATOM 4096 C C . TYR B 1 174 ? -13.289 -23.344 0.998 1 87.62 174 TYR B C 1
ATOM 4098 O O . TYR B 1 174 ? -12.117 -23.703 1.104 1 87.62 174 TYR B O 1
ATOM 4106 N N . LEU B 1 175 ? -13.797 -22.438 1.737 1 89 175 LEU B N 1
ATOM 4107 C CA . LEU B 1 175 ? -12.984 -21.688 2.689 1 89 175 LEU B CA 1
ATOM 4108 C C . LEU B 1 175 ? -12.383 -22.609 3.744 1 89 175 LEU B C 1
ATOM 4110 O O . LEU B 1 175 ? -11.219 -22.453 4.109 1 89 175 LEU B O 1
ATOM 4114 N N . LYS B 1 176 ? -13.125 -23.516 4.125 1 88.5 176 LYS B N 1
ATOM 4115 C CA . LYS B 1 176 ? -12.695 -24.422 5.18 1 88.5 176 LYS B CA 1
ATOM 4116 C C . LYS B 1 176 ? -11.586 -25.359 4.688 1 88.5 176 LYS B C 1
ATOM 4118 O O . LYS B 1 176 ? -10.758 -25.812 5.48 1 88.5 176 LYS B O 1
ATOM 4123 N N . SER B 1 177 ? -11.562 -25.547 3.375 1 87.75 177 SER B N 1
ATOM 4124 C CA . SER B 1 177 ? -10.617 -26.531 2.848 1 87.75 177 SER B CA 1
ATOM 4125 C C . SER B 1 177 ? -9.461 -25.844 2.123 1 87.75 177 SER B C 1
ATOM 4127 O O . SER B 1 177 ? -8.445 -26.484 1.824 1 87.75 177 SER B O 1
ATOM 4129 N N . SER B 1 178 ? -9.508 -24.594 1.889 1 89 178 SER B N 1
ATOM 4130 C CA . SER B 1 178 ? -8.578 -23.891 1.016 1 89 178 SER B CA 1
ATOM 4131 C C . SER B 1 178 ? -7.309 -23.484 1.767 1 89 178 SER B C 1
ATOM 4133 O O . SER B 1 178 ? -6.309 -23.109 1.152 1 89 178 SER B O 1
ATOM 4135 N N . GLY B 1 179 ? -7.297 -23.562 3.104 1 92.06 179 GLY B N 1
ATOM 4136 C CA . GLY B 1 179 ? -6.188 -23.078 3.908 1 92.06 179 GLY B CA 1
ATOM 4137 C C . GLY B 1 179 ? -6.289 -21.609 4.227 1 92.06 179 GLY B C 1
ATOM 4138 O O . GLY B 1 179 ? -5.414 -21.047 4.895 1 92.06 179 GLY B O 1
ATOM 4139 N N . GLY B 1 180 ? -7.43 -20.969 3.721 1 93.62 180 GLY B N 1
ATOM 4140 C CA . GLY B 1 180 ? -7.668 -19.578 4.047 1 93.62 180 GLY B CA 1
ATOM 4141 C C . GLY B 1 180 ? -7.062 -18.609 3.043 1 93.62 180 GLY B C 1
ATOM 4142 O O . GLY B 1 180 ? -6.355 -19.031 2.123 1 93.62 180 GLY B O 1
ATOM 4143 N N . ILE B 1 181 ? -7.305 -17.359 3.277 1 95.31 181 ILE B N 1
ATOM 4144 C CA . ILE B 1 181 ? -7.004 -16.312 2.311 1 95.31 181 ILE B CA 1
ATOM 4145 C C . ILE B 1 181 ? -5.5 -16.25 2.053 1 95.31 181 ILE B C 1
ATOM 4147 O O . ILE B 1 181 ? -5.066 -16.016 0.925 1 95.31 181 ILE B O 1
ATOM 4151 N N . VAL B 1 182 ? -4.672 -16.484 3.068 1 97.31 182 VAL B N 1
ATOM 4152 C CA . VAL B 1 182 ? -3.225 -16.375 2.924 1 97.31 182 VAL B CA 1
ATOM 4153 C C . VAL B 1 182 ? -2.709 -17.484 2.012 1 97.31 182 VAL B C 1
ATOM 4155 O O . VAL B 1 182 ? -1.95 -17.234 1.074 1 97.31 182 VAL B O 1
ATOM 4158 N N . VAL B 1 183 ? -3.186 -18.688 2.17 1 95.88 183 VAL B N 1
ATOM 4159 C CA . VAL B 1 183 ? -2.734 -19.859 1.404 1 95.88 183 VAL B CA 1
ATOM 4160 C C . VAL B 1 183 ? -3.395 -19.844 0.027 1 95.88 183 VAL B C 1
ATOM 4162 O O . VAL B 1 183 ? -2.738 -20.109 -0.983 1 95.88 183 VAL B O 1
ATOM 4165 N N . ASP B 1 184 ? -4.574 -19.547 0.001 1 93.25 184 ASP B N 1
ATOM 4166 C CA . ASP B 1 184 ? -5.367 -19.656 -1.222 1 93.25 184 ASP B CA 1
ATOM 4167 C C . ASP B 1 184 ? -5.051 -18.516 -2.184 1 93.25 184 ASP B C 1
ATOM 4169 O O . ASP B 1 184 ? -5.035 -18.703 -3.402 1 93.25 184 ASP B O 1
ATOM 4173 N N . SER B 1 185 ? -4.848 -17.328 -1.659 1 94.5 185 SER B N 1
ATOM 4174 C CA . SER B 1 185 ? -4.785 -16.156 -2.521 1 94.5 185 SER B CA 1
ATOM 4175 C C . SER B 1 185 ? -3.461 -15.414 -2.352 1 94.5 185 SER B C 1
ATOM 4177 O O . SER B 1 185 ? -2.676 -15.312 -3.297 1 94.5 185 SER B O 1
ATOM 4179 N N . ALA B 1 186 ? -3.092 -15.102 -1.146 1 97.69 186 ALA B N 1
ATOM 4180 C CA . ALA B 1 186 ? -1.916 -14.266 -0.905 1 97.69 186 ALA B CA 1
ATOM 4181 C C . ALA B 1 186 ? -0.632 -15.031 -1.22 1 97.69 186 ALA B C 1
ATOM 4183 O O . ALA B 1 186 ? 0.442 -14.43 -1.321 1 97.69 186 ALA B O 1
ATOM 4184 N N . ILE B 1 187 ? -0.708 -16.297 -1.423 1 98.12 187 ILE B N 1
ATOM 4185 C CA . ILE B 1 187 ? 0.454 -17.125 -1.701 1 98.12 187 ILE B CA 1
ATOM 4186 C C . ILE B 1 187 ? 1.166 -16.625 -2.953 1 98.12 187 ILE B C 1
ATOM 4188 O O . ILE B 1 187 ? 2.391 -16.719 -3.059 1 98.12 187 ILE B O 1
ATOM 4192 N N . HIS B 1 188 ? 0.45 -16.094 -3.93 1 98.25 188 HIS B N 1
ATOM 4193 C CA . HIS B 1 188 ? 1.045 -15.539 -5.141 1 98.25 188 HIS B CA 1
ATOM 4194 C C . HIS B 1 188 ? 1.931 -14.344 -4.824 1 98.25 188 HIS B C 1
ATOM 4196 O O . HIS B 1 188 ? 3.053 -14.242 -5.324 1 98.25 188 HIS B O 1
ATOM 4202 N N . GLU B 1 189 ? 1.429 -13.469 -3.996 1 98.5 189 GLU B N 1
ATOM 4203 C CA . GLU B 1 189 ? 2.172 -12.266 -3.637 1 98.5 189 GLU B CA 1
ATOM 4204 C C . GLU B 1 189 ? 3.34 -12.594 -2.711 1 98.5 189 GLU B C 1
ATOM 4206 O O . GLU B 1 189 ? 4.391 -11.945 -2.777 1 98.5 189 GLU B O 1
ATOM 4211 N N . LEU B 1 190 ? 3.109 -13.531 -1.859 1 98.69 190 LEU B N 1
ATOM 4212 C CA . LEU B 1 190 ? 4.207 -13.984 -1.011 1 98.69 190 LEU B CA 1
ATOM 4213 C C . LEU B 1 190 ? 5.328 -14.586 -1.848 1 98.69 190 LEU B C 1
ATOM 4215 O O . LEU B 1 190 ? 6.508 -14.359 -1.57 1 98.69 190 LEU B O 1
ATOM 4219 N N . ASP B 1 191 ? 4.961 -15.336 -2.824 1 98.56 191 ASP B N 1
ATOM 4220 C CA . ASP B 1 191 ? 5.938 -15.875 -3.766 1 98.56 191 ASP B CA 1
ATOM 4221 C C . ASP B 1 191 ? 6.672 -14.75 -4.496 1 98.56 191 ASP B C 1
ATOM 4223 O O . ASP B 1 191 ? 7.906 -14.75 -4.555 1 98.56 191 ASP B O 1
ATOM 4227 N N . LEU B 1 192 ? 5.957 -13.797 -5 1 98.56 192 LEU B N 1
ATOM 4228 C CA . LEU B 1 192 ? 6.508 -12.734 -5.832 1 98.56 192 LEU B CA 1
ATOM 4229 C C . LEU B 1 192 ? 7.465 -11.859 -5.027 1 98.56 192 LEU B C 1
ATOM 4231 O O . LEU B 1 192 ? 8.523 -11.469 -5.527 1 98.56 192 LEU B O 1
ATOM 4235 N N . ILE B 1 193 ? 7.078 -11.523 -3.803 1 98.62 193 ILE B N 1
ATOM 4236 C CA . ILE B 1 193 ? 7.898 -10.586 -3.045 1 98.62 193 ILE B CA 1
ATOM 4237 C C . ILE B 1 193 ? 9.25 -11.227 -2.73 1 98.62 193 ILE B C 1
ATOM 4239 O O . ILE B 1 193 ? 10.281 -10.555 -2.766 1 98.62 193 ILE B O 1
ATOM 4243 N N . CYS B 1 194 ? 9.258 -12.492 -2.436 1 98.5 194 CYS B N 1
ATOM 4244 C CA . CYS B 1 194 ? 10.508 -13.203 -2.211 1 98.5 194 CYS B CA 1
ATOM 4245 C C . CYS B 1 194 ? 11.305 -13.328 -3.504 1 98.5 194 CYS B C 1
ATOM 4247 O O . CYS B 1 194 ? 12.523 -13.164 -3.508 1 98.5 194 CYS B O 1
ATOM 4249 N N . TRP B 1 195 ? 10.586 -13.633 -4.578 1 98.44 195 TRP B N 1
ATOM 4250 C CA . TRP B 1 195 ? 11.219 -13.805 -5.883 1 98.44 195 TRP B CA 1
ATOM 4251 C C . TRP B 1 195 ? 11.836 -12.5 -6.363 1 98.44 195 TRP B C 1
ATOM 4253 O O . TRP B 1 195 ? 12.992 -12.484 -6.801 1 98.44 195 TRP B O 1
ATOM 4263 N N . LEU B 1 196 ? 11.133 -11.406 -6.262 1 98.31 196 LEU B N 1
ATOM 4264 C CA . LEU B 1 196 ? 11.609 -10.102 -6.695 1 98.31 196 LEU B CA 1
ATOM 4265 C C . LEU B 1 196 ? 12.773 -9.625 -5.828 1 98.31 196 LEU B C 1
ATOM 4267 O O . LEU B 1 196 ? 13.758 -9.086 -6.34 1 98.31 196 LEU B O 1
ATOM 4271 N N . SER B 1 197 ? 12.672 -9.812 -4.52 1 97.62 197 SER B N 1
ATOM 4272 C CA . SER B 1 197 ? 13.695 -9.312 -3.604 1 97.62 197 SER B CA 1
ATOM 4273 C C . SER B 1 197 ? 14.938 -10.188 -3.629 1 97.62 197 SER B C 1
ATOM 4275 O O . SER B 1 197 ? 16.047 -9.719 -3.352 1 97.62 197 SER B O 1
ATOM 4277 N N . GLY B 1 198 ? 14.727 -11.453 -3.91 1 97 198 GLY B N 1
ATOM 4278 C CA . GLY B 1 198 ? 15.812 -12.414 -3.814 1 97 198 GLY B CA 1
ATOM 4279 C C . GLY B 1 198 ? 16.188 -12.75 -2.383 1 97 198 GLY B C 1
ATOM 4280 O O . GLY B 1 198 ? 17.297 -13.211 -2.117 1 97 198 GLY B O 1
ATOM 4281 N N . GLU B 1 199 ? 15.25 -12.375 -1.409 1 96.81 199 GLU B N 1
ATOM 4282 C CA . GLU B 1 199 ? 15.469 -12.57 0.019 1 96.81 199 GLU B CA 1
ATOM 4283 C C . GLU B 1 199 ? 14.312 -13.328 0.657 1 96.81 199 GLU B C 1
ATOM 4285 O O . GLU B 1 199 ? 13.258 -13.492 0.04 1 96.81 199 GLU B O 1
ATOM 4290 N N . ARG B 1 200 ? 14.602 -13.898 1.798 1 98.19 200 ARG B N 1
ATOM 4291 C CA . ARG B 1 200 ? 13.562 -14.438 2.666 1 98.19 200 ARG B CA 1
ATOM 4292 C C . ARG B 1 200 ? 13.336 -13.539 3.875 1 98.19 200 ARG B C 1
ATOM 4294 O O . ARG B 1 200 ? 14.297 -13.07 4.492 1 98.19 200 ARG B O 1
ATOM 4301 N N . PRO B 1 201 ? 12.117 -13.219 4.16 1 98.25 201 PRO B N 1
ATOM 4302 C CA . PRO B 1 201 ? 11.875 -12.32 5.293 1 98.25 201 PRO B CA 1
ATOM 4303 C C . PRO B 1 201 ? 12.266 -12.945 6.633 1 98.25 201 PRO B C 1
ATOM 4305 O O . PRO B 1 201 ? 12.289 -14.172 6.762 1 98.25 201 PRO B O 1
ATOM 4308 N N . GLU B 1 202 ? 12.539 -12.109 7.598 1 97.56 202 GLU B N 1
ATOM 4309 C CA . GLU B 1 202 ? 12.914 -12.578 8.93 1 97.56 202 GLU B CA 1
ATOM 4310 C C . GLU B 1 202 ? 11.75 -12.477 9.906 1 97.56 202 GLU B C 1
ATOM 4312 O O . GLU B 1 202 ? 11.766 -13.094 10.969 1 97.56 202 GLU B O 1
ATOM 4317 N N . SER B 1 203 ? 10.758 -11.641 9.594 1 97.25 203 SER B N 1
ATOM 4318 C CA . SER B 1 203 ? 9.562 -11.539 10.422 1 97.25 203 SER B CA 1
ATOM 4319 C C . SER B 1 203 ? 8.344 -11.141 9.586 1 97.25 203 SER B C 1
ATOM 4321 O O . SER B 1 203 ? 8.492 -10.586 8.492 1 97.25 203 SER B O 1
ATOM 4323 N N . ALA B 1 204 ? 7.203 -11.484 10.125 1 97.94 204 ALA B N 1
ATOM 4324 C CA . ALA B 1 204 ? 5.938 -11.211 9.453 1 97.94 204 ALA B CA 1
ATOM 4325 C C . ALA B 1 204 ? 4.863 -10.797 10.461 1 97.94 204 ALA B C 1
ATOM 4327 O O . ALA B 1 204 ? 4.832 -11.305 11.586 1 97.94 204 ALA B O 1
ATOM 4328 N N . VAL B 1 205 ? 4.062 -9.922 10.062 1 97.94 205 VAL B N 1
ATOM 4329 C CA . VAL B 1 205 ? 2.85 -9.594 10.805 1 97.94 205 VAL B CA 1
ATOM 4330 C C . VAL B 1 205 ? 1.673 -9.477 9.836 1 97.94 205 VAL B C 1
ATOM 4332 O O . VAL B 1 205 ? 1.822 -8.977 8.719 1 97.94 205 VAL B O 1
ATOM 4335 N N . CYS B 1 206 ? 0.559 -9.992 10.219 1 96.75 206 CYS B N 1
ATOM 4336 C CA . CYS B 1 206 ? -0.632 -10.008 9.383 1 96.75 206 CYS B CA 1
ATOM 4337 C C . CYS B 1 206 ? -1.856 -9.539 10.156 1 96.75 206 CYS B C 1
ATOM 4339 O O . CYS B 1 206 ? -2.164 -10.078 11.219 1 96.75 206 CYS B O 1
ATOM 4341 N N . PHE B 1 207 ? -2.512 -8.438 9.617 1 94.31 207 PHE B N 1
ATOM 4342 C CA . PHE B 1 207 ? -3.82 -8.008 10.094 1 94.31 207 PHE B CA 1
ATOM 4343 C C . PHE B 1 207 ? -4.914 -8.398 9.102 1 94.31 207 PHE B C 1
ATOM 4345 O O . PHE B 1 207 ? -4.656 -8.523 7.902 1 94.31 207 PHE B O 1
ATOM 4352 N N . GLY B 1 208 ? -6.07 -8.695 9.602 1 93.44 208 GLY B N 1
ATOM 4353 C CA . GLY B 1 208 ? -7.203 -8.961 8.727 1 93.44 208 GLY B CA 1
ATOM 4354 C C . GLY B 1 208 ? -8.539 -8.656 9.375 1 93.44 208 GLY B C 1
ATOM 4355 O O . GLY B 1 208 ? -8.602 -8.32 10.555 1 93.44 208 GLY B O 1
ATOM 4356 N N . HIS B 1 209 ? -9.516 -8.617 8.523 1 92.06 209 HIS B N 1
ATOM 4357 C CA . HIS B 1 209 ? -10.867 -8.484 9.078 1 92.06 209 HIS B CA 1
ATOM 4358 C C . HIS B 1 209 ? -11.859 -9.336 8.297 1 92.06 209 HIS B C 1
ATOM 4360 O O . HIS B 1 209 ? -11.609 -9.688 7.141 1 92.06 209 HIS B O 1
ATOM 4366 N N . ALA B 1 210 ? -12.891 -9.75 8.977 1 92.38 210 ALA B N 1
ATOM 4367 C CA . ALA B 1 210 ? -14.047 -10.445 8.422 1 92.38 210 ALA B CA 1
ATOM 4368 C C . ALA B 1 210 ? -15.336 -9.688 8.719 1 92.38 210 ALA B C 1
ATOM 4370 O O . ALA B 1 210 ? -15.891 -9.805 9.812 1 92.38 210 ALA B O 1
ATOM 4371 N N . LYS B 1 211 ? -15.703 -8.898 7.781 1 87.06 211 LYS B N 1
ATOM 4372 C CA . LYS B 1 211 ? -16.953 -8.172 7.941 1 87.06 211 LYS B CA 1
ATOM 4373 C C . LYS B 1 211 ? -18.156 -9.023 7.52 1 87.06 211 LYS B C 1
ATOM 4375 O O . LYS B 1 211 ? -19.25 -8.883 8.062 1 87.06 211 LYS B O 1
ATOM 4380 N N . ASN B 1 212 ? -17.938 -9.883 6.555 1 87.38 212 ASN B N 1
ATOM 4381 C CA . ASN B 1 212 ? -18.922 -10.883 6.148 1 87.38 212 ASN B CA 1
ATOM 4382 C C . ASN B 1 212 ? -18.969 -12.055 7.121 1 87.38 212 ASN B C 1
ATOM 4384 O O . ASN B 1 212 ? -17.938 -12.695 7.375 1 87.38 212 ASN B O 1
ATOM 4388 N N . PRO B 1 213 ? -20.078 -12.367 7.594 1 90.38 213 PRO B N 1
ATOM 4389 C CA . PRO B 1 213 ? -20.203 -13.406 8.617 1 90.38 213 PRO B CA 1
ATOM 4390 C C . PRO B 1 213 ? -19.688 -14.766 8.148 1 90.38 213 PRO B C 1
ATOM 4392 O O . PRO B 1 213 ? -19.188 -15.555 8.953 1 90.38 213 PRO B O 1
ATOM 4395 N N . MET B 1 214 ? -19.828 -15.008 6.938 1 90.25 214 MET B N 1
ATOM 4396 C CA . MET B 1 214 ? -19.375 -16.297 6.41 1 90.25 214 MET B CA 1
ATOM 4397 C C . MET B 1 214 ? -17.875 -16.484 6.66 1 90.25 214 MET B C 1
ATOM 4399 O O . MET B 1 214 ? -17.453 -17.547 7.09 1 90.25 214 MET B O 1
ATOM 4403 N N . PHE B 1 215 ? -17.141 -15.461 6.406 1 92.19 215 PHE B N 1
ATOM 4404 C CA . PHE B 1 215 ? -15.695 -15.539 6.625 1 92.19 215 PHE B CA 1
ATOM 4405 C C . PHE B 1 215 ? -15.383 -15.711 8.109 1 92.19 215 PHE B C 1
ATOM 4407 O O . PHE B 1 215 ? -14.5 -16.484 8.477 1 92.19 215 PHE B O 1
ATOM 4414 N N . LYS B 1 216 ? -16.078 -15.031 8.891 1 89.75 216 LYS B N 1
ATOM 4415 C CA . LYS B 1 216 ? -15.891 -15.148 10.328 1 89.75 216 LYS B CA 1
ATOM 4416 C C . LYS B 1 216 ? -16.172 -16.562 10.812 1 89.75 216 LYS B C 1
ATOM 4418 O O . LYS B 1 216 ? -15.391 -17.125 11.586 1 89.75 216 LYS B O 1
ATOM 4423 N N . GLU B 1 217 ? -17.188 -17.094 10.32 1 91.12 217 GLU B N 1
ATOM 4424 C CA . GLU B 1 217 ? -17.609 -18.438 10.719 1 91.12 217 GLU B CA 1
ATOM 4425 C C . GLU B 1 217 ? -16.562 -19.484 10.289 1 91.12 217 GLU B C 1
ATOM 4427 O O . GLU B 1 217 ? -16.375 -20.484 10.969 1 91.12 217 GLU B O 1
ATOM 4432 N N . CYS B 1 218 ? -15.953 -19.234 9.234 1 91.88 218 CYS B N 1
ATOM 4433 C CA . CYS B 1 218 ? -14.953 -20.156 8.711 1 91.88 218 CYS B CA 1
ATOM 4434 C C . CYS B 1 218 ? -13.57 -19.828 9.273 1 91.88 218 CYS B C 1
ATOM 4436 O O . CYS B 1 218 ? -12.57 -20.359 8.789 1 91.88 218 CYS B O 1
ATOM 4438 N N . ASN B 1 219 ? -13.531 -18.875 10.219 1 91.5 219 ASN B N 1
ATOM 4439 C CA . ASN B 1 219 ? -12.273 -18.438 10.82 1 91.5 219 ASN B CA 1
ATOM 4440 C C . ASN B 1 219 ? -11.289 -17.938 9.773 1 91.5 219 ASN B C 1
ATOM 4442 O O . ASN B 1 219 ? -10.117 -18.312 9.789 1 91.5 219 ASN B O 1
ATOM 4446 N N . ASP B 1 220 ? -11.852 -17.312 8.836 1 93.94 220 ASP B N 1
ATOM 4447 C CA . ASP B 1 220 ? -11.086 -16.688 7.762 1 93.94 220 ASP B CA 1
ATOM 4448 C C . ASP B 1 220 ? -11.422 -15.203 7.625 1 93.94 220 ASP B C 1
ATOM 4450 O O . ASP B 1 220 ? -12.25 -14.68 8.375 1 93.94 220 ASP B O 1
ATOM 4454 N N . VAL B 1 221 ? -10.664 -14.508 6.832 1 95.06 221 VAL B N 1
ATOM 4455 C CA . VAL B 1 221 ? -10.898 -13.086 6.609 1 95.06 221 VAL B CA 1
ATOM 4456 C C . VAL B 1 221 ? -11.055 -12.812 5.117 1 95.06 221 VAL B C 1
ATOM 4458 O O . VAL B 1 221 ? -10.648 -13.625 4.281 1 95.06 221 VAL B O 1
ATOM 4461 N N . GLU B 1 222 ? -11.711 -11.75 4.805 1 94.62 222 GLU B N 1
ATOM 4462 C CA . GLU B 1 222 ? -11.844 -11.367 3.404 1 94.62 222 GLU B CA 1
ATOM 4463 C C . GLU B 1 222 ? -10.836 -10.281 3.031 1 94.62 222 GLU B C 1
ATOM 4465 O O . GLU B 1 222 ? -10.68 -9.953 1.854 1 94.62 222 GLU B O 1
ATOM 4470 N N . CYS B 1 223 ? -10.234 -9.758 4.07 1 95.69 223 CYS B N 1
ATOM 4471 C CA . CYS B 1 223 ? -9.164 -8.781 3.887 1 95.69 223 CYS B CA 1
ATOM 4472 C C . CYS B 1 223 ? -7.961 -9.109 4.758 1 95.69 223 CYS B C 1
ATOM 4474 O O . CYS B 1 223 ? -8.109 -9.352 5.961 1 95.69 223 CYS B O 1
ATOM 4476 N N . ALA B 1 224 ? -6.828 -9.156 4.113 1 97 224 ALA B N 1
ATOM 4477 C CA . ALA B 1 224 ? -5.586 -9.406 4.84 1 97 224 ALA B CA 1
ATOM 4478 C C . ALA B 1 224 ? -4.504 -8.406 4.434 1 97 224 ALA B C 1
ATOM 4480 O O . ALA B 1 224 ? -4.371 -8.07 3.256 1 97 224 ALA B O 1
ATOM 4481 N N . MET B 1 225 ? -3.824 -7.875 5.426 1 97.69 225 MET B N 1
ATOM 4482 C CA . MET B 1 225 ? -2.666 -6.996 5.27 1 97.69 225 MET B CA 1
ATOM 4483 C C . MET B 1 225 ? -1.43 -7.609 5.918 1 97.69 225 MET B C 1
ATOM 4485 O O . MET B 1 225 ? -1.442 -7.934 7.109 1 97.69 225 MET B O 1
ATOM 4489 N N . ILE B 1 226 ? -0.413 -7.738 5.121 1 98.31 226 ILE B N 1
ATOM 4490 C CA . ILE B 1 226 ? 0.791 -8.414 5.598 1 98.31 226 ILE B CA 1
ATOM 4491 C C . ILE B 1 226 ? 1.989 -7.473 5.473 1 98.31 226 ILE B C 1
ATOM 4493 O O . ILE B 1 226 ? 2.184 -6.836 4.438 1 98.31 226 ILE B O 1
ATOM 4497 N N . MET B 1 227 ? 2.758 -7.336 6.516 1 98.31 227 MET B N 1
ATOM 4498 C CA . MET B 1 227 ? 4.059 -6.676 6.48 1 98.31 227 MET B CA 1
ATOM 4499 C C . MET B 1 227 ? 5.184 -7.672 6.734 1 98.31 227 MET B C 1
ATOM 4501 O O . MET B 1 227 ? 5.066 -8.531 7.609 1 98.31 227 MET B O 1
ATOM 4505 N N . LEU B 1 228 ? 6.184 -7.543 5.98 1 98.19 228 LEU B N 1
ATOM 4506 C CA . LEU B 1 228 ? 7.359 -8.398 6.098 1 98.19 228 LEU B CA 1
ATOM 4507 C C . LEU B 1 228 ? 8.617 -7.566 6.301 1 98.19 228 LEU B C 1
ATOM 4509 O O . LEU B 1 228 ? 8.773 -6.508 5.691 1 98.19 228 LEU B O 1
ATOM 4513 N N . LYS B 1 229 ? 9.484 -8.031 7.145 1 96.94 229 LYS B N 1
ATOM 4514 C CA . LYS B 1 229 ? 10.828 -7.469 7.285 1 96.94 229 LYS B CA 1
ATOM 4515 C C . LYS B 1 229 ? 11.883 -8.422 6.746 1 96.94 229 LYS B C 1
ATOM 4517 O O . LYS B 1 229 ? 11.836 -9.625 7.004 1 96.94 229 LYS B O 1
ATOM 4522 N N . PHE B 1 230 ? 12.805 -7.922 6.031 1 97.31 230 PHE B N 1
ATOM 4523 C CA . PHE B 1 230 ? 13.859 -8.727 5.438 1 97.31 230 PHE B CA 1
ATOM 4524 C C . PHE B 1 230 ? 15.203 -8.414 6.082 1 97.31 230 PHE B C 1
ATOM 4526 O O . PHE B 1 230 ? 15.398 -7.332 6.633 1 97.31 230 PHE B O 1
ATOM 4533 N N . PRO B 1 231 ? 16.172 -9.305 6.012 1 95.88 231 PRO B N 1
ATOM 4534 C CA . PRO B 1 231 ? 17.469 -9.117 6.645 1 95.88 231 PRO B CA 1
ATOM 4535 C C . PRO B 1 231 ? 18.219 -7.898 6.105 1 95.88 231 PRO B C 1
ATOM 4537 O O . PRO B 1 231 ? 18.922 -7.219 6.855 1 95.88 231 PRO B O 1
ATOM 4540 N N . SER B 1 232 ? 18.078 -7.566 4.859 1 94.81 232 SER B N 1
ATOM 4541 C CA . SER B 1 232 ? 18.797 -6.449 4.246 1 94.81 232 SER B CA 1
ATOM 4542 C C . SER B 1 232 ? 18.234 -5.109 4.73 1 94.81 232 SER B C 1
ATOM 4544 O O . SER B 1 232 ? 18.812 -4.059 4.457 1 94.81 232 SER B O 1
ATOM 4546 N N . GLY B 1 233 ? 17.141 -5.125 5.41 1 93.94 233 GLY B N 1
ATOM 4547 C CA . GLY B 1 233 ? 16.422 -3.908 5.777 1 93.94 233 GLY B CA 1
ATOM 4548 C C . GLY B 1 233 ? 15.227 -3.629 4.891 1 93.94 233 GLY B C 1
ATOM 4549 O O . GLY B 1 233 ? 14.398 -2.775 5.211 1 93.94 233 GLY B O 1
ATOM 4550 N N . LEU B 1 234 ? 15.117 -4.344 3.807 1 95.81 234 LEU B N 1
ATOM 4551 C CA . LEU B 1 234 ? 13.945 -4.254 2.934 1 95.81 234 LEU B CA 1
ATOM 4552 C C . LEU B 1 234 ? 12.664 -4.547 3.707 1 95.81 234 LEU B C 1
ATOM 4554 O O . LEU B 1 234 ? 12.633 -5.461 4.535 1 95.81 234 LEU B O 1
ATOM 4558 N N . VAL B 1 235 ? 11.672 -3.725 3.451 1 96.69 235 VAL B N 1
ATOM 4559 C CA . VAL B 1 235 ? 10.367 -3.996 4.035 1 96.69 235 VAL B CA 1
ATOM 4560 C C . VAL B 1 235 ? 9.359 -4.297 2.93 1 96.69 235 VAL B C 1
ATOM 4562 O O . VAL B 1 235 ? 9.445 -3.74 1.832 1 96.69 235 VAL B O 1
ATOM 4565 N N . GLY B 1 236 ? 8.531 -5.215 3.176 1 98 236 GLY B N 1
ATOM 4566 C CA . GLY B 1 236 ? 7.52 -5.633 2.215 1 98 236 GLY B CA 1
ATOM 4567 C C . GLY B 1 236 ? 6.102 -5.457 2.729 1 98 236 GLY B C 1
ATOM 4568 O O . GLY B 1 236 ? 5.84 -5.648 3.918 1 98 236 GLY B O 1
ATOM 4569 N N . TYR B 1 237 ? 5.203 -5.09 1.851 1 98.31 237 TYR B N 1
ATOM 4570 C CA . TYR B 1 237 ? 3.777 -4.961 2.125 1 98.31 237 TYR B CA 1
ATOM 4571 C C . TYR B 1 237 ? 2.953 -5.727 1.099 1 98.31 237 TYR B C 1
ATOM 4573 O O . TYR B 1 237 ? 3.178 -5.602 -0.108 1 98.31 237 TYR B O 1
ATOM 4581 N N . ILE B 1 238 ? 2.033 -6.512 1.591 1 98.56 238 ILE B N 1
ATOM 4582 C CA . ILE B 1 238 ? 1.077 -7.23 0.754 1 98.56 238 ILE B CA 1
ATOM 4583 C C . ILE B 1 238 ? -0.34 -6.996 1.276 1 98.56 238 ILE B C 1
ATOM 4585 O O . ILE B 1 238 ? -0.581 -7.059 2.484 1 98.56 238 ILE B O 1
ATOM 4589 N N . GLU B 1 239 ? -1.201 -6.691 0.416 1 98.25 239 GLU B N 1
ATOM 4590 C CA . GLU B 1 239 ? -2.609 -6.723 0.799 1 98.25 239 GLU B CA 1
ATOM 4591 C C . GLU B 1 239 ? -3.412 -7.641 -0.115 1 98.25 239 GLU B C 1
ATOM 4593 O O . GLU B 1 239 ? -3.102 -7.773 -1.302 1 98.25 239 GLU B O 1
ATOM 4598 N N . ASN B 1 240 ? -4.336 -8.258 0.397 1 97.44 240 ASN B N 1
ATOM 4599 C CA . ASN B 1 240 ? -5.246 -9.172 -0.285 1 97.44 240 ASN B CA 1
ATOM 4600 C C . ASN B 1 240 ? -6.691 -8.953 0.15 1 97.44 240 ASN B C 1
ATOM 4602 O O . ASN B 1 240 ? -7.012 -9.055 1.335 1 97.44 240 ASN B O 1
ATOM 4606 N N . VAL B 1 241 ? -7.527 -8.578 -0.81 1 96.5 241 VAL B N 1
ATOM 4607 C CA . VAL B 1 241 ? -8.914 -8.273 -0.468 1 96.5 241 VAL B CA 1
ATOM 4608 C C . VAL B 1 241 ? -9.852 -9.039 -1.391 1 96.5 241 VAL B C 1
ATOM 4610 O O . VAL B 1 241 ? -9.727 -8.969 -2.615 1 96.5 241 VAL B O 1
ATOM 4613 N N . ARG B 1 242 ? -10.734 -9.773 -0.815 1 94.88 242 ARG B N 1
ATOM 4614 C CA . ARG B 1 242 ? -11.812 -10.406 -1.556 1 94.88 242 ARG B CA 1
ATOM 4615 C C . ARG B 1 242 ? -13.07 -9.539 -1.555 1 94.88 242 ARG B C 1
ATOM 4617 O O . ARG B 1 242 ? -13.383 -8.898 -0.549 1 94.88 242 ARG B O 1
ATOM 4624 N N . GLY B 1 243 ? -13.711 -9.453 -2.672 1 93.19 243 GLY B N 1
ATOM 4625 C CA . GLY B 1 243 ? -15.031 -8.852 -2.734 1 93.19 243 GLY B CA 1
ATOM 4626 C C . GLY B 1 243 ? -14.992 -7.359 -2.998 1 93.19 243 GLY B C 1
ATOM 4627 O O . GLY B 1 243 ? -15.734 -6.594 -2.375 1 93.19 243 GLY B O 1
ATOM 4628 N N . VAL B 1 244 ? -14.125 -6.828 -3.807 1 95.25 244 VAL B N 1
ATOM 4629 C CA . VAL B 1 244 ? -14.219 -5.438 -4.246 1 95.25 244 VAL B CA 1
ATOM 4630 C C . VAL B 1 244 ? -15.164 -5.336 -5.441 1 95.25 244 VAL B C 1
ATOM 4632 O O . VAL B 1 244 ? -15.352 -6.309 -6.18 1 95.25 244 VAL B O 1
ATOM 4635 N N . PRO B 1 245 ? -15.742 -4.195 -5.672 1 94.38 245 PRO B N 1
ATOM 4636 C CA . PRO B 1 245 ? -16.812 -4.137 -6.664 1 94.38 245 PRO B CA 1
ATOM 4637 C C . PRO B 1 245 ? -16.312 -3.742 -8.055 1 94.38 245 PRO B C 1
ATOM 4639 O O . PRO B 1 245 ? -17.109 -3.656 -9 1 94.38 245 PRO B O 1
ATOM 4642 N N . TYR B 1 246 ? -15.031 -3.479 -8.219 1 94.69 246 TYR B N 1
ATOM 4643 C CA . TYR B 1 246 ? -14.648 -2.77 -9.438 1 94.69 246 TYR B CA 1
ATOM 4644 C C . TYR B 1 246 ? -13.797 -3.656 -10.336 1 94.69 246 TYR B C 1
ATOM 4646 O O . TYR B 1 246 ? -13.484 -3.281 -11.469 1 94.69 246 TYR B O 1
ATOM 4654 N N . GLY B 1 247 ? -13.258 -4.766 -9.938 1 95.31 247 GLY B N 1
ATOM 4655 C CA . GLY B 1 247 ? -12.523 -5.637 -10.844 1 95.31 247 GLY B CA 1
ATOM 4656 C C . GLY B 1 247 ? -11.375 -6.363 -10.172 1 95.31 247 GLY B C 1
ATOM 4657 O O . GLY B 1 247 ? -11.336 -6.469 -8.945 1 95.31 247 GLY B O 1
ATOM 4658 N N . TYR B 1 248 ? -10.516 -6.973 -10.961 1 96.19 248 TYR B N 1
ATOM 4659 C CA . TYR B 1 248 ? -9.328 -7.703 -10.531 1 96.19 248 TYR B CA 1
ATOM 4660 C C . TYR B 1 248 ? -8.125 -6.777 -10.438 1 96.19 248 TYR B C 1
ATOM 4662 O O . TYR B 1 248 ? -7.348 -6.656 -11.391 1 96.19 248 TYR B O 1
ATOM 4670 N N . ASP B 1 249 ? -7.965 -6.191 -9.258 1 97.12 249 ASP B N 1
ATOM 4671 C CA . ASP B 1 249 ? -6.988 -5.141 -8.992 1 97.12 249 ASP B CA 1
ATOM 4672 C C . ASP B 1 249 ? -5.648 -5.73 -8.547 1 97.12 249 ASP B C 1
ATOM 4674 O O . ASP B 1 249 ? -5.5 -6.148 -7.398 1 97.12 249 ASP B O 1
ATOM 4678 N N . GLN B 1 250 ? -4.684 -5.766 -9.484 1 97.25 250 GLN B N 1
ATOM 4679 C CA . GLN B 1 250 ? -3.324 -6.23 -9.234 1 97.25 250 GLN B CA 1
ATOM 4680 C C . GLN B 1 250 ? -2.307 -5.133 -9.523 1 97.25 250 GLN B C 1
ATOM 4682 O O . GLN B 1 250 ? -2.008 -4.848 -10.688 1 97.25 250 GLN B O 1
ATOM 4687 N N . ARG B 1 251 ? -1.703 -4.543 -8.523 1 97.81 251 ARG B N 1
ATOM 4688 C CA . ARG B 1 251 ? -0.719 -3.475 -8.672 1 97.81 251 ARG B CA 1
ATOM 4689 C C . ARG B 1 251 ? 0.56 -3.797 -7.906 1 97.81 251 ARG B C 1
ATOM 4691 O O . ARG B 1 251 ? 0.507 -4.332 -6.797 1 97.81 251 ARG B O 1
ATOM 4698 N N . PHE B 1 252 ? 1.673 -3.486 -8.5 1 97.94 252 PHE B N 1
ATOM 4699 C CA . PHE B 1 252 ? 2.994 -3.785 -7.961 1 97.94 252 PHE B CA 1
ATOM 4700 C C . PHE B 1 252 ? 3.857 -2.529 -7.914 1 97.94 252 PHE B C 1
ATOM 4702 O O . PHE B 1 252 ? 3.91 -1.771 -8.883 1 97.94 252 PHE B O 1
ATOM 4709 N N . GLU B 1 253 ? 4.473 -2.262 -6.762 1 98.38 253 GLU B N 1
ATOM 4710 C CA . GLU B 1 253 ? 5.43 -1.173 -6.605 1 98.38 253 GLU B CA 1
ATOM 4711 C C . GLU B 1 253 ? 6.734 -1.669 -5.984 1 98.38 253 GLU B C 1
ATOM 4713 O O . GLU B 1 253 ? 6.715 -2.35 -4.953 1 98.38 253 GLU B O 1
ATOM 4718 N N . VAL B 1 254 ? 7.828 -1.398 -6.594 1 98.5 254 VAL B N 1
ATOM 4719 C CA . VAL B 1 254 ? 9.148 -1.703 -6.055 1 98.5 254 VAL B CA 1
ATOM 4720 C C . VAL B 1 254 ? 9.984 -0.428 -5.984 1 98.5 254 VAL B C 1
ATOM 4722 O O . VAL B 1 254 ? 10.305 0.168 -7.016 1 98.5 254 VAL B O 1
ATOM 4725 N N . LEU B 1 255 ? 10.305 -0.033 -4.766 1 98 255 LEU B N 1
ATOM 4726 C CA . LEU B 1 255 ? 11.094 1.17 -4.512 1 98 255 LEU B CA 1
ATOM 4727 C C . LEU B 1 255 ? 12.539 0.816 -4.195 1 98 255 LEU B C 1
ATOM 4729 O O . LEU B 1 255 ? 12.805 -0.033 -3.342 1 98 255 LEU B O 1
ATOM 4733 N N . GLY B 1 256 ? 13.422 1.427 -4.898 1 96.81 256 GLY B N 1
ATOM 4734 C CA . GLY B 1 256 ? 14.844 1.331 -4.602 1 96.81 256 GLY B CA 1
ATOM 4735 C C . GLY B 1 256 ? 15.508 2.684 -4.41 1 96.81 256 GLY B C 1
ATOM 4736 O O . GLY B 1 256 ? 14.828 3.713 -4.375 1 96.81 256 GLY B O 1
ATOM 4737 N N . GLU B 1 257 ? 16.75 2.604 -4.227 1 93.88 257 GLU B N 1
ATOM 4738 C CA . GLU B 1 257 ? 17.578 3.783 -4.008 1 93.88 257 GLU B CA 1
ATOM 4739 C C . GLU B 1 257 ? 17.5 4.742 -5.191 1 93.88 257 GLU B C 1
ATOM 4741 O O . GLU B 1 257 ? 17.484 5.965 -5.008 1 93.88 257 GLU B O 1
ATOM 4746 N N . LYS B 1 258 ? 17.359 4.238 -6.391 1 96.06 258 LYS B N 1
ATOM 4747 C CA . LYS B 1 258 ? 17.547 5.043 -7.598 1 96.06 258 LYS B CA 1
ATOM 4748 C C . LYS B 1 258 ? 16.203 5.367 -8.25 1 96.06 258 LYS B C 1
ATOM 4750 O O . LYS B 1 258 ? 16.156 6.117 -9.227 1 96.06 258 LYS B O 1
ATOM 4755 N N . GLY B 1 259 ? 15.195 4.809 -7.684 1 96.38 259 GLY B N 1
ATOM 4756 C CA . GLY B 1 259 ? 13.891 5.043 -8.289 1 96.38 259 GLY B CA 1
ATOM 4757 C C . GLY B 1 259 ? 12.859 4 -7.906 1 96.38 259 GLY B C 1
ATOM 4758 O O . GLY B 1 259 ? 13.062 3.242 -6.953 1 96.38 259 GLY B O 1
ATOM 4759 N N . MET B 1 260 ? 11.742 4.07 -8.602 1 97.62 260 MET B N 1
ATOM 4760 C CA . MET B 1 260 ? 10.641 3.154 -8.336 1 97.62 260 MET B CA 1
ATOM 4761 C C . MET B 1 260 ? 10.078 2.582 -9.633 1 97.62 260 MET B C 1
ATOM 4763 O O . MET B 1 260 ? 9.961 3.295 -10.625 1 97.62 260 MET B O 1
ATOM 4767 N N . LEU B 1 261 ? 9.797 1.3 -9.656 1 97.69 261 LEU B N 1
ATOM 4768 C CA . LEU B 1 261 ? 9.039 0.66 -10.719 1 97.69 261 LEU B CA 1
ATOM 4769 C C . LEU B 1 261 ? 7.598 0.407 -10.281 1 97.69 261 LEU B C 1
ATOM 4771 O O . LEU B 1 261 ? 7.352 0.019 -9.141 1 97.69 261 LEU B O 1
ATOM 4775 N N . CYS B 1 262 ? 6.652 0.661 -11.156 1 97.44 262 CYS B N 1
ATOM 4776 C CA . CYS B 1 262 ? 5.25 0.396 -10.844 1 97.44 262 CYS B CA 1
ATOM 4777 C C . CYS B 1 262 ? 4.574 -0.339 -12 1 97.44 262 CYS B C 1
ATOM 4779 O O . CYS B 1 262 ? 4.871 -0.085 -13.164 1 97.44 262 CYS B O 1
ATOM 4781 N N . ILE B 1 263 ? 3.727 -1.315 -11.695 1 97.44 263 ILE B N 1
ATOM 4782 C CA . ILE B 1 263 ? 2.795 -1.957 -12.617 1 97.44 263 ILE B CA 1
ATOM 4783 C C . ILE B 1 263 ? 1.359 -1.661 -12.188 1 97.44 263 ILE B C 1
ATOM 4785 O O . ILE B 1 263 ? 0.969 -1.96 -11.055 1 97.44 263 ILE B O 1
ATOM 4789 N N . GLU B 1 264 ? 0.555 -1.042 -13.039 1 95.88 264 GLU B N 1
ATOM 4790 C CA . GLU B 1 264 ? -0.835 -0.687 -12.773 1 95.88 264 GLU B CA 1
ATOM 4791 C C . GLU B 1 264 ? -1.794 -1.582 -13.555 1 95.88 264 GLU B C 1
ATOM 4793 O O . GLU B 1 264 ? -1.36 -2.443 -14.32 1 95.88 264 GLU B O 1
ATOM 4798 N N . ASN B 1 265 ? -3.088 -1.377 -13.297 1 95.06 265 ASN B N 1
ATOM 4799 C CA . ASN B 1 265 ? -4.113 -2.137 -14 1 95.06 265 ASN B CA 1
ATOM 4800 C C . ASN B 1 265 ? -4.391 -1.556 -15.391 1 95.06 265 ASN B C 1
ATOM 4802 O O . ASN B 1 265 ? -4.613 -0.351 -15.523 1 95.06 265 ASN B O 1
ATOM 4806 N N . PRO B 1 266 ? -4.402 -2.432 -16.391 1 89.69 266 PRO B N 1
ATOM 4807 C CA . PRO B 1 266 ? -4.867 -1.938 -17.688 1 89.69 266 PRO B CA 1
ATOM 4808 C C . PRO B 1 266 ? -6.387 -1.856 -17.781 1 89.69 266 PRO B C 1
ATOM 4810 O O . PRO B 1 266 ? -7.09 -2.67 -17.172 1 89.69 266 PRO B O 1
ATOM 4813 N N . SER B 1 267 ? -6.828 -0.83 -18.516 1 91.25 267 SER B N 1
ATOM 4814 C CA . SER B 1 267 ? -8.242 -0.846 -18.859 1 91.25 267 SER B CA 1
ATOM 4815 C C . SER B 1 267 ? -8.547 -1.942 -19.875 1 91.25 267 SER B C 1
ATOM 4817 O O . SER B 1 267 ? -7.672 -2.336 -20.656 1 91.25 267 SER B O 1
ATOM 4819 N N . THR B 1 268 ? -9.797 -2.359 -19.812 1 91.94 268 THR B N 1
ATOM 4820 C CA . THR B 1 268 ? -10.172 -3.406 -20.766 1 91.94 268 THR B CA 1
ATOM 4821 C C . THR B 1 268 ? -10.156 -2.875 -22.188 1 91.94 268 THR B C 1
ATOM 4823 O O . THR B 1 268 ? -9.922 -3.631 -23.141 1 91.94 268 THR B O 1
ATOM 4826 N N . THR B 1 269 ? -10.562 -1.522 -22.328 1 91.19 269 THR B N 1
ATOM 4827 C CA . THR B 1 269 ? -10.469 -0.828 -23.609 1 91.19 269 THR B CA 1
ATOM 4828 C C . THR B 1 269 ? -9.891 0.574 -23.422 1 91.19 269 THR B C 1
ATOM 4830 O O . THR B 1 269 ? -9.602 0.987 -22.297 1 91.19 269 THR B O 1
ATOM 4833 N N . HIS B 1 270 ? -9.82 1.246 -24.578 1 89.25 270 HIS B N 1
ATOM 4834 C CA . HIS B 1 270 ? -9.32 2.615 -24.531 1 89.25 270 HIS B CA 1
ATOM 4835 C C . HIS B 1 270 ? -10.461 3.623 -24.594 1 89.25 270 HIS B C 1
ATOM 4837 O O . HIS B 1 270 ? -10.227 4.824 -24.734 1 89.25 270 HIS B O 1
ATOM 4843 N N . LEU B 1 271 ? -11.648 3.172 -24.406 1 90.19 271 LEU B N 1
ATOM 4844 C CA . LEU B 1 271 ? -12.82 4.039 -24.484 1 90.19 271 LEU B CA 1
ATOM 4845 C C . LEU B 1 271 ? -12.898 4.957 -23.281 1 90.19 271 LEU B C 1
ATOM 4847 O O . LEU B 1 271 ? -12.719 4.508 -22.141 1 90.19 271 LEU B O 1
ATOM 4851 N N . GLN B 1 272 ? -13.086 6.191 -23.516 1 92.56 272 GLN B N 1
ATOM 4852 C CA . GLN B 1 272 ? -13.312 7.203 -22.5 1 92.56 272 GLN B CA 1
ATOM 4853 C C . GLN B 1 272 ? -14.609 7.969 -22.75 1 92.56 272 GLN B C 1
ATOM 4855 O O . GLN B 1 272 ? -14.898 8.344 -23.891 1 92.56 272 GLN B O 1
ATOM 4860 N N . LEU B 1 273 ? -15.438 8.117 -21.703 1 92.75 273 LEU B N 1
ATOM 4861 C CA . LEU B 1 273 ? -16.609 8.984 -21.75 1 92.75 273 LEU B CA 1
ATOM 4862 C C . LEU B 1 273 ? -16.344 10.297 -21.016 1 92.75 273 LEU B C 1
ATOM 4864 O O . LEU B 1 273 ? -15.977 10.297 -19.844 1 92.75 273 LEU B O 1
ATOM 4868 N N . TRP B 1 274 ? -16.391 11.367 -21.703 1 93.88 274 TRP B N 1
ATOM 4869 C CA . TRP B 1 274 ? -16.234 12.703 -21.141 1 93.88 274 TRP B CA 1
ATOM 4870 C C . TRP B 1 274 ? -17.594 13.391 -20.984 1 93.88 274 TRP B C 1
ATOM 4872 O O . TRP B 1 274 ? -18.297 13.602 -21.953 1 93.88 274 TRP B O 1
ATOM 4882 N N . ASN B 1 275 ? -17.906 13.742 -19.703 1 93.56 275 ASN B N 1
ATOM 4883 C CA . ASN B 1 275 ? -19.141 14.477 -19.453 1 93.56 275 ASN B CA 1
ATOM 4884 C C . ASN B 1 275 ? -18.969 15.492 -18.312 1 93.56 275 ASN B C 1
ATOM 4886 O O . ASN B 1 275 ? -17.844 15.836 -17.953 1 93.56 275 ASN B O 1
ATOM 4890 N N . GLU B 1 276 ? -20.141 15.984 -17.703 1 93.06 276 GLU B N 1
ATOM 4891 C CA . GLU B 1 276 ? -20.094 17.047 -16.703 1 93.06 276 GLU B CA 1
ATOM 4892 C C . GLU B 1 276 ? -19.453 16.562 -15.414 1 93.06 276 GLU B C 1
ATOM 4894 O O . GLU B 1 276 ? -18.953 17.375 -14.625 1 93.06 276 GLU B O 1
ATOM 4899 N N . ASP B 1 277 ? -19.359 15.297 -15.266 1 89.75 277 ASP B N 1
ATOM 4900 C CA . ASP B 1 277 ? -18.844 14.727 -14.023 1 89.75 277 ASP B CA 1
ATOM 4901 C C . ASP B 1 277 ? -17.344 14.461 -14.109 1 89.75 277 ASP B C 1
ATOM 4903 O O . ASP B 1 277 ? -16.688 14.266 -13.094 1 89.75 277 ASP B O 1
ATOM 4907 N N . GLY B 1 278 ? -16.984 14.406 -15.32 1 93.31 278 GLY B N 1
ATOM 4908 C CA . GLY B 1 278 ? -15.562 14.125 -15.523 1 93.31 278 GLY B CA 1
ATOM 4909 C C . GLY B 1 278 ? -15.305 13.102 -16.609 1 93.31 278 GLY B C 1
ATOM 4910 O O . GLY B 1 278 ? -16.016 13.055 -17.609 1 93.31 278 GLY B O 1
ATOM 4911 N N . ARG B 1 279 ? -14.242 12.539 -16.562 1 91.88 279 ARG B N 1
ATOM 4912 C CA . ARG B 1 279 ? -13.805 11.516 -17.516 1 91.88 279 ARG B CA 1
ATOM 4913 C C . ARG B 1 279 ? -13.953 10.117 -16.922 1 91.88 279 ARG B C 1
ATOM 4915 O O . ARG B 1 279 ? -13.391 9.82 -15.867 1 91.88 279 ARG B O 1
ATOM 4922 N N . LEU B 1 280 ? -14.75 9.289 -17.438 1 92.56 280 LEU B N 1
ATOM 4923 C CA . LEU B 1 280 ? -14.953 7.902 -17.047 1 92.56 280 LEU B CA 1
ATOM 4924 C C . LEU B 1 280 ? -14.18 6.957 -17.953 1 92.56 280 LEU B C 1
ATOM 4926 O O . LEU B 1 280 ? -14.406 6.938 -19.172 1 92.56 280 LEU B O 1
ATOM 4930 N N . LEU B 1 281 ? -13.203 6.266 -17.359 1 92.75 281 LEU B N 1
ATOM 4931 C CA . LEU B 1 281 ? -12.461 5.234 -18.078 1 92.75 281 LEU B CA 1
ATOM 4932 C C . LEU B 1 281 ? -13.188 3.896 -18.016 1 92.75 281 LEU B C 1
ATOM 4934 O O . LEU B 1 281 ? -13.93 3.635 -17.062 1 92.75 281 LEU B O 1
ATOM 4938 N N . ASP B 1 282 ? -12.922 3.109 -18.984 1 93.19 282 ASP B N 1
ATOM 4939 C CA . ASP B 1 282 ? -13.523 1.779 -18.984 1 93.19 282 ASP B CA 1
ATOM 4940 C C . ASP B 1 282 ? -12.984 0.93 -17.828 1 93.19 282 ASP B C 1
ATOM 4942 O O . ASP B 1 282 ? -12.023 1.317 -17.156 1 93.19 282 ASP B O 1
ATOM 4946 N N . THR B 1 283 ? -13.617 -0.192 -17.547 1 94.19 283 THR B N 1
ATOM 4947 C CA . THR B 1 283 ? -13.305 -1.051 -16.406 1 94.19 283 THR B CA 1
ATOM 4948 C C . THR B 1 283 ? -11.938 -1.709 -16.594 1 94.19 283 THR B C 1
ATOM 4950 O O . THR B 1 283 ? -11.414 -1.759 -17.703 1 94.19 283 THR B O 1
ATOM 4953 N N . ILE B 1 284 ? -11.359 -2.152 -15.539 1 94.88 284 ILE B N 1
ATOM 4954 C CA . ILE B 1 284 ? -10.195 -3.031 -15.594 1 94.88 284 ILE B CA 1
ATOM 4955 C C . ILE B 1 284 ? -10.648 -4.477 -15.797 1 94.88 284 ILE B C 1
ATOM 4957 O O . ILE B 1 284 ? -11.844 -4.762 -15.797 1 94.88 284 ILE B O 1
ATOM 4961 N N . GLU B 1 285 ? -9.633 -5.379 -16 1 93.94 285 GLU B N 1
ATOM 4962 C CA . GLU B 1 285 ? -10 -6.789 -16.125 1 93.94 285 GLU B CA 1
ATOM 4963 C C . GLU B 1 285 ? -10.773 -7.258 -14.891 1 93.94 285 GLU B C 1
ATOM 4965 O O . GLU B 1 285 ? -10.453 -6.863 -13.766 1 93.94 285 GLU B O 1
ATOM 4970 N N . GLN B 1 286 ? -11.672 -8.148 -15.133 1 93.06 286 GLN B N 1
ATOM 4971 C CA . GLN B 1 286 ? -12.617 -8.484 -14.078 1 93.06 286 GLN B CA 1
ATOM 4972 C C . GLN B 1 286 ? -12.188 -9.75 -13.336 1 93.06 286 GLN B C 1
ATOM 4974 O O . GLN B 1 286 ? -12.719 -10.055 -12.266 1 93.06 286 GLN B O 1
ATOM 4979 N N . ASN B 1 287 ? -11.297 -10.523 -13.891 1 91.56 287 ASN B N 1
ATOM 4980 C CA . ASN B 1 287 ? -10.758 -11.695 -13.219 1 91.56 287 ASN B CA 1
ATOM 4981 C C . ASN B 1 287 ? -9.312 -11.961 -13.625 1 91.56 287 ASN B C 1
ATOM 4983 O O . ASN B 1 287 ? -8.781 -11.297 -14.516 1 91.56 287 ASN B O 1
ATOM 4987 N N . GLY B 1 288 ? -8.711 -12.883 -12.938 1 91.81 288 GLY B N 1
ATOM 4988 C CA . GLY B 1 288 ? -7.293 -13.164 -13.125 1 91.81 288 GLY B CA 1
ATOM 4989 C C . GLY B 1 288 ? -6.996 -13.852 -14.445 1 91.81 288 GLY B C 1
ATOM 4990 O O . GLY B 1 288 ? -5.91 -13.695 -15 1 91.81 288 GLY B O 1
ATOM 4991 N N . LEU B 1 289 ? -7.926 -14.57 -15.023 1 91.75 289 LEU B N 1
ATOM 4992 C CA . LEU B 1 289 ? -7.664 -15.391 -16.203 1 91.75 289 LEU B CA 1
ATOM 4993 C C . LEU B 1 289 ? -7.402 -14.508 -17.422 1 91.75 289 LEU B C 1
ATOM 4995 O O . LEU B 1 289 ? -6.359 -14.633 -18.078 1 91.75 289 LEU B O 1
ATOM 4999 N N . PRO B 1 290 ? -8.289 -13.562 -17.734 1 90.44 290 PRO B N 1
ATOM 5000 C CA . PRO B 1 290 ? -7.945 -12.672 -18.844 1 90.44 290 PRO B CA 1
ATOM 5001 C C . PRO B 1 290 ? -6.75 -11.773 -18.516 1 90.44 290 PRO B C 1
ATOM 5003 O O . PRO B 1 290 ? -5.945 -11.477 -19.406 1 90.44 290 PRO B O 1
ATOM 5006 N N . ARG B 1 291 ? -6.594 -11.352 -17.297 1 93.5 291 ARG B N 1
ATOM 5007 C CA . ARG B 1 291 ? -5.516 -10.461 -16.891 1 93.5 291 ARG B CA 1
ATOM 5008 C C . ARG B 1 291 ? -4.152 -11.117 -17.125 1 93.5 291 ARG B C 1
ATOM 5010 O O . ARG B 1 291 ? -3.191 -10.438 -17.5 1 93.5 291 ARG B O 1
ATOM 5017 N N . TYR B 1 292 ? -4.066 -12.414 -16.844 1 95.81 292 TYR B N 1
ATOM 5018 C CA . TYR B 1 292 ? -2.787 -13.109 -16.875 1 95.8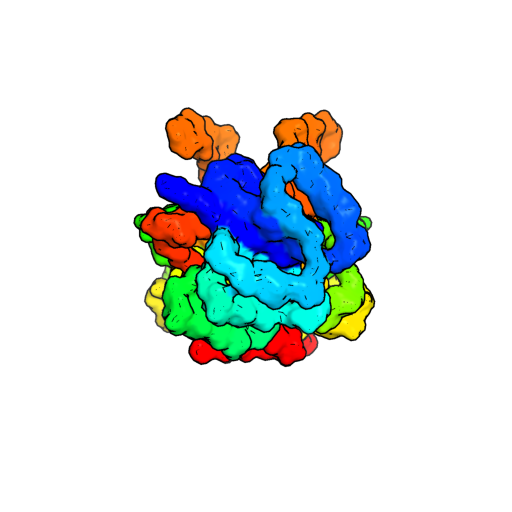1 292 TYR B CA 1
ATOM 5019 C C . TYR B 1 292 ? -2.785 -14.203 -17.938 1 95.81 292 TYR B C 1
ATOM 5021 O O . TYR B 1 292 ? -2.145 -15.242 -17.766 1 95.81 292 TYR B O 1
ATOM 5029 N N . TYR B 1 293 ? -3.543 -13.992 -18.969 1 93.19 293 TYR B N 1
ATOM 5030 C CA . TYR B 1 293 ? -3.66 -14.961 -20.047 1 93.19 293 TYR B CA 1
ATOM 5031 C C . TYR B 1 293 ? -2.289 -15.32 -20.609 1 93.19 293 TYR B C 1
ATOM 5033 O O . TYR B 1 293 ? -1.934 -16.5 -20.688 1 93.19 293 TYR B O 1
ATOM 5041 N N . GLU B 1 294 ? -1.548 -14.328 -20.938 1 94.56 294 GLU B N 1
ATOM 5042 C CA . GLU B 1 294 ? -0.23 -14.547 -21.531 1 94.56 294 GLU B CA 1
ATOM 5043 C C . GLU B 1 294 ? 0.724 -15.18 -20.516 1 94.56 294 GLU B C 1
ATOM 5045 O O . GLU B 1 294 ? 1.596 -15.969 -20.891 1 94.56 294 GLU B O 1
ATOM 5050 N N . ALA B 1 295 ? 0.576 -14.891 -19.297 1 97 295 ALA B N 1
ATOM 5051 C CA . ALA B 1 295 ? 1.415 -15.484 -18.266 1 97 295 ALA B CA 1
ATOM 5052 C C . ALA B 1 295 ? 1.19 -17 -18.172 1 97 295 ALA B C 1
ATOM 5054 O O . ALA B 1 295 ? 2.146 -17.766 -18.078 1 97 295 ALA B O 1
ATOM 5055 N N . TYR B 1 296 ? -0.041 -17.375 -18.234 1 97 296 TYR B N 1
ATOM 5056 C CA . TYR B 1 296 ? -0.365 -18.797 -18.234 1 97 296 TYR B CA 1
ATOM 5057 C C . TYR B 1 296 ? 0.235 -19.5 -19.453 1 97 296 TYR B C 1
ATOM 5059 O O . TYR B 1 296 ? 0.768 -20.609 -19.328 1 97 296 TYR B O 1
ATOM 5067 N N . ARG B 1 297 ? 0.102 -18.875 -20.547 1 96.38 297 ARG B N 1
ATOM 5068 C CA . ARG B 1 297 ? 0.677 -19.438 -21.766 1 96.38 297 ARG B CA 1
ATOM 5069 C C . ARG B 1 297 ? 2.184 -19.625 -21.641 1 96.38 297 ARG B C 1
ATOM 5071 O O . ARG B 1 297 ? 2.713 -20.688 -21.938 1 96.38 297 ARG B O 1
ATOM 5078 N N . MET B 1 298 ? 2.818 -18.578 -21.141 1 97.12 298 MET B N 1
ATOM 5079 C CA . MET B 1 298 ? 4.273 -18.609 -21 1 97.12 298 MET B CA 1
ATOM 5080 C C . MET B 1 298 ? 4.707 -19.625 -19.953 1 97.12 298 MET B C 1
ATOM 5082 O O . MET B 1 298 ? 5.75 -20.266 -20.094 1 97.12 298 MET B O 1
ATOM 5086 N N . GLU B 1 299 ? 3.988 -19.75 -18.922 1 97.75 299 GLU B N 1
ATOM 5087 C CA . GLU B 1 299 ? 4.266 -20.75 -17.891 1 97.75 299 GLU B CA 1
ATOM 5088 C C . GLU B 1 299 ? 4.203 -22.156 -18.469 1 97.75 299 GLU B C 1
ATOM 5090 O O . GLU B 1 299 ? 5.07 -22.984 -18.188 1 97.75 299 GLU B O 1
ATOM 5095 N N . LYS B 1 300 ? 3.195 -22.406 -19.266 1 96.56 300 LYS B N 1
ATOM 5096 C CA . LYS B 1 300 ? 3.053 -23.719 -19.891 1 96.56 300 LYS B CA 1
ATOM 5097 C C . LYS B 1 300 ? 4.188 -24 -20.875 1 96.56 300 LYS B C 1
ATOM 5099 O O . LYS B 1 300 ? 4.723 -25.109 -20.922 1 96.56 300 LYS B O 1
ATOM 5104 N N . GLN B 1 301 ? 4.484 -22.969 -21.656 1 96.69 301 GLN B N 1
ATOM 5105 C CA . GLN B 1 301 ? 5.613 -23.109 -22.562 1 96.69 301 GLN B CA 1
ATOM 5106 C C . GLN B 1 301 ? 6.898 -23.422 -21.812 1 96.69 301 GLN B C 1
ATOM 5108 O O . GLN B 1 301 ? 7.684 -24.281 -22.25 1 96.69 301 GLN B O 1
ATOM 5113 N N . HIS B 1 302 ? 7.102 -22.75 -20.734 1 97.75 302 HIS B N 1
ATOM 5114 C CA . HIS B 1 302 ? 8.281 -23 -19.922 1 97.75 302 HIS B CA 1
ATOM 5115 C C . HIS B 1 302 ? 8.328 -24.453 -19.453 1 97.75 302 HIS B C 1
ATOM 5117 O O . HIS B 1 302 ? 9.375 -25.109 -19.547 1 97.75 302 HIS B O 1
ATOM 5123 N N . PHE B 1 303 ? 7.219 -24.938 -18.969 1 97.94 303 PHE B N 1
ATOM 5124 C CA . PHE B 1 303 ? 7.156 -26.312 -18.531 1 97.94 303 PHE B CA 1
ATOM 5125 C C . PHE B 1 303 ? 7.527 -27.266 -19.672 1 97.94 303 PHE B C 1
ATOM 5127 O O . PHE B 1 303 ? 8.312 -28.203 -19.469 1 97.94 303 PHE B O 1
ATOM 5134 N N . ILE B 1 304 ? 6.988 -27.062 -20.844 1 97.25 304 ILE B N 1
ATOM 5135 C CA . ILE B 1 304 ? 7.262 -27.891 -22.016 1 97.25 304 ILE B CA 1
ATOM 5136 C C . ILE B 1 304 ? 8.75 -27.844 -22.344 1 97.25 304 ILE B C 1
ATOM 5138 O O . ILE B 1 304 ? 9.375 -28.875 -22.594 1 97.25 304 ILE B O 1
ATOM 5142 N N . ASP B 1 305 ? 9.281 -26.641 -22.281 1 97.56 305 ASP B N 1
ATOM 5143 C CA . ASP B 1 305 ? 10.711 -26.484 -22.562 1 97.56 305 ASP B CA 1
ATOM 5144 C C . ASP B 1 305 ? 11.547 -27.266 -21.547 1 97.56 305 ASP B C 1
ATOM 5146 O O . ASP B 1 305 ? 12.562 -27.875 -21.906 1 97.56 305 ASP B O 1
ATOM 5150 N N . VAL B 1 306 ? 11.148 -27.281 -20.344 1 98.06 306 VAL B N 1
ATOM 5151 C CA . VAL B 1 306 ? 11.891 -27.953 -19.266 1 98.06 306 VAL B CA 1
ATOM 5152 C C . VAL B 1 306 ? 11.867 -29.453 -19.484 1 98.06 306 VAL B C 1
ATOM 5154 O O . VAL B 1 306 ? 12.914 -30.109 -19.453 1 98.06 306 VAL B O 1
ATOM 5157 N N . ILE B 1 307 ? 10.695 -30.031 -19.781 1 96.62 307 ILE B N 1
ATOM 5158 C CA . ILE B 1 307 ? 10.609 -31.484 -19.859 1 96.62 307 ILE B CA 1
ATOM 5159 C C . ILE B 1 307 ? 11.219 -31.969 -21.172 1 96.62 307 ILE B C 1
ATOM 5161 O O . ILE B 1 307 ? 11.531 -33.156 -21.328 1 96.62 307 ILE B O 1
ATOM 5165 N N . ASN B 1 308 ? 11.422 -31.047 -22.125 1 96.19 308 ASN B N 1
ATOM 5166 C CA . ASN B 1 308 ? 12.109 -31.359 -23.375 1 96.19 308 ASN B CA 1
ATOM 5167 C C . ASN B 1 308 ? 13.625 -31.188 -23.234 1 96.19 308 ASN B C 1
ATOM 5169 O O . ASN B 1 308 ? 14.367 -31.422 -24.188 1 96.19 308 ASN B O 1
ATOM 5173 N N . GLY B 1 309 ? 14.086 -30.703 -22.141 1 95.69 309 GLY B N 1
ATOM 5174 C CA . GLY B 1 309 ? 15.508 -30.531 -21.891 1 95.69 309 GLY B CA 1
ATOM 5175 C C . GLY B 1 309 ? 16.062 -29.25 -22.484 1 95.69 309 GLY B C 1
ATOM 5176 O O . GLY B 1 309 ? 17.281 -29.125 -22.656 1 95.69 309 GLY B O 1
ATOM 5177 N N . GLN B 1 310 ? 15.203 -28.328 -22.75 1 96.38 310 GLN B N 1
ATOM 5178 C CA . GLN B 1 310 ? 15.633 -27.109 -23.438 1 96.38 310 GLN B CA 1
ATOM 5179 C C . GLN B 1 310 ? 15.828 -25.969 -22.438 1 96.38 310 GLN B C 1
ATOM 5181 O O . GLN B 1 310 ? 16.359 -24.922 -22.797 1 96.38 310 GLN B O 1
ATOM 5186 N N . ALA B 1 311 ? 15.367 -26.109 -21.25 1 97.06 311 ALA B N 1
ATOM 5187 C CA . ALA B 1 311 ? 15.492 -25.109 -20.188 1 97.06 311 ALA B CA 1
ATOM 5188 C C . ALA B 1 311 ? 15.523 -25.766 -18.812 1 97.06 311 ALA B C 1
ATOM 5190 O O . ALA B 1 311 ? 15.109 -26.922 -18.656 1 97.06 311 ALA B O 1
ATOM 5191 N N . SER B 1 312 ? 16.109 -25.094 -17.906 1 97.5 312 SER B N 1
ATOM 5192 C CA . SER B 1 312 ? 15.984 -25.484 -16.5 1 97.5 312 SER B CA 1
ATOM 5193 C C . SER B 1 312 ? 14.75 -24.859 -15.859 1 97.5 312 SER B C 1
ATOM 5195 O O . SER B 1 312 ? 14.367 -23.75 -16.203 1 97.5 312 SER B O 1
ATOM 5197 N N . CYS B 1 313 ? 14.141 -25.594 -14.961 1 97.88 313 CYS B N 1
ATOM 5198 C CA . CYS B 1 313 ? 12.953 -25.094 -14.289 1 97.88 313 CYS B CA 1
ATOM 5199 C C . CYS B 1 313 ? 13.281 -23.844 -13.461 1 97.88 313 CYS B C 1
ATOM 5201 O O . CYS B 1 313 ? 14.188 -23.875 -12.633 1 97.88 313 CYS B O 1
ATOM 5203 N N . GLU B 1 314 ? 12.492 -22.828 -13.617 1 96.75 314 GLU B N 1
ATOM 5204 C CA . GLU B 1 314 ? 12.766 -21.562 -12.945 1 96.75 314 GLU B CA 1
ATOM 5205 C C . GLU B 1 314 ? 12.07 -21.5 -11.586 1 96.75 314 GLU B C 1
ATOM 5207 O O . GLU B 1 314 ? 12.398 -20.656 -10.75 1 96.75 314 GLU B O 1
ATOM 5212 N N . VAL B 1 315 ? 11.07 -22.266 -11.398 1 98.06 315 VAL B N 1
ATOM 5213 C CA . VAL B 1 315 ? 10.398 -22.359 -10.109 1 98.06 315 VAL B CA 1
ATOM 5214 C C . VAL B 1 315 ? 11.094 -23.406 -9.234 1 98.06 315 VAL B C 1
ATOM 5216 O O . VAL B 1 315 ? 10.836 -24.594 -9.367 1 98.06 315 VAL B O 1
ATOM 5219 N N . LEU B 1 316 ? 11.898 -22.969 -8.367 1 97.94 316 LEU B N 1
ATOM 5220 C CA . LEU B 1 316 ? 12.836 -23.844 -7.66 1 97.94 316 LEU B CA 1
ATOM 5221 C C . LEU B 1 316 ? 12.156 -24.5 -6.457 1 97.94 316 LEU B C 1
ATOM 5223 O O . LEU B 1 316 ? 11.336 -23.875 -5.789 1 97.94 316 LEU B O 1
ATOM 5227 N N . PRO B 1 317 ? 12.523 -25.734 -6.18 1 98.12 317 PRO B N 1
ATOM 5228 C CA . PRO B 1 317 ? 11.922 -26.469 -5.066 1 98.12 317 PRO B CA 1
ATOM 5229 C C . PRO B 1 317 ? 12 -25.719 -3.746 1 98.12 317 PRO B C 1
ATOM 5231 O O . PRO B 1 317 ? 10.992 -25.578 -3.047 1 98.12 317 PRO B O 1
ATOM 5234 N N . ASP B 1 318 ? 13.164 -25.125 -3.416 1 97.88 318 ASP B N 1
ATOM 5235 C CA . ASP B 1 318 ? 13.383 -24.438 -2.148 1 97.88 318 ASP B CA 1
ATOM 5236 C C . ASP B 1 318 ? 12.477 -23.219 -2.031 1 97.88 318 ASP B C 1
ATOM 5238 O O . ASP B 1 318 ? 12.008 -22.891 -0.939 1 97.88 318 ASP B O 1
ATOM 5242 N N . GLU B 1 319 ? 12.25 -22.578 -3.125 1 98.25 319 GLU B N 1
ATOM 5243 C CA . GLU B 1 319 ? 11.383 -21.406 -3.133 1 98.25 319 GLU B CA 1
ATOM 5244 C C . GLU B 1 319 ? 9.93 -21.781 -2.848 1 98.25 319 GLU B C 1
ATOM 5246 O O . GLU B 1 319 ? 9.25 -21.109 -2.064 1 98.25 319 GLU B O 1
ATOM 5251 N N . VAL B 1 320 ? 9.461 -22.859 -3.475 1 98.5 320 VAL B N 1
ATOM 5252 C CA . VAL B 1 320 ? 8.086 -23.297 -3.297 1 98.5 320 VAL B CA 1
ATOM 5253 C C . VAL B 1 320 ? 7.883 -23.797 -1.866 1 98.5 320 VAL B C 1
ATOM 5255 O O . VAL B 1 320 ? 6.875 -23.469 -1.23 1 98.5 320 VAL B O 1
ATOM 5258 N N . ILE B 1 321 ? 8.836 -24.547 -1.37 1 98.31 321 ILE B N 1
ATOM 5259 C CA . ILE B 1 321 ? 8.773 -25.078 -0.01 1 98.31 321 ILE B CA 1
ATOM 5260 C C . ILE B 1 321 ? 8.742 -23.922 0.987 1 98.31 321 ILE B C 1
ATOM 5262 O O . ILE B 1 321 ? 7.914 -23.891 1.898 1 98.31 321 ILE B O 1
ATOM 5266 N N . PHE B 1 322 ? 9.594 -22.984 0.825 1 98.5 322 PHE B N 1
ATOM 5267 C CA . PHE B 1 322 ? 9.641 -21.844 1.736 1 98.5 322 PHE B CA 1
ATOM 5268 C C . PHE B 1 322 ? 8.352 -21.031 1.669 1 98.5 322 PHE B C 1
ATOM 5270 O O . PHE B 1 322 ? 7.848 -20.578 2.695 1 98.5 322 PHE B O 1
ATOM 5277 N N . ASN B 1 323 ? 7.91 -20.766 0.46 1 98.31 323 ASN B N 1
ATOM 5278 C CA . ASN B 1 323 ? 6.648 -20.047 0.306 1 98.31 323 ASN B CA 1
ATOM 5279 C C . ASN B 1 323 ? 5.52 -20.719 1.072 1 98.31 323 ASN B C 1
ATOM 5281 O O . ASN B 1 323 ? 4.703 -20.062 1.708 1 98.31 323 ASN B O 1
ATOM 5285 N N . SER B 1 324 ? 5.473 -22.047 0.988 1 98.06 324 SER B N 1
ATOM 5286 C CA . SER B 1 324 ? 4.484 -22.812 1.748 1 98.06 324 SER B CA 1
ATOM 5287 C C . SER B 1 324 ? 4.629 -22.562 3.246 1 98.06 324 SER B C 1
ATOM 5289 O O . SER B 1 324 ? 3.635 -22.328 3.938 1 98.06 324 SER B O 1
ATOM 5291 N N . LYS B 1 325 ? 5.844 -22.547 3.762 1 98.44 325 LYS B N 1
ATOM 5292 C CA . LYS B 1 325 ? 6.098 -22.25 5.164 1 98.44 325 LYS B CA 1
ATOM 5293 C C . LYS B 1 325 ? 5.688 -20.812 5.5 1 98.44 325 LYS B C 1
ATOM 5295 O O . LYS B 1 325 ? 5.094 -20.562 6.551 1 98.44 325 LYS B O 1
ATOM 5300 N N . LEU B 1 326 ? 6.023 -19.938 4.645 1 98.5 326 LEU B N 1
ATOM 5301 C CA . LEU B 1 326 ? 5.75 -18.516 4.848 1 98.5 326 LEU B CA 1
ATOM 5302 C C . LEU B 1 326 ? 4.254 -18.266 5.008 1 98.5 326 LEU B C 1
ATOM 5304 O O . LEU B 1 326 ? 3.838 -17.453 5.836 1 98.5 326 LEU B O 1
ATOM 5308 N N . THR B 1 327 ? 3.412 -18.984 4.211 1 98.31 327 THR B N 1
ATOM 5309 C CA . THR B 1 327 ? 1.968 -18.844 4.359 1 98.31 327 THR B CA 1
ATOM 5310 C C . THR B 1 327 ? 1.527 -19.234 5.766 1 98.31 327 THR B C 1
ATOM 5312 O O . THR B 1 327 ? 0.618 -18.641 6.336 1 98.31 327 THR B O 1
ATOM 5315 N N . GLN B 1 328 ? 2.162 -20.219 6.301 1 97.62 328 GLN B N 1
ATOM 5316 C CA . GLN B 1 328 ? 1.822 -20.656 7.648 1 97.62 328 GLN B CA 1
ATOM 5317 C C . GLN B 1 328 ? 2.209 -19.609 8.688 1 97.62 328 GLN B C 1
ATOM 5319 O O . GLN B 1 328 ? 1.463 -19.359 9.633 1 97.62 328 GLN B O 1
ATOM 5324 N N . TYR B 1 329 ? 3.387 -19.047 8.516 1 98.25 329 TYR B N 1
ATOM 5325 C CA . TYR B 1 329 ? 3.822 -18 9.438 1 98.25 329 TYR B CA 1
ATOM 5326 C C . TYR B 1 329 ? 2.871 -16.812 9.406 1 98.25 329 TYR B C 1
ATOM 5328 O O . TYR B 1 329 ? 2.498 -16.281 10.445 1 98.25 329 TYR B O 1
ATOM 5336 N N . CYS B 1 330 ? 2.471 -16.406 8.273 1 98.25 330 CYS B N 1
ATOM 5337 C CA . CYS B 1 330 ? 1.556 -15.281 8.133 1 98.25 330 CYS B CA 1
ATOM 5338 C C . CYS B 1 330 ? 0.184 -15.617 8.703 1 98.25 330 CYS B C 1
ATOM 5340 O O . CYS B 1 330 ? -0.445 -14.781 9.352 1 98.25 330 CYS B O 1
ATOM 5342 N N . THR B 1 331 ? -0.262 -16.875 8.414 1 97.56 331 THR B N 1
ATOM 5343 C CA . THR B 1 331 ? -1.532 -17.312 8.984 1 97.56 331 THR B CA 1
ATOM 5344 C C . THR B 1 331 ? -1.478 -17.312 10.508 1 97.56 331 THR B C 1
ATOM 5346 O O . THR B 1 331 ? -2.428 -16.891 11.164 1 97.56 331 THR B O 1
ATOM 5349 N N . LYS B 1 332 ? -0.353 -17.828 11.031 1 97.31 332 LYS B N 1
ATOM 5350 C CA . LYS B 1 332 ? -0.165 -17.812 12.477 1 97.31 332 LYS B CA 1
ATOM 5351 C C . LYS B 1 332 ? -0.256 -16.391 13.031 1 97.31 332 LYS B C 1
ATOM 5353 O O . LYS B 1 332 ? -0.913 -16.156 14.047 1 97.31 332 LYS B O 1
ATOM 5358 N N . SER B 1 333 ? 0.382 -15.453 12.391 1 97.38 333 SER B N 1
ATOM 5359 C CA . SER B 1 333 ? 0.324 -14.055 12.812 1 97.38 333 SER B CA 1
ATOM 5360 C C . SER B 1 333 ? -1.107 -13.531 12.781 1 97.38 333 SER B C 1
ATOM 5362 O O . SER B 1 333 ? -1.548 -12.867 13.719 1 97.38 333 SER B O 1
ATOM 5364 N N . LEU B 1 334 ? -1.812 -13.82 11.742 1 95.56 334 LEU B N 1
ATOM 5365 C CA . LEU B 1 334 ? -3.197 -13.398 11.57 1 95.56 334 LEU B CA 1
ATOM 5366 C C . LEU B 1 334 ? -4.066 -13.914 12.719 1 95.56 334 LEU B C 1
ATOM 5368 O O . LEU B 1 334 ? -4.898 -13.18 13.25 1 95.56 334 LEU B O 1
ATOM 5372 N N . ARG B 1 335 ? -3.861 -15.117 13.102 1 94.12 335 ARG B N 1
ATOM 5373 C CA . ARG B 1 335 ? -4.707 -15.773 14.094 1 94.12 335 ARG B CA 1
ATOM 5374 C C . ARG B 1 335 ? -4.34 -15.328 15.508 1 94.12 335 ARG B C 1
ATOM 5376 O O . ARG B 1 335 ? -5.215 -15.172 16.359 1 94.12 335 ARG B O 1
ATOM 5383 N N . THR B 1 336 ? -3.039 -15.125 15.719 1 93.88 336 THR B N 1
ATOM 5384 C CA . THR B 1 336 ? -2.59 -14.883 17.078 1 93.88 336 THR B CA 1
ATOM 5385 C C . THR B 1 336 ? -2.479 -13.383 17.359 1 93.88 336 THR B C 1
ATOM 5387 O O . THR B 1 336 ? -2.389 -12.969 18.516 1 93.88 336 THR B O 1
ATOM 5390 N N . GLY B 1 337 ? -2.438 -12.625 16.312 1 91.5 337 GLY B N 1
ATOM 5391 C CA . GLY B 1 337 ? -2.242 -11.195 16.5 1 91.5 337 GLY B CA 1
ATOM 5392 C C . GLY B 1 337 ? -0.863 -10.844 17.016 1 91.5 337 GLY B C 1
ATOM 5393 O O . GLY B 1 337 ? -0.722 -9.961 17.875 1 91.5 337 GLY B O 1
ATOM 5394 N N . THR B 1 338 ? 0.084 -11.531 16.625 1 94.5 338 THR B N 1
ATOM 5395 C CA . THR B 1 338 ? 1.454 -11.312 17.062 1 94.5 338 THR B CA 1
ATOM 5396 C C . THR B 1 338 ? 2.402 -11.211 15.875 1 94.5 338 THR B C 1
ATOM 5398 O O . THR B 1 3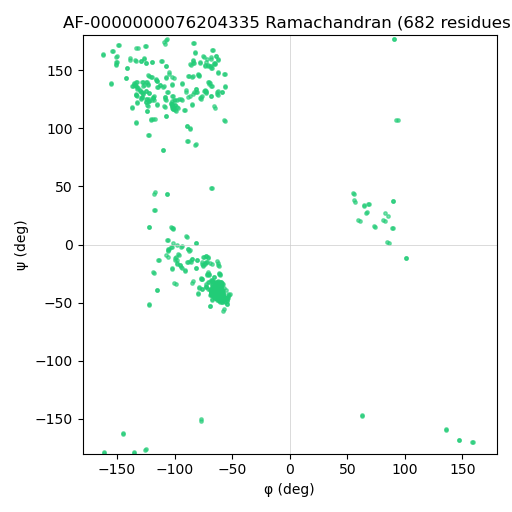38 ? 2.068 -11.656 14.773 1 94.5 338 THR B O 1
ATOM 5401 N N . ILE B 1 339 ? 3.494 -10.594 16.125 1 96.5 339 ILE B N 1
ATOM 5402 C CA . ILE B 1 339 ? 4.582 -10.656 15.156 1 96.5 339 ILE B CA 1
ATOM 5403 C C . ILE B 1 339 ? 5.23 -12.039 15.203 1 96.5 339 ILE B C 1
ATOM 5405 O O . ILE B 1 339 ? 5.551 -12.547 16.281 1 96.5 339 ILE B O 1
ATOM 5409 N N . VAL B 1 340 ? 5.422 -12.633 14.039 1 97.81 340 VAL B N 1
ATOM 5410 C CA . VAL B 1 340 ? 6.016 -13.961 13.984 1 97.81 340 VAL B CA 1
ATOM 5411 C C . VAL B 1 340 ? 7.441 -13.867 13.438 1 97.81 340 VAL B C 1
ATOM 5413 O O . VAL B 1 340 ? 7.664 -13.32 12.359 1 97.81 340 VAL B O 1
ATOM 5416 N N . ASN B 1 341 ? 8.359 -14.391 14.18 1 96.81 341 ASN B N 1
ATOM 5417 C CA . ASN B 1 341 ? 9.734 -14.516 13.695 1 96.81 341 ASN B CA 1
ATOM 5418 C C . ASN B 1 341 ? 9.906 -15.742 12.805 1 96.81 341 ASN B C 1
ATOM 5420 O O . ASN B 1 341 ? 9.445 -16.828 13.156 1 96.81 341 ASN B O 1
ATOM 5424 N N . ILE B 1 342 ? 10.531 -15.562 11.719 1 97 342 ILE B N 1
ATOM 5425 C CA . ILE B 1 342 ? 10.719 -16.625 10.734 1 97 342 ILE B CA 1
ATOM 5426 C C . ILE B 1 342 ? 12.141 -17.172 10.828 1 97 342 ILE B C 1
ATOM 5428 O O . ILE B 1 342 ? 13.109 -16.422 10.695 1 97 342 ILE B O 1
ATOM 5432 N N . PRO B 1 343 ? 12.352 -18.422 11.086 1 91.62 343 PRO B N 1
ATOM 5433 C CA . PRO B 1 343 ? 13.68 -19 11.273 1 91.62 343 PRO B CA 1
ATOM 5434 C C . PRO B 1 343 ? 14.5 -19.031 9.984 1 91.62 343 PRO B C 1
ATOM 5436 O O . PRO B 1 343 ? 13.93 -19.094 8.891 1 91.62 343 PRO B O 1
#

InterPro domains:
  IPR000683 Gfo/Idh/MocA-like oxidoreductase, N-terminal [PF01408] (5-133)
  IPR036291 NAD(P)-binding domain superfamily [SSF51735] (4-160)
  IPR055170 GFO/IDH/MocA-like oxidoreductase domain [PF22725] (141-261)

Solvent-accessible surface area (backbone atoms only — not comparable to full-atom values): 35916 Å² total; per-residue (Å²): 132,86,61,48,25,30,30,38,36,24,70,51,74,68,22,46,53,51,50,51,42,47,61,68,62,68,61,50,39,64,38,37,43,24,33,54,70,89,50,44,65,59,49,52,50,50,35,60,71,70,65,60,65,83,55,44,77,44,43,55,87,45,48,65,61,59,50,64,38,84,72,48,43,29,35,38,41,46,50,51,53,79,32,79,90,50,36,35,49,53,51,52,44,53,36,31,74,55,64,20,30,35,38,32,40,64,59,56,46,91,46,40,68,58,40,45,50,46,49,51,48,18,59,76,58,73,36,55,66,38,63,53,61,41,64,70,41,22,69,70,52,36,52,50,42,51,40,51,74,71,44,67,26,54,61,66,48,35,39,40,40,42,41,33,26,33,71,63,97,72,48,68,70,53,46,64,67,48,68,30,50,46,46,63,55,39,41,60,55,54,42,45,54,32,62,65,68,71,50,67,56,43,31,31,33,24,50,63,28,46,86,53,65,65,32,45,75,54,74,32,43,42,31,39,39,34,40,35,36,30,82,89,46,30,34,36,39,41,39,37,34,57,46,37,72,69,26,39,46,53,35,41,37,41,34,22,56,63,31,70,51,74,46,72,74,58,52,70,54,90,56,68,50,76,57,98,89,41,75,46,68,47,54,43,37,63,43,66,63,78,69,41,43,66,7,46,41,44,41,51,49,49,52,54,34,29,79,70,67,74,43,77,75,81,62,44,64,68,58,56,34,47,42,45,45,49,32,49,49,36,46,50,6,47,75,67,67,40,71,32,78,46,132,133,86,61,47,26,33,30,37,36,24,69,50,76,67,22,44,54,52,50,52,43,47,62,69,63,68,61,48,40,63,38,35,43,27,32,54,70,89,49,46,65,60,48,52,50,50,36,59,72,69,64,60,66,83,55,44,79,45,43,52,87,44,47,67,61,59,50,64,38,84,73,49,43,30,36,36,41,46,51,51,53,80,33,80,90,50,35,33,49,52,51,51,44,53,36,32,74,56,64,21,28,35,39,33,40,62,59,55,47,93,44,39,69,59,39,45,49,47,48,52,48,19,57,74,58,73,36,55,65,38,62,54,62,40,63,70,40,22,69,69,51,37,51,50,43,50,41,50,75,70,44,67,24,54,61,66,49,36,39,40,39,42,40,32,26,32,71,63,98,73,47,67,70,52,46,65,67,48,68,31,49,46,46,62,54,40,42,60,56,56,41,44,54,31,63,65,67,72,48,66,57,42,32,33,35,26,49,64,29,48,87,52,64,66,33,45,74,52,74,33,42,41,30,39,39,36,40,34,37,30,83,90,45,29,34,37,39,39,38,36,34,57,47,38,73,70,26,40,44,52,36,42,39,41,34,22,58,63,31,70,51,76,46,73,74,57,50,71,52,89,56,70,49,77,58,98,88,40,75,46,69,46,54,42,38,62,42,65,61,80,67,40,43,66,7,48,41,45,41,52,50,48,51,55,34,29,79,70,70,72,43,76,75,82,59,45,64,70,59,55,34,45,42,44,45,48,32,50,48,36,45,49,6,46,75,67,67,40,71,32,77,46,133